Protein AF-A0A4P1RHU7-F1 (afdb_monomer)

Foldseek 3Di:
DFDKDWFWDADDDDDDDDDDDDDDDDDDDDDDDDDDDDDDDDDDDDDDDPPDPPPPPDPPPDPDPDDQFPCVPAWKFPADPVGFDKWFKADKAWQFDPPAPFTKIKTKTFQQLVAQHAFFWWKWWFFDDADPVRHGRDTDIFTWQAGCCGPVNNNGMTMGIAIWDWDQDPVRDIDGDRPRVRRNPHDGGDIIGITIRDDDRLGHGLDLQFEEEEAEEQRQCRSVSRVLCCAQVDDDPSHHRDHAYEDEYEDQAPSRPGPPVVLVVSCVRCVPRYHYHYQHQNPDADPVRHGRGSLNRVLVVLVVVVVSSPDSRYMYIYIYTPPSVVSNCVSVVVVVLLVPPPAAEDELVVVVVVQVVPAAEEEQEDPVVVQQKFADGPHYDYQHQWDQDPVGIDGDPCRLVVDVVVDPLAGAYEYFYQAQPSSSSSQSVSVVVRNDHYHYYHGGPVSCVVVVHDMDHPPPPPDD

pLDDT: mean 83.54, std 24.19, range [22.47, 98.94]

Mean predicted aligned error: 15.63 Å

Organism: Lupinus angustifolius (NCBI:txid3871)

Solvent-accessible surface area (backbone atoms only — not comparable to full-atom values): 26486 Å² total; per-residue (Å²): 132,91,52,74,42,78,50,56,54,73,85,78,80,93,73,81,86,79,82,88,77,89,80,82,89,83,86,87,86,90,89,82,92,85,87,86,82,88,83,88,88,87,85,91,81,91,83,83,91,75,84,75,83,76,80,77,77,74,82,80,84,60,90,69,81,83,68,68,38,61,59,80,89,66,54,60,56,77,21,39,91,92,56,47,45,79,26,32,30,67,45,66,43,75,57,33,44,91,86,26,100,56,53,32,27,42,34,35,28,42,42,84,49,72,63,66,48,53,40,32,22,25,37,27,40,38,42,87,67,60,43,100,83,74,41,72,43,74,64,48,79,42,49,26,28,26,26,51,36,14,91,82,66,73,35,31,36,49,27,38,46,45,55,50,44,69,48,66,48,99,86,70,48,81,44,70,37,66,55,38,42,50,61,71,67,52,48,63,73,41,76,43,38,35,22,24,28,33,77,72,67,50,35,50,64,60,58,41,6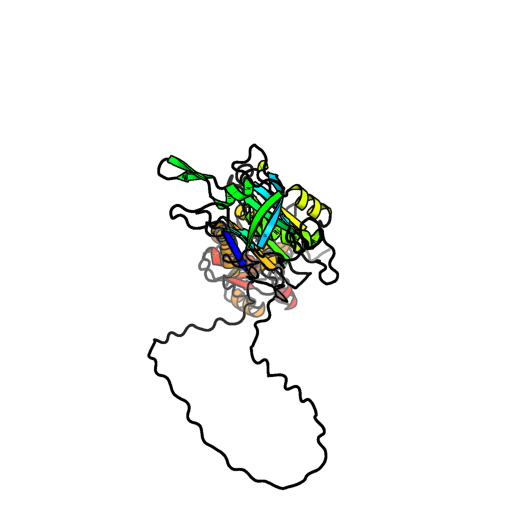2,30,34,39,40,38,44,21,31,62,60,26,40,16,31,53,44,3,45,46,37,53,55,69,76,48,87,52,96,94,53,68,65,70,26,39,40,37,41,38,43,20,30,58,42,79,41,45,49,71,63,50,70,62,53,52,51,45,31,71,76,34,62,91,36,35,46,82,44,78,12,33,35,76,82,38,58,51,98,83,68,44,56,15,36,49,39,57,51,47,58,79,42,43,68,60,55,49,61,46,64,73,37,95,53,38,41,43,38,39,25,17,55,65,67,57,65,58,49,44,48,70,57,50,49,61,56,50,52,45,72,64,44,86,66,50,67,37,50,55,67,60,46,49,56,43,36,76,71,68,26,35,38,38,35,33,37,39,70,71,58,44,55,72,35,36,77,66,53,92,42,66,45,80,57,37,47,43,41,86,49,101,92,44,79,40,71,38,91,53,40,69,59,55,50,57,73,76,47,61,54,77,49,47,35,40,23,27,16,62,60,18,66,66,10,45,55,50,38,28,56,38,45,75,74,60,33,75,40,57,28,20,27,45,40,14,51,53,47,37,53,73,70,70,50,71,61,46,58,58,93,83,74,87,81,135

Radius of gyration: 31.35 Å; Cα contacts (8 Å, |Δi|>4): 857; chains: 1; bounding box: 72×86×83 Å

InterPro domains:
  IPR001433 Oxidoreductase FAD/NAD(P)-binding [PF00175] (214-328)
  IPR001709 Flavoprotein pyridine nucleotide cytochrome reductase [PR00371] (117-127)
  IPR001709 Flavoprotein pyridine nucleotide cytochrome reductase [PR00371] (140-147)
  IPR001709 Flavoprotein pyridine nucleotide cytochrome reductase [PR00371] (177-186)
  IPR001709 Flavoprotein pyridine nucleotide cytochrome reductase [PR00371] (213-232)
  IPR001709 Flavoprotein pyridine nucleotide cytochrome reductase [PR00371] (243-252)
  IPR001709 Flavoprotein pyridine nucleotide cytochrome reductase [PR00371] (255-266)
  IPR001709 Flavoprotein pyridine nucleotide cytochrome reductase [PR00371] (291-307)
  IPR001709 Flavoprotein pyridine nucleotide cytochrome reductase [PR00371] (315-323)
  IPR001763 Rhodanese-like domain [PF00581] (352-450)
  IPR001763 Rhodanese-like domain [PS50206] (355-457)
  IPR001763 Rhodanese-like domain [SM00450] (346-454)
  IPR015701 Ferredoxin--NADP reductase [PIRSF000361] (1-344)
  IPR015701 Ferredoxin--NADP reductase [PTHR43314] (5-343)
  IPR017927 FAD-binding domain, ferredoxin reductase-type [PS51384] (82-204)
  IPR017938 Riboflavin synthase-like beta-barrel [SSF63380] (61-205)
  IPR035442 Ferredoxin--NADP reductase, plant and Cyanobacteria type [PIRSF501178] (48-342)
  IPR036873 Rhodanese-like domain superfamily [G3DSA:3.40.250.10] (344-460)
  IPR036873 Rhodanese-like domain superfamily [SSF52821] (342-451)
  IPR039261 Ferredoxin-NADP reductase (FNR), nucleotide-binding domain [G3DSA:3.40.50.80] (202-343)

Structure (mmCIF, N/CA/C/O backbone):
data_AF-A0A4P1RHU7-F1
#
_entry.id   AF-A0A4P1RHU7-F1
#
loop_
_atom_site.group_PDB
_atom_site.id
_atom_site.type_symbol
_atom_site.label_atom_id
_atom_site.label_alt_id
_atom_site.label_comp_id
_atom_site.label_asym_id
_atom_site.label_entity_id
_atom_site.label_seq_id
_atom_site.pdbx_PDB_ins_code
_atom_site.Cartn_x
_atom_site.Cartn_y
_atom_site.Cartn_z
_atom_site.occupancy
_atom_site.B_iso_or_equiv
_atom_site.auth_seq_id
_atom_site.auth_comp_id
_atom_site.auth_asym_id
_atom_site.auth_atom_id
_atom_site.pdbx_PDB_model_num
ATOM 1 N N . MET A 1 1 ? 19.659 -8.526 1.063 1.00 24.59 1 MET A N 1
ATOM 2 C CA . MET A 1 1 ? 18.454 -8.893 0.281 1.00 24.59 1 MET A CA 1
ATOM 3 C C . MET A 1 1 ? 17.283 -8.039 0.744 1.00 24.59 1 MET A C 1
ATOM 5 O O . MET A 1 1 ? 16.818 -8.246 1.856 1.00 24.59 1 MET A O 1
ATOM 9 N N . ALA A 1 2 ? 16.822 -7.078 -0.060 1.00 27.73 2 ALA A N 1
ATOM 10 C CA . ALA A 1 2 ? 15.558 -6.391 0.210 1.00 27.73 2 ALA A CA 1
ATOM 11 C C . ALA A 1 2 ? 14.421 -7.357 -0.156 1.00 27.73 2 ALA A C 1
ATOM 13 O O . ALA A 1 2 ? 14.172 -7.603 -1.332 1.00 27.73 2 ALA A O 1
ATOM 14 N N . SER A 1 3 ? 13.822 -8.000 0.847 1.00 29.95 3 SER A N 1
ATOM 15 C CA . SER A 1 3 ? 12.620 -8.814 0.640 1.00 29.95 3 SER A CA 1
ATOM 16 C C . SER A 1 3 ? 11.416 -7.882 0.713 1.00 29.95 3 SER A C 1
ATOM 18 O O . SER A 1 3 ? 11.291 -7.133 1.681 1.00 29.95 3 SER A O 1
ATOM 20 N N . VAL A 1 4 ? 10.574 -7.899 -0.316 1.00 35.88 4 VAL A N 1
ATOM 21 C CA . VAL A 1 4 ? 9.278 -7.214 -0.299 1.00 35.88 4 VAL A CA 1
ATOM 22 C C . VAL A 1 4 ? 8.293 -8.128 0.423 1.00 35.88 4 VAL A C 1
ATOM 24 O O . VAL A 1 4 ? 8.225 -9.317 0.110 1.00 35.88 4 VAL A O 1
ATOM 27 N N . VAL A 1 5 ? 7.590 -7.594 1.419 1.00 33.53 5 VAL A N 1
ATOM 28 C CA . VAL A 1 5 ? 6.504 -8.294 2.113 1.00 33.53 5 VAL A CA 1
ATOM 29 C C . VAL A 1 5 ? 5.190 -7.836 1.508 1.00 33.53 5 VAL A C 1
ATOM 31 O O . VAL A 1 5 ? 4.982 -6.648 1.258 1.00 33.53 5 VAL A O 1
ATOM 34 N N . THR A 1 6 ? 4.317 -8.803 1.261 1.00 36.12 6 THR A N 1
ATOM 35 C CA . THR A 1 6 ? 2.994 -8.593 0.696 1.00 36.12 6 THR A CA 1
ATOM 36 C C . THR A 1 6 ? 2.028 -9.456 1.493 1.00 36.12 6 THR A C 1
ATOM 38 O O . THR A 1 6 ? 2.139 -10.681 1.463 1.00 36.12 6 THR A O 1
ATOM 41 N N . VAL A 1 7 ? 1.136 -8.822 2.252 1.00 38.03 7 VAL A N 1
ATOM 42 C CA . VAL A 1 7 ? 0.162 -9.501 3.115 1.00 38.03 7 VAL A CA 1
ATOM 43 C C . VAL A 1 7 ? -1.183 -8.801 2.961 1.00 38.03 7 VAL A C 1
ATOM 45 O O . VAL A 1 7 ? -1.266 -7.578 3.066 1.00 38.03 7 VAL A O 1
ATOM 48 N N . ALA A 1 8 ? -2.237 -9.582 2.738 1.00 34.69 8 ALA A N 1
ATOM 49 C CA . ALA A 1 8 ? -3.612 -9.134 2.889 1.00 34.69 8 ALA A CA 1
ATOM 50 C C . ALA A 1 8 ? -4.207 -9.862 4.096 1.00 34.69 8 ALA A C 1
ATOM 52 O O . ALA A 1 8 ? -4.131 -11.088 4.179 1.00 34.69 8 ALA A O 1
ATOM 53 N N . VAL A 1 9 ? -4.778 -9.114 5.037 1.00 36.56 9 VAL A N 1
ATOM 54 C CA . VAL A 1 9 ? -5.417 -9.689 6.225 1.00 36.56 9 VAL A CA 1
ATOM 55 C C . VAL A 1 9 ? -6.911 -9.423 6.138 1.00 36.56 9 VAL A C 1
ATOM 57 O O . VAL A 1 9 ? -7.349 -8.284 5.992 1.00 36.56 9 VAL A O 1
ATOM 60 N N . SER A 1 10 ? -7.695 -10.494 6.221 1.00 30.36 10 SER A N 1
ATOM 61 C CA . SER A 1 10 ? -9.135 -10.443 6.462 1.00 30.36 10 SER A CA 1
ATOM 62 C C . SER A 1 10 ? -9.391 -11.110 7.809 1.00 30.36 10 SER A C 1
ATOM 64 O O . SER A 1 10 ? -9.152 -12.315 7.934 1.00 30.36 10 SER A O 1
ATOM 66 N N . PHE A 1 11 ? -9.831 -10.353 8.812 1.00 28.42 11 PHE A N 1
ATOM 67 C CA . PHE A 1 11 ? -10.174 -10.920 10.115 1.00 28.42 11 PHE A CA 1
ATOM 68 C C . PHE A 1 11 ? -11.511 -11.679 10.010 1.00 28.42 11 PHE A C 1
ATOM 70 O O . PHE A 1 11 ? -12.470 -11.140 9.457 1.00 28.42 11 PHE A O 1
ATOM 77 N N . PRO A 1 12 ? -11.595 -12.946 10.453 1.00 22.47 12 PRO A N 1
ATOM 78 C CA . PRO A 1 12 ? -12.866 -13.653 10.551 1.00 22.47 12 PRO A CA 1
ATOM 79 C C . PRO A 1 12 ? -13.658 -13.178 11.778 1.00 22.47 12 PRO A C 1
ATOM 81 O O . PRO A 1 12 ? -13.089 -12.989 12.852 1.00 22.47 12 PRO A O 1
ATOM 84 N N . SER A 1 13 ? -14.977 -13.045 11.624 1.00 25.70 13 SER A N 1
ATOM 85 C CA . SER A 1 13 ? -15.927 -12.814 12.716 1.00 25.70 13 SER A CA 1
ATOM 86 C C . SER A 1 13 ? -15.814 -13.913 13.776 1.00 25.70 13 SER A C 1
ATOM 88 O O . SER A 1 13 ? -15.768 -15.101 13.433 1.00 25.70 13 SER A O 1
ATOM 90 N N . SER A 1 14 ? -15.810 -13.539 15.058 1.00 29.95 14 SER A N 1
ATOM 91 C CA . SER A 1 14 ? -15.759 -14.493 16.164 1.00 29.95 14 SER A CA 1
ATOM 92 C C . SER A 1 14 ? -16.927 -15.479 16.092 1.00 29.95 14 SER A C 1
ATOM 94 O O . SER A 1 14 ? -18.085 -15.113 16.277 1.00 29.95 14 SER A O 1
ATOM 96 N N . SER A 1 15 ? -16.621 -16.752 15.876 1.00 27.38 15 SER A N 1
ATOM 97 C CA . SER A 1 15 ? -17.448 -17.844 16.378 1.00 27.38 15 SER A CA 1
ATOM 98 C C . SER A 1 15 ? -16.562 -19.058 16.640 1.00 27.38 15 SER A C 1
ATOM 100 O O . SER A 1 15 ? -15.909 -19.594 15.750 1.00 27.38 15 SER A O 1
ATOM 102 N N . THR A 1 16 ? -16.544 -19.455 17.914 1.00 25.81 16 THR A N 1
ATOM 103 C CA . THR A 1 16 ? -16.063 -20.732 18.461 1.00 25.81 16 THR A CA 1
ATOM 104 C C . THR A 1 16 ? -14.594 -21.101 18.213 1.00 25.81 16 THR A C 1
ATOM 106 O O . THR A 1 16 ? -14.208 -21.598 17.161 1.00 25.81 16 THR A O 1
ATOM 109 N N . VAL A 1 17 ? -13.783 -20.954 19.263 1.00 25.12 17 VAL A N 1
ATOM 110 C CA . VAL A 1 17 ? -12.493 -21.642 19.416 1.00 25.12 17 VAL A CA 1
ATOM 111 C C . VAL A 1 17 ? -12.772 -23.135 19.656 1.00 25.12 17 VAL A C 1
ATOM 113 O O . VAL A 1 17 ? -13.395 -23.452 20.670 1.00 25.12 17 VAL A O 1
ATOM 116 N N . PRO A 1 18 ? -12.316 -24.081 18.811 1.00 25.38 18 PRO A N 1
ATOM 117 C CA . PRO A 1 18 ? -12.308 -25.483 19.188 1.00 25.38 18 PRO A CA 1
ATOM 118 C C . PRO A 1 18 ? -11.092 -25.742 20.075 1.00 25.38 18 PRO A C 1
ATOM 120 O O . PRO A 1 18 ? -9.945 -25.460 19.720 1.00 25.38 18 PRO A O 1
ATOM 123 N N . THR A 1 19 ? -11.365 -26.296 21.248 1.00 24.72 19 THR A N 1
ATOM 124 C CA . THR A 1 19 ? -10.398 -26.767 22.232 1.00 24.72 19 THR A CA 1
ATOM 125 C C . THR A 1 19 ? -9.414 -27.747 21.586 1.00 24.72 19 THR A C 1
ATOM 127 O O . THR A 1 19 ? -9.794 -28.792 21.060 1.00 24.72 19 THR A O 1
ATOM 130 N N . ARG A 1 20 ? -8.123 -27.412 21.626 1.00 23.73 20 ARG A N 1
ATOM 131 C CA . ARG A 1 20 ? -7.031 -28.247 21.118 1.00 23.73 20 ARG A CA 1
ATOM 132 C C . ARG A 1 20 ? -6.826 -29.437 22.064 1.00 23.73 20 ARG A C 1
ATOM 134 O O . ARG A 1 20 ? -6.167 -29.297 23.087 1.00 23.73 20 ARG A O 1
ATOM 141 N N . THR A 1 21 ? -7.377 -30.601 21.728 1.00 23.73 21 THR A N 1
ATOM 142 C CA . THR A 1 21 ? -6.982 -31.883 22.334 1.00 23.73 21 THR A CA 1
ATOM 143 C C . THR A 1 21 ? -5.886 -32.524 21.489 1.00 23.73 21 THR A C 1
ATOM 145 O O . THR A 1 21 ? -6.006 -32.713 20.281 1.00 23.73 21 THR A O 1
ATOM 148 N N . SER A 1 22 ? -4.763 -32.796 22.138 1.00 23.84 22 SER A N 1
ATOM 149 C CA . SER A 1 22 ? -3.601 -33.496 21.607 1.00 23.84 22 S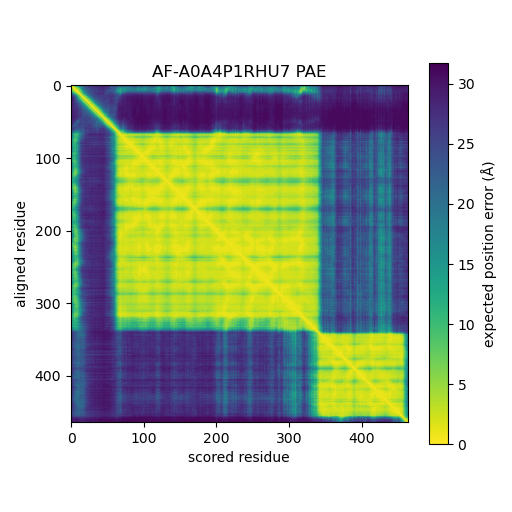ER A CA 1
ATOM 150 C C . SER A 1 22 ? -3.877 -34.993 21.477 1.00 23.84 22 SER A C 1
ATOM 152 O O . SER A 1 22 ? -4.149 -35.634 22.488 1.00 23.84 22 SER A O 1
ATOM 154 N N . PHE A 1 23 ? -3.699 -35.559 20.281 1.00 24.05 23 PHE A N 1
ATOM 155 C CA . PHE A 1 23 ? -3.449 -36.991 20.117 1.00 24.05 23 PHE A CA 1
ATOM 156 C C . PHE A 1 23 ? -2.286 -37.235 19.153 1.00 24.05 23 PHE A C 1
ATOM 158 O O . PHE A 1 23 ? -2.154 -36.611 18.101 1.00 24.05 23 PHE A O 1
ATOM 165 N N . SER A 1 24 ? -1.407 -38.109 19.621 1.00 23.28 24 SER A N 1
ATOM 166 C CA . SER A 1 24 ? -0.154 -38.580 19.052 1.00 23.28 24 SER A CA 1
ATOM 167 C C . SER A 1 24 ? -0.334 -39.410 17.779 1.00 23.28 24 SER A C 1
ATOM 169 O O . SER A 1 24 ? -1.359 -40.051 17.570 1.00 23.28 24 SER A O 1
ATOM 171 N N . ALA A 1 25 ? 0.719 -39.414 16.963 1.00 26.20 25 ALA A N 1
ATOM 172 C CA . ALA A 1 25 ? 0.871 -40.182 15.733 1.00 26.20 25 ALA A CA 1
ATOM 173 C C . ALA A 1 25 ? 0.771 -41.705 15.925 1.00 26.20 25 ALA A C 1
ATOM 175 O O . ALA A 1 25 ? 1.277 -42.215 16.922 1.00 26.20 25 ALA A O 1
ATOM 176 N N . LEU A 1 26 ? 0.245 -42.412 14.913 1.00 24.31 26 LEU A N 1
ATOM 177 C CA . LEU A 1 26 ? 0.714 -43.744 14.503 1.00 24.31 26 LEU A CA 1
ATOM 178 C C . LEU A 1 26 ? 0.184 -44.148 13.106 1.00 24.31 26 LEU A C 1
ATOM 180 O O . LEU A 1 26 ? -1.013 -44.148 12.850 1.00 24.31 26 LEU A O 1
ATOM 184 N N . ASP A 1 27 ? 1.156 -44.454 12.246 1.00 25.02 27 ASP A N 1
ATOM 185 C CA . ASP A 1 27 ? 1.254 -45.426 11.149 1.00 25.02 27 ASP A CA 1
ATOM 186 C C . ASP A 1 27 ? 0.302 -45.537 9.936 1.00 25.02 27 ASP A C 1
ATOM 188 O O . ASP A 1 27 ? -0.923 -45.506 9.978 1.00 25.02 27 ASP A O 1
ATOM 192 N N . ARG A 1 28 ? 0.999 -45.742 8.806 1.00 26.55 28 ARG A N 1
ATOM 193 C CA . ARG A 1 28 ? 0.568 -46.115 7.451 1.00 26.55 28 ARG A CA 1
ATOM 194 C C . ARG A 1 28 ? 0.053 -47.559 7.410 1.00 26.55 28 ARG A C 1
ATOM 196 O O . ARG A 1 28 ? 0.609 -48.378 8.124 1.00 26.55 28 ARG A O 1
ATOM 203 N N . VAL A 1 29 ? -0.840 -47.878 6.459 1.00 24.42 29 VAL A N 1
ATOM 204 C CA . VAL A 1 29 ? -0.754 -48.970 5.440 1.00 24.42 29 VAL A CA 1
ATOM 205 C C . VAL A 1 29 ? -2.020 -48.914 4.534 1.00 24.42 29 VAL A C 1
ATOM 207 O O . VAL A 1 29 ? -3.080 -48.533 5.027 1.00 24.42 29 VAL A O 1
ATOM 210 N N . PRO A 1 30 ? -1.945 -49.219 3.213 1.00 30.78 30 PRO A N 1
ATOM 211 C CA . PRO A 1 30 ? -3.016 -48.972 2.237 1.00 30.78 30 PRO A CA 1
ATOM 212 C C . PRO A 1 30 ? -3.865 -50.221 1.929 1.00 30.78 30 PRO A C 1
ATOM 214 O O . PRO A 1 30 ? -3.405 -51.342 2.127 1.00 30.78 30 PRO A O 1
ATOM 217 N N . PHE A 1 31 ? -5.068 -50.040 1.364 1.00 25.14 31 PHE A N 1
ATOM 218 C CA . PHE A 1 31 ? -5.886 -51.151 0.854 1.00 25.14 31 PHE A CA 1
ATOM 219 C C . PHE A 1 31 ? -6.378 -50.953 -0.585 1.00 25.14 31 PHE A C 1
ATOM 221 O O . PHE A 1 31 ? -6.698 -49.85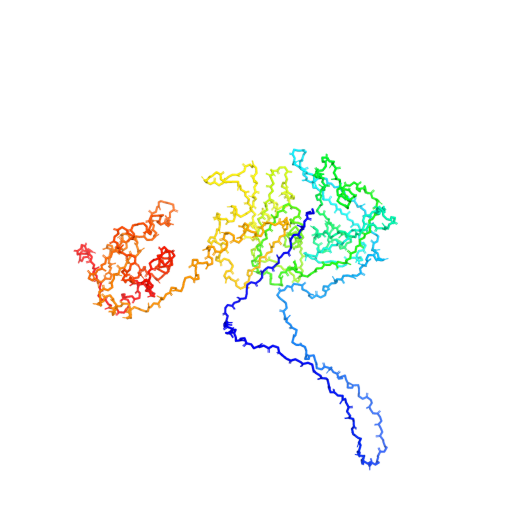5 -1.038 1.00 25.14 31 PHE A O 1
ATOM 228 N N . GLN A 1 32 ? -6.370 -52.081 -1.289 1.00 25.23 32 GLN A N 1
ATOM 229 C CA . GLN A 1 32 ? -6.407 -52.291 -2.730 1.00 25.23 32 GLN A CA 1
ATOM 230 C C . GLN A 1 32 ? -7.826 -52.682 -3.187 1.00 25.23 32 GLN A C 1
ATOM 232 O O . GLN A 1 32 ? -8.561 -53.348 -2.461 1.00 25.23 32 GLN A O 1
ATOM 237 N N . LYS A 1 33 ? -8.202 -52.264 -4.404 1.00 26.89 33 LYS A N 1
ATOM 238 C CA . LYS A 1 33 ? -9.466 -52.587 -5.096 1.00 26.89 33 LYS A CA 1
ATOM 239 C C . LYS A 1 33 ? -9.608 -54.086 -5.380 1.00 26.89 33 LYS A C 1
ATOM 241 O O . LYS A 1 33 ? -8.675 -54.679 -5.915 1.00 26.89 33 LYS A O 1
ATOM 246 N N . VAL A 1 34 ? -10.822 -54.621 -5.215 1.00 25.12 34 VAL A N 1
ATOM 247 C CA . VAL A 1 34 ? -11.303 -55.810 -5.941 1.00 25.12 34 VAL A CA 1
ATOM 248 C C . VAL A 1 34 ? -12.744 -55.582 -6.406 1.00 25.12 34 VAL A C 1
ATOM 250 O O . VAL A 1 34 ? -13.591 -55.102 -5.656 1.00 25.12 34 VAL A O 1
ATOM 253 N N . SER A 1 35 ? -12.971 -55.903 -7.675 1.00 23.33 35 SER A N 1
ATOM 254 C CA . SER A 1 35 ? -14.219 -55.804 -8.432 1.00 23.33 35 SER A CA 1
ATOM 255 C C . SER A 1 35 ? -15.005 -57.117 -8.355 1.00 23.33 35 SER A C 1
ATOM 257 O O . SER A 1 35 ? -14.388 -58.178 -8.378 1.00 23.33 35 SER A O 1
ATOM 259 N N . PHE A 1 36 ? -16.340 -57.065 -8.389 1.00 23.83 36 PHE A N 1
ATOM 260 C CA . PHE A 1 36 ? -17.184 -58.228 -8.699 1.00 23.83 36 PHE A CA 1
ATOM 261 C C . PHE A 1 36 ? -18.259 -57.881 -9.736 1.00 23.83 36 PHE A C 1
ATOM 263 O O . PHE A 1 36 ? -18.833 -56.794 -9.732 1.00 23.83 36 PHE A O 1
ATOM 270 N N . GLN A 1 37 ? -18.441 -58.820 -10.664 1.00 22.67 37 GLN A N 1
ATOM 271 C CA . GLN A 1 37 ? -19.185 -58.741 -11.918 1.00 22.67 37 GLN A CA 1
ATOM 272 C C . GLN A 1 37 ? -20.663 -59.160 -11.790 1.00 22.67 37 GLN A C 1
ATOM 274 O O . GLN A 1 37 ? -20.983 -60.105 -11.079 1.00 22.67 37 GLN A O 1
ATOM 279 N N . TYR A 1 38 ? -21.493 -58.460 -12.575 1.00 24.47 38 TYR A N 1
ATOM 280 C CA . TYR A 1 38 ? -22.632 -58.866 -13.424 1.00 24.47 38 TYR A CA 1
ATOM 281 C C . TYR A 1 38 ? -23.677 -59.915 -12.996 1.00 24.47 38 TYR A C 1
ATOM 283 O O . TYR A 1 38 ? -23.370 -61.072 -12.720 1.00 24.47 38 TYR A O 1
ATOM 291 N N . ARG A 1 39 ? -24.946 -59.560 -13.264 1.00 23.95 39 ARG A N 1
ATOM 292 C CA . ARG A 1 39 ? -25.908 -60.443 -13.948 1.00 23.95 39 ARG A CA 1
ATOM 293 C C . ARG A 1 39 ? -26.955 -59.635 -14.727 1.00 23.95 39 ARG A C 1
ATOM 295 O O . ARG A 1 39 ? -27.640 -58.796 -14.152 1.00 23.95 39 ARG A O 1
ATOM 302 N N . ASP A 1 40 ? -27.049 -59.922 -16.024 1.00 25.30 40 ASP A N 1
ATOM 303 C CA . ASP A 1 40 ? -27.993 -59.357 -16.994 1.00 25.30 40 ASP A CA 1
ATOM 304 C C . ASP A 1 40 ? -29.371 -60.038 -16.953 1.00 25.30 40 ASP A C 1
ATOM 306 O O . ASP A 1 40 ? -29.473 -61.240 -16.703 1.00 25.30 40 ASP A O 1
ATOM 310 N N . PHE A 1 41 ? -30.414 -59.291 -17.330 1.00 24.52 41 PHE A N 1
ATOM 311 C CA . PHE A 1 41 ? -31.648 -59.823 -17.914 1.00 24.52 41 PHE A CA 1
ATOM 312 C C . PHE A 1 41 ? -32.054 -58.956 -19.112 1.00 24.52 41 PHE A C 1
ATOM 314 O O . PHE A 1 41 ? -32.054 -57.729 -19.035 1.00 24.52 41 PHE A O 1
ATOM 321 N N . SER A 1 42 ? -32.386 -59.611 -20.225 1.00 25.41 42 SER A N 1
ATOM 322 C CA . SER A 1 42 ? -32.744 -59.005 -21.509 1.00 25.41 42 SER A CA 1
ATOM 323 C C . SER A 1 42 ? -34.209 -59.283 -21.847 1.00 25.41 42 SER A C 1
ATOM 325 O O . SER A 1 42 ? -34.677 -60.407 -21.683 1.00 25.41 42 SER A O 1
ATOM 327 N N . ILE A 1 43 ? -34.917 -58.269 -22.359 1.00 27.69 43 ILE A N 1
ATOM 328 C CA . ILE A 1 43 ? -36.151 -58.422 -23.143 1.00 27.69 43 ILE A CA 1
ATOM 329 C C . ILE A 1 43 ? -36.084 -57.472 -24.346 1.00 27.69 43 ILE A C 1
ATOM 331 O O . ILE A 1 43 ? -35.678 -56.316 -24.253 1.00 27.69 43 ILE A O 1
ATOM 335 N N . SER A 1 44 ? -36.446 -58.032 -25.493 1.00 27.22 44 SER A N 1
ATOM 336 C CA . SER A 1 44 ? -36.391 -57.505 -26.851 1.00 27.22 44 SER A CA 1
ATOM 337 C C . SER A 1 44 ? -37.487 -56.486 -27.184 1.00 27.22 44 SER A C 1
ATOM 339 O O . SER A 1 44 ? -38.667 -56.764 -26.986 1.00 27.22 44 SER A O 1
ATOM 341 N N . GLY A 1 45 ? -37.109 -55.392 -27.848 1.00 27.36 45 GLY A N 1
ATOM 342 C CA . GLY A 1 45 ? -38.016 -54.524 -28.605 1.00 27.36 45 GLY A CA 1
ATOM 343 C C . GLY A 1 45 ? -37.221 -53.542 -29.467 1.00 27.36 45 GLY A C 1
ATOM 344 O O . GLY A 1 45 ? -36.570 -52.646 -28.942 1.00 27.36 45 GLY A O 1
ATOM 345 N N . ARG A 1 46 ? -37.216 -53.728 -30.794 1.00 27.08 46 ARG A N 1
ATOM 346 C CA . ARG A 1 46 ? -36.624 -52.772 -31.748 1.00 27.08 46 ARG A CA 1
ATOM 347 C C . ARG A 1 46 ? -37.675 -51.739 -32.139 1.00 27.08 46 ARG A C 1
ATOM 349 O O . ARG A 1 46 ? -38.712 -52.121 -32.669 1.00 27.08 46 ARG A O 1
ATOM 356 N N . GLY A 1 47 ? -37.351 -50.455 -31.997 1.00 24.95 47 GLY A N 1
ATOM 357 C CA . GLY A 1 47 ? -38.054 -49.396 -32.717 1.00 24.95 47 GLY A CA 1
ATOM 358 C C . GLY A 1 47 ? -37.847 -47.997 -32.146 1.00 24.95 47 GLY A C 1
ATOM 359 O O . GLY A 1 47 ? -38.455 -47.659 -31.144 1.00 24.95 47 GLY A O 1
ATOM 360 N N . VAL A 1 48 ? -37.088 -47.180 -32.887 1.00 22.69 48 VAL A N 1
ATOM 361 C CA . VAL A 1 48 ? -36.908 -45.715 -32.780 1.00 22.69 48 VAL A CA 1
ATOM 362 C C . VAL A 1 48 ? -35.818 -45.229 -31.806 1.00 22.69 48 VAL A C 1
ATOM 364 O O . VAL A 1 48 ? -35.995 -45.130 -30.598 1.00 22.69 48 VAL A O 1
ATOM 367 N N . SER A 1 49 ? -34.670 -44.857 -32.384 1.00 22.89 49 SER A N 1
ATOM 368 C CA . SER A 1 49 ? -33.607 -44.092 -31.723 1.00 22.89 49 SER A CA 1
ATOM 369 C C . SER A 1 49 ? -33.992 -42.611 -31.696 1.00 22.89 49 SER A C 1
ATOM 371 O O . SER A 1 49 ? -33.848 -41.912 -32.699 1.00 22.89 49 SER A O 1
ATOM 373 N N . ILE A 1 50 ? -34.479 -42.132 -30.551 1.00 24.94 50 ILE A N 1
ATOM 374 C CA . ILE A 1 50 ? -34.475 -40.706 -30.213 1.00 24.94 50 ILE A CA 1
ATOM 375 C C . ILE A 1 50 ? -33.249 -40.496 -29.331 1.00 24.94 50 ILE A C 1
ATOM 377 O O . ILE A 1 50 ? -33.225 -40.887 -28.165 1.00 24.94 50 ILE A O 1
ATOM 381 N N . ARG A 1 51 ? -32.189 -39.924 -29.904 1.00 23.94 51 ARG A N 1
ATOM 382 C CA . ARG A 1 51 ? -30.963 -39.609 -29.169 1.00 23.94 51 ARG A CA 1
ATOM 383 C C . ARG A 1 51 ? -31.195 -38.327 -28.366 1.00 23.94 51 ARG A C 1
ATOM 385 O O . ARG A 1 51 ? -30.867 -37.238 -28.822 1.00 23.94 51 ARG A O 1
ATOM 392 N N . ALA A 1 52 ? -31.794 -38.459 -27.185 1.00 23.78 52 ALA A N 1
ATOM 393 C CA . ALA A 1 52 ? -31.777 -37.404 -26.180 1.00 23.78 52 ALA A CA 1
ATOM 394 C C . ALA A 1 52 ? -30.327 -37.221 -25.698 1.00 23.78 52 ALA A C 1
ATOM 396 O O . ALA A 1 52 ? -29.723 -38.152 -25.162 1.00 23.78 52 ALA A O 1
ATOM 397 N N . GLN A 1 53 ? -29.743 -36.042 -25.925 1.00 25.48 53 GLN A N 1
ATOM 398 C CA . GLN A 1 53 ? -28.525 -35.634 -25.228 1.00 25.48 53 GLN A CA 1
ATOM 399 C C . GLN A 1 53 ? -28.904 -35.356 -23.773 1.00 25.48 53 GLN A C 1
ATOM 401 O O . GLN A 1 53 ? -29.449 -34.306 -23.451 1.00 25.48 53 GLN A O 1
ATOM 406 N N . VAL A 1 54 ? -28.649 -36.329 -22.902 1.00 22.72 54 VAL A N 1
ATOM 407 C CA . VAL A 1 54 ? -28.630 -36.103 -21.459 1.00 22.72 54 VAL A CA 1
ATOM 408 C C . VAL A 1 54 ? -27.258 -35.528 -21.140 1.00 22.72 54 VAL A C 1
ATOM 410 O O . VAL A 1 54 ? -26.265 -36.253 -21.089 1.00 22.72 54 VAL A O 1
ATOM 413 N N . THR A 1 55 ? -27.189 -34.209 -20.990 1.00 24.83 55 THR A N 1
ATOM 414 C CA . THR A 1 55 ? -26.040 -33.540 -20.383 1.00 24.83 55 THR A CA 1
ATOM 415 C C . THR A 1 55 ? -26.065 -33.897 -18.901 1.00 24.83 55 THR A C 1
ATOM 417 O O . THR A 1 55 ? -26.845 -33.347 -18.130 1.00 24.83 55 THR A O 1
ATOM 420 N N . THR A 1 56 ? -25.273 -34.885 -18.496 1.00 25.67 56 THR A N 1
ATOM 421 C CA . THR A 1 56 ? -24.982 -35.108 -17.080 1.00 25.67 56 THR A CA 1
ATOM 422 C C . THR A 1 56 ? -24.045 -33.996 -16.624 1.00 25.67 56 THR A C 1
ATOM 424 O O . THR A 1 56 ? -22.848 -34.052 -16.903 1.00 25.67 56 THR A O 1
ATOM 427 N N . GLU A 1 57 ? -24.587 -32.972 -15.964 1.00 30.61 57 GLU A N 1
ATOM 428 C CA . GLU A 1 57 ? -23.786 -32.097 -15.109 1.00 30.61 57 GLU A CA 1
ATOM 429 C C . GLU A 1 57 ? -23.191 -32.967 -13.997 1.00 30.61 57 GLU A C 1
ATOM 431 O O . GLU A 1 57 ? -23.908 -33.551 -13.182 1.00 30.61 57 GLU A O 1
ATOM 436 N N . GLU A 1 58 ? -21.867 -33.124 -14.013 1.00 32.16 58 GLU A N 1
ATOM 437 C CA . GLU A 1 58 ? -21.154 -33.741 -12.901 1.00 32.16 58 GLU A CA 1
ATOM 438 C C . GLU A 1 58 ? -21.431 -32.929 -11.627 1.00 32.16 58 GLU A C 1
ATOM 440 O O . GLU A 1 58 ? -21.363 -31.695 -11.658 1.00 32.16 58 GLU A O 1
ATOM 445 N N . PRO A 1 59 ? -21.727 -33.576 -10.487 1.00 35.41 59 PRO A N 1
ATOM 446 C CA . PRO A 1 59 ? -21.983 -32.854 -9.257 1.00 35.41 59 PRO A CA 1
ATOM 447 C C . PRO A 1 59 ? -20.681 -32.181 -8.823 1.00 35.41 59 PRO A C 1
ATOM 449 O O . PRO A 1 59 ? -19.715 -32.841 -8.430 1.00 35.41 59 PRO A O 1
ATOM 452 N N . VAL A 1 60 ? -20.651 -30.848 -8.879 1.00 39.78 60 VAL A N 1
ATOM 453 C CA . VAL A 1 60 ? -19.565 -30.028 -8.330 1.00 39.78 60 VAL A CA 1
ATOM 454 C C . VAL A 1 60 ? -19.664 -30.052 -6.802 1.00 39.78 60 VAL A C 1
ATOM 456 O O . VAL A 1 60 ? -19.931 -29.057 -6.142 1.00 39.78 60 VAL A O 1
ATOM 459 N N . THR A 1 61 ? -19.422 -31.211 -6.196 1.00 37.59 61 THR A N 1
ATOM 460 C CA . THR A 1 61 ? -19.116 -31.335 -4.769 1.00 37.59 61 THR A CA 1
ATOM 461 C C . THR A 1 61 ? -17.620 -31.121 -4.564 1.00 37.59 61 THR A C 1
ATOM 463 O O . THR A 1 61 ? -16.871 -32.009 -4.166 1.00 37.59 61 THR A O 1
ATOM 466 N N . LYS A 1 62 ? -17.169 -29.899 -4.848 1.00 40.47 62 LYS A N 1
ATOM 467 C CA . LYS A 1 62 ? -16.041 -29.298 -4.139 1.00 40.47 62 LYS A CA 1
ATOM 468 C C . LYS A 1 62 ? -16.617 -28.091 -3.426 1.00 40.47 62 LYS A C 1
ATOM 470 O O . LYS A 1 62 ? -17.102 -27.181 -4.083 1.00 40.47 62 LYS A O 1
ATOM 475 N N . VAL A 1 63 ? -16.579 -28.093 -2.096 1.00 36.72 63 VAL A N 1
ATOM 476 C CA . VAL A 1 63 ? -16.854 -26.892 -1.300 1.00 36.72 63 VAL A CA 1
ATOM 477 C C . VAL A 1 63 ? -15.753 -25.887 -1.644 1.00 36.72 63 VAL A C 1
ATOM 479 O O . VAL A 1 63 ? -14.661 -25.916 -1.078 1.00 36.72 63 VAL A O 1
ATOM 482 N N . VAL A 1 64 ? -15.985 -25.076 -2.675 1.00 51.84 64 VAL A N 1
ATOM 483 C CA . VAL A 1 64 ? -15.090 -23.988 -3.057 1.00 51.84 64 VAL A CA 1
ATOM 484 C C . VAL A 1 64 ? -15.326 -22.890 -2.034 1.00 51.84 64 VAL A C 1
ATOM 486 O O . VAL A 1 64 ? -16.427 -22.359 -1.932 1.00 51.84 64 VAL A O 1
ATOM 489 N N . LYS A 1 65 ? -14.304 -22.585 -1.231 1.00 57.97 65 LYS A N 1
ATOM 490 C CA . LYS A 1 65 ? -14.330 -21.438 -0.323 1.00 57.97 65 LYS A CA 1
ATOM 491 C C . LYS A 1 65 ? -14.553 -20.184 -1.169 1.00 57.97 65 LYS A C 1
ATOM 493 O O . LYS A 1 65 ? -13.662 -19.800 -1.923 1.00 57.97 65 LYS A O 1
ATOM 498 N N . GLU A 1 66 ? -15.735 -19.590 -1.065 1.00 75.88 66 GLU A N 1
ATOM 499 C CA . GLU A 1 66 ? -16.080 -18.386 -1.809 1.00 75.88 66 GLU A CA 1
ATOM 500 C C . GLU A 1 66 ? -15.173 -17.234 -1.358 1.00 75.88 66 GLU A C 1
ATOM 502 O O . GLU A 1 66 ? -15.045 -16.928 -0.168 1.00 75.88 66 GLU A O 1
ATOM 507 N N . SER A 1 67 ? -14.451 -16.652 -2.310 1.00 87.25 67 SER A N 1
ATOM 508 C CA . SER A 1 67 ? -13.488 -15.592 -2.043 1.00 87.25 67 SER A CA 1
ATOM 509 C C . SER A 1 67 ? -14.184 -14.238 -2.009 1.00 87.25 67 SER A C 1
ATOM 511 O O . SER A 1 67 ? -14.921 -13.883 -2.928 1.00 87.25 67 SER A O 1
ATOM 513 N N . LYS A 1 68 ? -13.881 -13.430 -0.986 1.00 92.44 68 LYS A N 1
ATOM 514 C CA . LYS A 1 68 ? -14.300 -12.020 -0.917 1.00 92.44 68 LYS A CA 1
ATOM 515 C C . LYS A 1 68 ? -13.512 -11.111 -1.881 1.00 92.44 68 LYS A C 1
ATOM 517 O O . LYS A 1 68 ? -13.793 -9.918 -1.945 1.00 92.44 68 LYS A O 1
ATOM 522 N N . LYS A 1 69 ? -12.509 -11.640 -2.598 1.00 93.25 69 LYS A N 1
ATOM 523 C CA . LYS A 1 69 ? -11.623 -10.894 -3.511 1.00 93.25 69 LYS A CA 1
ATOM 524 C C . LYS A 1 69 ? -12.005 -11.130 -4.977 1.00 93.25 69 LYS A C 1
ATOM 526 O O . LYS A 1 69 ? -12.615 -12.142 -5.294 1.00 93.25 69 LYS A O 1
ATOM 531 N N . GLN A 1 70 ? -11.627 -10.221 -5.874 1.00 92.44 70 GLN A N 1
ATOM 532 C CA . GLN A 1 70 ? -11.891 -10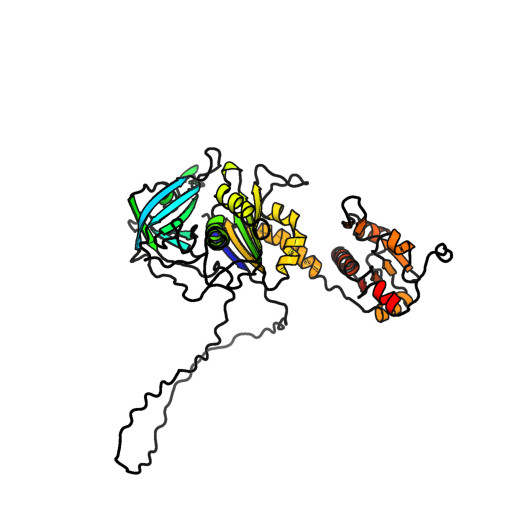.276 -7.320 1.00 92.44 70 GLN A CA 1
ATOM 533 C C . GLN A 1 70 ? -11.036 -11.349 -8.024 1.00 92.44 70 GLN A C 1
ATOM 535 O O . GLN A 1 70 ? -10.143 -11.039 -8.811 1.00 92.44 70 GLN A O 1
ATOM 540 N N . ASP A 1 71 ? -11.274 -12.623 -7.712 1.00 91.44 71 ASP A N 1
ATOM 541 C CA . ASP A 1 71 ? -10.503 -13.767 -8.208 1.00 91.44 71 ASP A CA 1
ATOM 542 C C . ASP A 1 71 ? -11.132 -14.509 -9.397 1.00 91.44 71 ASP A C 1
ATOM 544 O O . ASP A 1 71 ? -10.473 -15.349 -10.022 1.00 91.44 71 ASP A O 1
ATOM 548 N N . GLU A 1 72 ? -12.363 -14.150 -9.756 1.00 90.94 72 GLU A N 1
ATOM 549 C CA . GLU A 1 72 ? -13.042 -14.614 -10.963 1.00 90.94 72 GLU A CA 1
ATOM 550 C C . GLU A 1 72 ? -12.217 -14.270 -12.209 1.00 90.94 72 GLU A C 1
ATOM 552 O O . GLU A 1 72 ? -11.775 -13.133 -12.397 1.00 90.94 72 GLU A O 1
ATOM 557 N N . GLY A 1 73 ? -11.953 -15.287 -13.033 1.00 91.31 73 GLY A N 1
ATOM 558 C CA . GLY A 1 73 ? -11.165 -15.148 -14.260 1.00 91.31 73 GLY A CA 1
ATOM 559 C C . GLY A 1 73 ? -9.685 -14.796 -14.057 1.00 91.31 73 GLY A C 1
ATOM 560 O O . GLY A 1 73 ? -8.999 -14.531 -15.041 1.00 91.31 73 GLY A O 1
ATOM 561 N N . VAL A 1 74 ? -9.154 -14.790 -12.824 1.00 95.12 74 VAL A N 1
ATOM 562 C CA . VAL A 1 74 ? -7.757 -14.389 -12.583 1.00 95.12 74 VAL A CA 1
ATOM 563 C C . VAL A 1 74 ? -6.770 -15.379 -13.194 1.00 95.12 74 VAL A C 1
ATOM 565 O O . VAL A 1 74 ? -6.687 -16.545 -12.795 1.00 95.12 74 VAL A O 1
ATOM 568 N N . VAL A 1 75 ? -5.943 -14.863 -14.104 1.00 97.31 75 VAL A N 1
ATOM 569 C CA . VAL A 1 75 ? -4.863 -15.595 -14.764 1.00 97.31 75 VAL A CA 1
ATOM 570 C C . VAL A 1 75 ? -3.586 -15.516 -13.929 1.00 97.31 75 VAL A C 1
ATOM 572 O O . VAL A 1 75 ? -3.207 -14.463 -13.415 1.00 97.31 75 VAL A O 1
ATOM 575 N N . VAL A 1 76 ? -2.893 -16.648 -13.800 1.00 97.38 76 VAL A N 1
ATOM 576 C CA . VAL A 1 76 ? -1.555 -16.720 -13.202 1.00 97.38 76 VAL A CA 1
ATOM 577 C C . VAL A 1 76 ? -0.642 -17.608 -14.042 1.00 97.38 76 VAL A C 1
ATOM 579 O O . VAL A 1 76 ? -1.073 -18.624 -14.578 1.00 97.38 76 VAL A O 1
ATOM 582 N N . ASN A 1 77 ? 0.641 -17.256 -14.110 1.00 96.75 77 ASN A N 1
ATOM 583 C CA . ASN A 1 77 ? 1.702 -18.012 -14.775 1.00 96.75 77 ASN A CA 1
ATOM 584 C C . ASN A 1 77 ? 1.449 -18.303 -16.272 1.00 96.75 77 ASN A C 1
ATOM 586 O O . ASN A 1 77 ? 1.851 -19.371 -16.742 1.00 96.75 77 ASN A O 1
ATOM 590 N N . LYS A 1 78 ? 0.822 -17.370 -17.016 1.00 98.12 78 LYS A N 1
ATOM 591 C CA . LYS A 1 78 ? 0.673 -17.471 -18.485 1.00 98.12 78 LYS A CA 1
ATOM 592 C C . LYS A 1 78 ? 2.051 -17.569 -19.146 1.00 98.12 78 LYS A C 1
ATOM 594 O O . LYS A 1 78 ? 2.308 -18.514 -19.882 1.00 98.12 78 LYS A O 1
ATOM 599 N N . PHE A 1 79 ? 2.958 -16.657 -18.793 1.00 98.31 79 PHE A N 1
ATOM 600 C CA . PHE A 1 79 ? 4.340 -16.652 -19.274 1.00 98.31 79 PHE A CA 1
ATOM 601 C C . PHE A 1 79 ? 5.292 -17.174 -18.207 1.00 98.31 79 PHE A C 1
ATOM 603 O O . PHE A 1 79 ? 5.320 -16.684 -17.072 1.00 98.31 79 PHE A O 1
ATOM 610 N N . LYS A 1 80 ? 6.089 -18.180 -18.568 1.00 97.00 80 LYS A N 1
ATOM 611 C CA . LYS A 1 80 ? 7.037 -18.843 -17.663 1.00 97.00 80 LYS A CA 1
ATOM 612 C C . LYS A 1 80 ? 8.454 -18.345 -17.938 1.00 97.00 80 LYS A C 1
ATOM 614 O O . LYS A 1 80 ? 8.744 -17.915 -19.041 1.00 97.00 80 LYS A O 1
ATOM 619 N N . PRO A 1 81 ? 9.409 -18.499 -17.008 1.00 94.00 81 PRO A N 1
ATOM 620 C CA . PRO A 1 81 ? 10.783 -18.027 -17.230 1.00 94.00 81 PRO A CA 1
ATOM 621 C C . PRO A 1 81 ? 11.511 -18.693 -18.403 1.00 94.00 81 PRO A C 1
ATOM 623 O O . PRO A 1 81 ? 12.503 -18.160 -18.883 1.00 94.00 81 PRO A O 1
ATOM 626 N N . LYS A 1 82 ? 11.047 -19.876 -18.827 1.00 93.50 82 LYS A N 1
ATOM 627 C CA . LYS A 1 82 ? 11.569 -20.585 -20.003 1.00 93.50 82 LYS A CA 1
ATOM 628 C C . LYS A 1 82 ? 11.061 -20.005 -21.325 1.00 93.50 82 LYS A C 1
ATOM 630 O O . LYS A 1 82 ? 11.718 -20.208 -22.333 1.00 93.50 82 LYS A O 1
ATOM 635 N N . ASP A 1 83 ? 9.908 -19.347 -21.291 1.00 96.38 83 ASP A N 1
ATOM 636 C CA . ASP A 1 83 ? 9.222 -18.770 -22.445 1.00 96.38 83 ASP A CA 1
ATOM 637 C C . ASP A 1 83 ? 8.523 -17.470 -21.996 1.00 96.38 83 ASP A C 1
ATOM 639 O O . ASP A 1 83 ? 7.321 -17.464 -21.692 1.00 96.38 83 ASP A O 1
ATOM 643 N N . PRO A 1 84 ? 9.315 -16.408 -21.739 1.00 97.88 84 PRO A N 1
ATOM 644 C CA . PRO A 1 84 ? 8.793 -15.129 -21.285 1.00 97.88 84 PRO A CA 1
ATOM 645 C C . PRO A 1 84 ? 8.149 -14.365 -22.447 1.00 97.88 84 PRO A C 1
ATOM 647 O O . PRO A 1 84 ? 8.576 -14.478 -23.592 1.00 97.88 84 PRO A O 1
ATOM 650 N N . TYR A 1 85 ? 7.180 -13.510 -22.135 1.00 98.56 85 TYR A N 1
ATOM 651 C CA . TYR A 1 85 ? 6.694 -12.510 -23.077 1.00 98.56 85 TYR A CA 1
ATOM 652 C C . TYR A 1 85 ? 7.768 -11.437 -23.306 1.00 98.56 85 TYR A C 1
ATOM 654 O O . TYR A 1 85 ? 8.360 -10.944 -22.343 1.00 98.56 85 TYR A O 1
ATOM 662 N N . THR A 1 86 ? 7.999 -11.047 -24.557 1.00 98.50 86 THR A N 1
ATOM 663 C CA . THR A 1 86 ? 8.925 -9.958 -24.900 1.00 98.50 86 THR A CA 1
ATOM 664 C C . THR A 1 86 ? 8.144 -8.663 -25.091 1.00 98.50 86 THR A C 1
ATOM 666 O O . THR A 1 86 ? 7.537 -8.447 -26.137 1.00 98.50 86 THR A O 1
ATOM 669 N N . GLY A 1 87 ? 8.162 -7.798 -24.077 1.00 97.88 87 GLY A N 1
ATOM 670 C CA . GLY A 1 87 ? 7.592 -6.451 -24.158 1.00 97.88 87 GLY A CA 1
ATOM 671 C C . GLY A 1 87 ? 8.617 -5.414 -24.612 1.00 97.88 87 GLY A C 1
ATOM 672 O O . GLY A 1 87 ? 9.811 -5.709 -24.696 1.00 97.88 87 GLY A O 1
ATOM 673 N N . ARG A 1 88 ? 8.171 -4.178 -24.860 1.00 98.56 88 ARG A N 1
ATOM 674 C CA . ARG A 1 88 ? 9.059 -3.034 -25.136 1.00 98.56 88 ARG A CA 1
ATOM 675 C C . ARG A 1 88 ? 8.856 -1.916 -24.126 1.00 98.56 88 ARG A C 1
ATOM 677 O O . ARG A 1 88 ? 7.723 -1.592 -23.792 1.00 98.56 88 ARG A O 1
ATOM 684 N N . CYS A 1 89 ? 9.943 -1.306 -23.663 1.00 98.69 89 CYS A N 1
ATOM 685 C CA . CYS A 1 89 ? 9.889 -0.092 -22.851 1.00 98.69 89 CYS A CA 1
ATOM 686 C C . CYS A 1 89 ? 9.322 1.061 -23.683 1.00 98.69 89 CYS A C 1
ATOM 688 O O . CYS A 1 89 ? 9.850 1.375 -24.747 1.00 98.69 89 CYS A O 1
ATOM 690 N N . LEU A 1 90 ? 8.244 1.674 -23.204 1.00 98.56 90 LEU A N 1
ATOM 691 C CA . LEU A 1 90 ? 7.617 2.840 -23.828 1.00 98.56 90 LEU A CA 1
ATOM 692 C C . LEU A 1 90 ? 8.086 4.129 -23.154 1.00 98.56 90 LEU A C 1
ATOM 694 O O . LEU A 1 90 ? 8.431 5.093 -23.830 1.00 98.56 90 LEU A O 1
ATOM 698 N N . LEU A 1 91 ? 8.148 4.123 -21.821 1.00 97.69 91 LEU A N 1
ATOM 699 C CA . LEU A 1 91 ? 8.659 5.228 -21.016 1.00 97.69 91 LEU A CA 1
ATOM 700 C C . LEU A 1 91 ? 9.394 4.705 -19.781 1.00 97.69 91 LEU A C 1
ATOM 702 O O . LEU A 1 91 ? 9.086 3.621 -19.278 1.00 97.69 91 LEU A O 1
ATOM 706 N N . ASN A 1 92 ? 10.348 5.495 -19.294 1.00 98.50 92 ASN A N 1
ATOM 707 C CA . ASN A 1 92 ? 11.087 5.235 -18.064 1.00 98.50 92 ASN A CA 1
ATOM 708 C C . ASN A 1 92 ? 11.509 6.569 -17.437 1.00 98.50 92 ASN A C 1
ATOM 710 O O . ASN A 1 92 ? 12.382 7.258 -17.964 1.00 98.50 92 ASN A O 1
ATOM 714 N N . THR A 1 93 ? 10.869 6.942 -16.333 1.00 98.62 93 THR A N 1
ATOM 715 C CA . THR A 1 93 ? 10.986 8.272 -15.728 1.00 98.62 93 THR A CA 1
ATOM 716 C C . THR A 1 93 ? 11.311 8.145 -14.248 1.00 98.62 93 THR A C 1
ATOM 718 O O . THR A 1 93 ? 10.635 7.427 -13.510 1.00 98.62 93 THR A O 1
ATOM 721 N N . LYS A 1 94 ? 12.331 8.869 -13.783 1.00 98.56 94 LYS A N 1
ATOM 722 C CA . LYS A 1 94 ? 12.625 8.984 -12.353 1.00 98.56 94 LYS A CA 1
ATOM 723 C C . LYS A 1 94 ? 11.526 9.813 -11.683 1.00 98.56 94 LYS A C 1
ATOM 725 O O . LYS A 1 94 ? 11.259 10.927 -12.115 1.00 98.56 94 LYS A O 1
ATOM 730 N N . ILE A 1 95 ? 10.911 9.269 -10.635 1.00 98.50 95 ILE A N 1
ATOM 731 C CA . ILE A 1 95 ? 9.792 9.900 -9.907 1.00 98.50 95 ILE A CA 1
ATOM 732 C C . ILE A 1 95 ? 10.183 10.400 -8.511 1.00 98.50 95 ILE A C 1
ATOM 734 O O . ILE A 1 95 ? 9.352 10.928 -7.784 1.00 98.50 95 ILE A O 1
ATOM 738 N N . THR A 1 96 ? 11.441 10.218 -8.117 1.00 98.31 96 THR A N 1
ATOM 739 C CA . THR A 1 96 ? 12.018 10.812 -6.903 1.00 98.31 96 THR A CA 1
ATOM 740 C C . THR A 1 96 ? 12.824 12.057 -7.250 1.00 98.31 96 THR A C 1
ATOM 742 O O . THR A 1 96 ? 13.498 12.075 -8.284 1.00 98.31 96 THR A O 1
ATOM 745 N N . GLY A 1 97 ? 12.821 13.047 -6.355 1.00 96.75 97 GLY A N 1
ATOM 746 C CA . GLY A 1 97 ? 13.678 14.231 -6.452 1.00 96.75 97 GLY A CA 1
ATOM 747 C C . GLY A 1 97 ? 15.172 13.895 -6.388 1.00 96.75 97 GLY A C 1
ATOM 748 O O . GLY A 1 97 ? 15.563 12.801 -5.973 1.00 96.75 97 GLY A O 1
ATOM 749 N N . ASP A 1 98 ? 16.015 14.835 -6.814 1.00 95.81 98 ASP A N 1
ATOM 750 C CA . ASP A 1 98 ? 17.477 14.665 -6.846 1.00 95.81 98 ASP A CA 1
ATOM 751 C C . ASP A 1 98 ? 18.104 14.547 -5.447 1.00 95.81 98 ASP A C 1
ATOM 753 O O . ASP A 1 98 ? 19.152 13.928 -5.284 1.00 95.81 98 ASP A O 1
ATOM 757 N N . ASP A 1 99 ? 17.442 15.099 -4.432 1.00 94.94 99 ASP A N 1
ATOM 758 C CA . ASP A 1 99 ? 17.828 15.079 -3.020 1.00 94.94 99 ASP A CA 1
ATOM 759 C C . ASP A 1 99 ? 17.349 13.818 -2.268 1.00 94.94 99 ASP A C 1
ATOM 761 O O . ASP A 1 99 ? 17.668 13.625 -1.091 1.00 94.94 99 ASP A O 1
ATOM 765 N N . ALA A 1 100 ? 16.591 12.933 -2.927 1.00 96.81 100 ALA A N 1
ATOM 766 C CA . ALA A 1 100 ? 16.138 11.688 -2.321 1.00 96.81 100 ALA A CA 1
ATOM 767 C C . ALA A 1 100 ? 17.329 10.745 -2.030 1.00 96.81 100 ALA A C 1
ATOM 769 O O . ALA A 1 100 ? 18.250 10.626 -2.837 1.00 96.81 100 ALA A O 1
ATOM 770 N N . PRO A 1 101 ? 17.306 9.963 -0.930 1.00 94.69 101 PRO A N 1
ATOM 771 C CA . PRO A 1 101 ? 18.401 9.053 -0.567 1.00 94.69 101 PRO A CA 1
ATOM 772 C C . PRO A 1 101 ? 18.604 7.877 -1.540 1.00 94.69 101 PRO A C 1
ATOM 774 O O . PRO A 1 101 ? 19.488 7.047 -1.338 1.00 94.69 101 PRO A O 1
ATOM 777 N N . GLY A 1 102 ? 17.750 7.738 -2.549 1.00 95.00 102 GLY A N 1
ATOM 778 C CA . GLY A 1 102 ? 17.886 6.764 -3.616 1.00 95.00 102 GLY A CA 1
ATOM 779 C C . GLY A 1 102 ? 16.827 6.991 -4.683 1.00 95.00 102 GLY A C 1
ATOM 780 O O . GLY A 1 102 ? 15.818 7.648 -4.444 1.00 95.00 102 GLY A O 1
ATOM 781 N N . GLU A 1 103 ? 17.046 6.405 -5.851 1.00 98.12 103 GLU A N 1
ATOM 782 C CA . GLU A 1 103 ? 16.189 6.637 -7.007 1.00 98.12 103 GLU A CA 1
ATOM 783 C C . GLU A 1 103 ? 15.040 5.637 -7.071 1.00 98.12 103 GLU A C 1
ATOM 785 O O . GLU A 1 103 ? 15.247 4.426 -6.924 1.00 98.12 103 GLU A O 1
ATOM 790 N N . THR A 1 104 ? 13.840 6.130 -7.362 1.00 98.69 104 THR A N 1
ATOM 791 C CA . THR A 1 104 ? 12.714 5.290 -7.781 1.00 98.69 104 THR A CA 1
ATOM 792 C C . THR A 1 104 ? 12.208 5.753 -9.136 1.00 98.69 104 THR A C 1
ATOM 794 O O . THR A 1 104 ? 12.090 6.950 -9.393 1.00 98.69 104 THR A O 1
ATOM 797 N N . TRP A 1 105 ? 11.937 4.788 -10.004 1.00 98.81 105 TRP A N 1
ATOM 798 C CA . TRP A 1 105 ? 11.578 4.987 -11.398 1.00 98.81 105 TRP A CA 1
ATOM 799 C C . TRP A 1 105 ? 10.199 4.395 -11.670 1.00 98.81 105 TRP A C 1
ATOM 801 O O . TRP A 1 105 ? 9.878 3.302 -11.194 1.00 98.81 105 TRP A O 1
ATOM 811 N N . HIS A 1 106 ? 9.403 5.121 -12.442 1.00 98.88 106 HIS A N 1
ATOM 812 C CA . HIS A 1 106 ? 8.170 4.642 -13.038 1.00 98.88 106 HIS A CA 1
ATOM 813 C C . HIS A 1 106 ? 8.435 4.303 -14.504 1.00 98.88 106 HIS A C 1
ATOM 815 O O . HIS A 1 106 ? 9.034 5.092 -15.234 1.00 98.88 106 HIS A O 1
ATOM 821 N N . MET A 1 107 ? 8.007 3.123 -14.932 1.00 98.69 107 MET A N 1
ATOM 822 C CA . MET A 1 107 ? 8.264 2.623 -16.281 1.00 98.69 107 MET A CA 1
ATOM 823 C C . MET A 1 107 ? 7.056 1.882 -16.817 1.00 98.69 107 MET A C 1
ATOM 825 O O . MET A 1 107 ? 6.377 1.197 -16.052 1.00 98.69 107 MET A O 1
ATOM 829 N N . VAL A 1 108 ? 6.838 1.989 -18.127 1.00 98.88 108 VAL A N 1
ATOM 830 C CA . VAL A 1 108 ? 5.711 1.365 -18.827 1.00 98.88 108 VAL A CA 1
ATOM 831 C C . VAL A 1 108 ? 6.226 0.485 -19.952 1.00 98.88 108 VAL A C 1
ATOM 833 O O . VAL A 1 108 ? 7.097 0.893 -20.727 1.00 98.88 108 VAL A O 1
ATOM 836 N N . PHE A 1 109 ? 5.669 -0.719 -20.050 1.00 98.81 109 PHE A N 1
ATOM 837 C CA . PHE A 1 109 ? 5.989 -1.697 -21.081 1.00 98.81 109 PHE A CA 1
ATOM 838 C C . PHE A 1 109 ? 4.768 -2.016 -21.933 1.00 98.81 109 PHE A C 1
ATOM 840 O O . PHE A 1 109 ? 3.670 -2.163 -21.395 1.00 98.81 109 PHE A O 1
ATOM 847 N N . SER A 1 110 ? 4.962 -2.182 -23.241 1.00 98.75 110 SER A N 1
ATOM 848 C CA . SER A 1 110 ? 3.922 -2.722 -24.114 1.00 98.75 110 SER A CA 1
ATOM 849 C C . SER A 1 110 ? 3.707 -4.212 -23.853 1.00 98.75 110 SER A C 1
ATOM 851 O O . SER A 1 110 ? 4.656 -4.980 -23.670 1.00 98.75 110 SER A O 1
ATOM 853 N N . THR A 1 111 ? 2.442 -4.620 -23.843 1.00 98.44 111 THR A N 1
ATOM 854 C CA . THR A 1 111 ? 1.987 -6.004 -23.673 1.00 98.44 111 THR A CA 1
ATOM 855 C C . THR A 1 111 ? 1.112 -6.478 -24.823 1.00 98.44 111 THR A C 1
ATOM 857 O O . THR A 1 111 ? 0.818 -7.664 -24.876 1.00 98.44 111 THR A O 1
ATOM 860 N N . GLU A 1 112 ? 0.661 -5.581 -25.708 1.00 97.44 112 GLU A N 1
ATOM 861 C CA . GLU A 1 112 ? -0.265 -5.886 -26.811 1.00 97.44 112 GLU A CA 1
ATOM 862 C C . GLU A 1 112 ? -1.558 -6.604 -26.364 1.00 97.44 112 GLU A C 1
ATOM 864 O O . GLU A 1 112 ? -2.234 -7.245 -27.163 1.00 97.44 112 GLU A O 1
ATOM 869 N N . GLY A 1 113 ? -1.918 -6.509 -25.077 1.00 96.94 113 GLY A N 1
ATOM 870 C CA . GLY A 1 113 ? -3.046 -7.235 -24.479 1.00 96.94 113 GLY A CA 1
ATOM 871 C C . GLY A 1 113 ? -2.736 -8.689 -24.107 1.00 96.94 113 GLY A C 1
ATOM 872 O O . GLY A 1 113 ? -3.595 -9.402 -23.591 1.00 96.94 113 GLY A O 1
ATOM 873 N N . GLU A 1 114 ? -1.501 -9.149 -24.310 1.00 98.44 114 GLU A N 1
ATOM 874 C CA . GLU A 1 114 ? -1.115 -10.542 -24.100 1.00 98.44 114 GLU A CA 1
ATOM 875 C C . GLU A 1 114 ? -0.867 -10.901 -22.637 1.00 98.44 114 GLU A C 1
ATOM 877 O O . GLU A 1 114 ? -0.869 -12.083 -22.292 1.00 98.44 114 GLU A O 1
ATOM 882 N N . VAL A 1 115 ? -0.673 -9.923 -21.755 1.00 98.38 115 VAL A N 1
ATOM 883 C CA . VAL A 1 115 ? -0.436 -10.143 -20.321 1.00 98.38 115 VAL A CA 1
ATOM 884 C C . VAL A 1 115 ? -1.711 -9.773 -19.547 1.00 98.38 115 VAL A C 1
ATOM 886 O O . VAL A 1 115 ? -1.837 -8.624 -19.136 1.00 98.38 115 VAL A O 1
ATOM 889 N N . PRO A 1 116 ? -2.665 -10.706 -19.332 1.00 98.00 116 PRO A N 1
ATOM 890 C CA . PRO A 1 116 ? -3.963 -10.409 -18.718 1.00 98.00 116 PRO A CA 1
ATOM 891 C C . PRO A 1 116 ? -3.849 -10.338 -17.188 1.00 98.00 116 PRO A C 1
ATOM 893 O O . PRO A 1 116 ? -4.251 -11.263 -16.478 1.00 98.00 116 PRO A O 1
ATOM 896 N N . TYR A 1 117 ? -3.224 -9.278 -16.676 1.00 98.50 117 TYR A N 1
ATOM 897 C CA . TYR A 1 117 ? -3.110 -9.045 -15.236 1.00 98.50 117 TYR A CA 1
ATOM 898 C C . TYR A 1 117 ? -4.324 -8.296 -14.680 1.00 98.50 117 TYR A C 1
ATOM 900 O O . TYR A 1 117 ? -5.082 -7.663 -15.410 1.00 98.50 117 TYR A O 1
ATOM 908 N N . ARG A 1 118 ? -4.487 -8.354 -13.357 1.00 97.94 118 ARG A N 1
ATOM 909 C CA . ARG A 1 118 ? -5.435 -7.532 -12.594 1.00 97.94 118 ARG A CA 1
ATOM 910 C C . ARG A 1 118 ? -4.746 -6.819 -11.437 1.00 97.94 118 ARG A C 1
ATOM 912 O O . ARG A 1 118 ? -3.583 -7.095 -11.119 1.00 97.94 118 ARG A O 1
ATOM 919 N N . GLU A 1 119 ? -5.484 -5.917 -10.799 1.00 98.62 119 GLU A N 1
ATOM 920 C CA . GLU A 1 119 ? -4.999 -5.121 -9.678 1.00 98.62 119 GLU A CA 1
ATOM 921 C C . GLU A 1 119 ? -4.422 -5.996 -8.556 1.00 98.62 119 GLU A C 1
ATOM 923 O O . GLU A 1 119 ? -5.012 -6.996 -8.143 1.00 98.62 119 GLU A O 1
ATOM 928 N N . GLY A 1 120 ? -3.242 -5.611 -8.062 1.00 96.50 120 GLY A N 1
ATOM 929 C CA . GLY A 1 120 ? -2.543 -6.309 -6.981 1.00 96.50 120 GLY A CA 1
ATOM 930 C C . GLY A 1 120 ? -1.707 -7.521 -7.402 1.00 96.50 120 GLY A C 1
ATOM 931 O O . GLY A 1 120 ? -1.001 -8.101 -6.574 1.00 96.50 120 GLY A O 1
ATOM 932 N N . GLN A 1 121 ? -1.723 -7.906 -8.678 1.00 98.62 121 GLN A N 1
ATOM 933 C CA . GLN A 1 121 ? -0.798 -8.919 -9.182 1.00 98.62 121 GLN A CA 1
ATOM 934 C C . GLN A 1 121 ? 0.626 -8.367 -9.362 1.00 98.62 121 GLN A C 1
ATOM 936 O O . GLN A 1 121 ? 0.907 -7.172 -9.258 1.00 98.62 121 GLN A O 1
ATOM 941 N N . SER A 1 122 ? 1.562 -9.277 -9.610 1.00 98.75 122 SER A N 1
ATOM 942 C CA . SER A 1 122 ? 2.952 -8.968 -9.951 1.00 98.75 122 SER A CA 1
ATOM 943 C C . SER A 1 122 ? 3.316 -9.549 -11.314 1.00 98.75 122 SER A C 1
ATOM 945 O O . SER A 1 122 ? 2.718 -10.529 -11.763 1.00 98.75 122 SER A O 1
ATOM 947 N N . ILE A 1 123 ? 4.359 -9.004 -11.931 1.00 98.75 123 ILE A N 1
ATOM 948 C CA . ILE A 1 123 ? 5.070 -9.646 -13.041 1.00 98.75 123 ILE A CA 1
ATOM 949 C C . ILE A 1 123 ? 6.506 -9.957 -12.627 1.00 98.75 123 ILE A C 1
ATOM 951 O O . ILE A 1 123 ? 7.089 -9.292 -11.770 1.00 98.75 123 ILE A O 1
ATOM 955 N N . GLY A 1 124 ? 7.087 -10.994 -13.221 1.00 98.50 124 GLY A N 1
ATOM 956 C CA . GLY A 1 124 ? 8.507 -11.282 -13.063 1.00 98.50 124 GLY A CA 1
ATOM 957 C C . GLY A 1 124 ? 9.306 -10.754 -14.241 1.00 98.50 124 GLY A C 1
ATOM 958 O O . GLY A 1 124 ? 8.946 -11.028 -15.379 1.00 98.50 124 GLY A O 1
ATOM 959 N N . VAL A 1 125 ? 10.413 -10.069 -13.977 1.00 98.62 125 VAL A N 1
ATOM 960 C CA . VAL A 1 125 ? 11.343 -9.590 -15.006 1.00 98.62 125 VAL A CA 1
ATOM 961 C C . VAL A 1 125 ? 12.602 -10.443 -14.996 1.00 98.62 125 VAL A C 1
ATOM 963 O O . VAL A 1 125 ? 13.226 -10.617 -13.944 1.00 98.62 125 VAL A O 1
ATOM 966 N N . VAL A 1 126 ? 12.982 -10.953 -16.167 1.00 98.06 126 VAL A N 1
ATOM 967 C CA . VAL A 1 126 ? 14.275 -11.605 -16.402 1.00 98.06 126 VAL A CA 1
ATOM 968 C C . VAL A 1 126 ? 15.218 -10.561 -17.007 1.00 98.06 126 VAL A C 1
ATOM 970 O O . VAL A 1 126 ? 15.028 -10.205 -18.168 1.00 98.06 126 VAL A O 1
ATOM 973 N N . PRO A 1 127 ? 16.199 -10.035 -16.248 1.00 97.62 127 PRO A N 1
ATOM 974 C CA . PRO A 1 127 ? 17.104 -9.027 -16.783 1.00 97.62 127 PRO A CA 1
ATOM 975 C C . PRO A 1 127 ? 18.053 -9.651 -17.804 1.00 97.62 127 PRO A C 1
ATOM 977 O O . PRO A 1 127 ? 18.402 -10.833 -17.696 1.00 97.62 127 PRO A O 1
ATOM 980 N N . ASP A 1 128 ? 18.487 -8.845 -18.767 1.00 96.06 128 ASP A N 1
ATOM 981 C CA . ASP A 1 128 ? 19.469 -9.277 -19.755 1.00 96.06 128 ASP A CA 1
ATOM 982 C C . ASP A 1 128 ? 20.834 -9.572 -19.130 1.00 96.06 128 ASP A C 1
ATOM 984 O O . ASP A 1 128 ? 21.164 -9.115 -18.034 1.00 96.06 128 ASP A O 1
ATOM 988 N N . GLY A 1 129 ? 21.632 -10.357 -19.853 1.00 94.75 129 GLY A N 1
ATOM 989 C CA . GLY A 1 129 ? 22.944 -10.812 -19.413 1.00 94.75 129 GLY A CA 1
ATOM 990 C C . GLY A 1 129 ? 22.938 -12.207 -18.787 1.00 94.75 129 GLY A C 1
ATOM 991 O O . GLY A 1 129 ? 21.969 -12.970 -18.866 1.00 94.75 129 GLY A O 1
ATOM 992 N N . ILE A 1 130 ? 24.082 -12.554 -18.204 1.00 95.31 130 ILE A N 1
ATOM 993 C CA . ILE A 1 130 ? 24.380 -13.873 -17.646 1.00 95.31 130 ILE A CA 1
ATOM 994 C C . ILE A 1 130 ? 24.937 -13.738 -16.231 1.00 95.31 130 ILE A C 1
ATOM 996 O O . ILE A 1 130 ? 25.601 -12.764 -15.884 1.00 95.31 130 ILE A O 1
ATOM 1000 N N . ASP A 1 131 ? 24.659 -14.730 -15.392 1.00 93.69 131 ASP A N 1
ATOM 1001 C CA . ASP A 1 131 ? 25.252 -14.842 -14.069 1.00 93.69 131 ASP A CA 1
ATOM 1002 C C . ASP A 1 131 ? 26.715 -15.312 -14.132 1.00 93.69 131 ASP A C 1
ATOM 1004 O O . ASP A 1 131 ? 27.252 -15.655 -15.186 1.00 93.69 131 ASP A O 1
ATOM 1008 N N . LYS A 1 132 ? 27.358 -15.376 -12.963 1.00 93.88 132 LYS A N 1
ATOM 1009 C CA . LYS A 1 132 ? 28.748 -15.835 -12.810 1.00 93.88 132 LYS A CA 1
ATOM 1010 C C . LYS A 1 132 ? 29.025 -17.255 -13.332 1.00 93.88 132 LYS A C 1
ATOM 1012 O O . LYS A 1 132 ? 30.183 -17.624 -13.458 1.00 93.88 132 LYS A O 1
ATOM 1017 N N . ASN A 1 133 ? 27.989 -18.052 -13.598 1.00 95.19 133 ASN A N 1
ATOM 1018 C CA . ASN A 1 133 ? 28.092 -19.412 -14.127 1.00 95.19 133 ASN A CA 1
ATOM 1019 C C . ASN A 1 133 ? 27.705 -19.486 -15.616 1.00 95.19 133 ASN A C 1
ATOM 1021 O O . ASN A 1 133 ? 27.460 -20.580 -16.124 1.00 95.19 133 ASN A O 1
ATOM 1025 N N . GLY A 1 134 ? 27.563 -18.344 -16.298 1.00 94.75 134 GLY A N 1
ATOM 1026 C CA . GLY A 1 134 ? 27.157 -18.275 -17.701 1.00 94.75 134 GLY A CA 1
ATOM 1027 C C . GLY A 1 134 ? 25.680 -18.589 -17.955 1.00 94.75 134 GLY A C 1
ATOM 1028 O O . GLY A 1 134 ? 25.305 -18.856 -19.094 1.00 94.75 134 GLY A O 1
ATOM 1029 N N . LYS A 1 135 ? 24.824 -18.587 -16.923 1.00 95.25 135 LYS A N 1
ATOM 1030 C CA . LYS A 1 135 ? 23.388 -18.881 -17.065 1.00 95.25 135 LYS A CA 1
ATOM 1031 C C . LYS A 1 135 ? 22.566 -17.592 -17.116 1.00 95.25 135 LYS A C 1
ATOM 1033 O O . LYS A 1 135 ? 22.930 -16.631 -16.441 1.00 95.25 135 LYS A O 1
ATOM 1038 N N . PRO A 1 136 ? 21.422 -17.563 -17.827 1.00 94.44 136 PRO A N 1
ATOM 1039 C CA . PRO A 1 136 ? 20.503 -16.431 -17.768 1.00 94.44 136 PRO A CA 1
ATOM 1040 C C . PRO A 1 136 ? 20.125 -16.083 -16.328 1.00 94.44 136 PRO A C 1
ATOM 1042 O O . PRO A 1 136 ? 19.925 -16.969 -15.486 1.00 94.44 136 PRO A O 1
ATOM 1045 N N . HIS A 1 137 ? 20.004 -14.790 -16.041 1.00 96.44 137 HIS A N 1
ATOM 1046 C CA . HIS A 1 137 ? 19.625 -14.340 -14.712 1.00 96.44 137 HIS A CA 1
ATOM 1047 C C . HIS A 1 137 ? 18.258 -14.889 -14.284 1.00 96.44 137 HIS A C 1
ATOM 1049 O O . HIS A 1 137 ? 17.328 -15.056 -15.070 1.00 96.44 137 HIS A O 1
ATOM 1055 N N . LYS A 1 138 ? 18.111 -15.153 -12.984 1.00 96.56 138 LYS A N 1
ATOM 1056 C CA . LYS A 1 138 ? 16.806 -15.493 -12.402 1.00 96.56 138 LYS A CA 1
ATOM 1057 C C . LYS A 1 138 ? 15.872 -14.282 -12.432 1.00 96.56 138 LYS A C 1
ATOM 1059 O O . LYS A 1 138 ? 16.321 -13.156 -12.202 1.00 96.56 138 LYS A O 1
ATOM 1064 N N . LEU A 1 139 ? 14.578 -14.533 -12.619 1.00 97.00 139 LEU A N 1
ATOM 1065 C CA . LEU A 1 139 ? 13.559 -13.487 -12.560 1.00 97.00 139 LEU A CA 1
ATOM 1066 C C . LEU A 1 139 ? 13.522 -12.800 -11.189 1.00 97.00 139 LEU A C 1
ATOM 1068 O O . LEU A 1 139 ? 13.789 -13.441 -10.168 1.00 97.00 139 LEU A O 1
ATOM 1072 N N . ARG A 1 140 ? 13.146 -11.520 -11.163 1.00 98.38 140 ARG A N 1
ATOM 1073 C CA . ARG A 1 140 ? 12.733 -10.790 -9.951 1.00 98.38 140 ARG A CA 1
ATOM 1074 C C . ARG A 1 140 ? 11.279 -10.360 -10.106 1.00 98.38 140 ARG A C 1
ATOM 1076 O O . ARG A 1 140 ? 10.898 -9.914 -11.182 1.00 98.38 140 ARG A O 1
ATOM 1083 N N . LEU A 1 141 ? 10.486 -10.527 -9.051 1.00 98.19 141 LEU A N 1
ATOM 1084 C CA . LEU A 1 141 ? 9.088 -10.103 -9.034 1.00 98.19 141 LEU A CA 1
ATOM 1085 C C . LEU A 1 141 ? 8.983 -8.616 -8.711 1.00 98.19 141 LEU A C 1
ATOM 1087 O O . LEU A 1 141 ? 9.679 -8.124 -7.823 1.00 98.19 141 LEU A O 1
ATOM 1091 N N . TYR A 1 142 ? 8.076 -7.946 -9.411 1.00 98.69 142 TYR A N 1
ATOM 1092 C CA . TYR A 1 142 ? 7.702 -6.560 -9.186 1.00 98.69 142 TYR A CA 1
ATOM 1093 C C . TYR A 1 142 ? 6.180 -6.465 -9.175 1.00 98.69 142 TYR A C 1
ATOM 1095 O O . TYR A 1 142 ? 5.518 -6.952 -10.097 1.00 98.69 142 TYR A O 1
ATOM 1103 N N . SER A 1 143 ? 5.632 -5.853 -8.128 1.00 98.75 143 SER A N 1
ATOM 1104 C CA . SER A 1 143 ? 4.209 -5.535 -8.068 1.00 98.75 143 SER A CA 1
ATOM 1105 C C . SER A 1 143 ? 3.855 -4.570 -9.193 1.00 98.75 143 SER A C 1
ATOM 1107 O O . SER A 1 143 ? 4.591 -3.613 -9.450 1.00 98.75 143 SER A O 1
ATOM 1109 N N . ILE A 1 144 ? 2.735 -4.832 -9.857 1.00 98.88 144 ILE A N 1
ATOM 1110 C CA . ILE A 1 144 ? 2.264 -4.002 -10.960 1.00 98.88 144 ILE A CA 1
ATOM 1111 C C . ILE A 1 144 ? 1.729 -2.683 -10.389 1.00 98.88 144 ILE A C 1
ATOM 1113 O O . ILE A 1 144 ? 1.016 -2.681 -9.386 1.00 98.88 144 ILE A O 1
ATOM 1117 N N . ALA A 1 145 ? 2.128 -1.568 -11.001 1.00 98.88 145 ALA A N 1
ATOM 1118 C CA . ALA A 1 145 ? 1.799 -0.210 -10.572 1.00 98.88 145 ALA A CA 1
ATOM 1119 C C . ALA A 1 145 ? 0.635 0.424 -11.354 1.00 98.88 145 ALA A C 1
ATOM 1121 O O . ALA A 1 145 ? 0.147 1.480 -10.956 1.00 98.88 145 ALA A O 1
ATOM 1122 N N . SER A 1 146 ? 0.204 -0.196 -12.451 1.00 98.81 146 SER A N 1
ATOM 1123 C CA . SER A 1 146 ? -0.951 0.206 -13.259 1.00 98.81 146 SER A CA 1
ATOM 1124 C C . SER A 1 146 ? -2.193 -0.617 -12.914 1.00 98.81 146 SER A C 1
ATOM 1126 O O . SER A 1 146 ? -2.087 -1.748 -12.432 1.00 98.81 146 SER A O 1
ATOM 1128 N N . SER A 1 147 ? -3.379 -0.067 -13.157 1.00 98.75 147 SER A N 1
ATOM 1129 C CA . SER A 1 147 ? -4.631 -0.838 -13.220 1.00 98.75 147 SER A CA 1
ATOM 1130 C C . SER A 1 147 ? -4.596 -1.849 -14.374 1.00 98.75 147 SER A C 1
ATOM 1132 O O . SER A 1 147 ? -3.701 -1.799 -15.216 1.00 98.75 147 SER A O 1
ATOM 1134 N N . ALA A 1 148 ? -5.574 -2.752 -14.453 1.00 98.50 148 ALA A N 1
ATOM 1135 C CA . ALA A 1 148 ? -5.684 -3.753 -15.515 1.00 98.50 148 ALA A CA 1
ATOM 1136 C C . ALA A 1 148 ? -5.744 -3.144 -16.929 1.00 98.50 148 ALA A C 1
ATOM 1138 O O . ALA A 1 148 ? -5.279 -3.767 -17.882 1.00 98.50 148 ALA A O 1
ATOM 1139 N N . LEU A 1 149 ? -6.273 -1.921 -17.066 1.00 98.44 149 LEU A N 1
ATOM 1140 C CA . LEU A 1 149 ? -6.319 -1.205 -18.343 1.00 98.44 149 LEU A CA 1
ATOM 1141 C C . LEU A 1 149 ? -4.968 -0.573 -18.729 1.00 98.44 149 LEU A C 1
ATOM 1143 O O . LEU A 1 149 ? -4.813 -0.104 -19.856 1.00 98.44 149 LEU A O 1
ATOM 1147 N N . GLY A 1 150 ? -3.978 -0.573 -17.834 1.00 98.44 150 GLY A N 1
ATOM 1148 C CA . GLY A 1 150 ? -2.712 0.121 -18.042 1.00 98.44 150 GLY A CA 1
ATOM 1149 C C . GLY A 1 150 ? -2.850 1.643 -17.943 1.00 98.44 150 GLY A C 1
ATOM 1150 O O . GLY A 1 150 ? -3.949 2.196 -17.951 1.00 98.44 150 GLY A O 1
ATOM 1151 N N . ASP A 1 151 ? -1.720 2.350 -17.905 1.00 98.44 151 ASP A N 1
ATOM 1152 C CA . ASP A 1 151 ? -1.719 3.817 -17.760 1.00 98.44 151 ASP A CA 1
ATOM 1153 C C . ASP A 1 151 ? -2.330 4.549 -18.974 1.00 98.44 151 ASP A C 1
ATOM 1155 O O . ASP A 1 151 ? -2.701 5.718 -18.872 1.00 98.44 151 ASP A O 1
ATOM 1159 N N . PHE A 1 152 ? -2.454 3.865 -20.117 1.00 98.12 152 PHE A N 1
ATOM 1160 C CA . PHE A 1 152 ? -3.079 4.389 -21.338 1.00 98.12 152 PHE A CA 1
ATOM 1161 C C . PHE A 1 152 ? -4.550 3.980 -21.512 1.00 98.12 152 PHE A C 1
ATOM 1163 O O . PHE A 1 152 ? -5.188 4.417 -22.468 1.00 98.12 152 PHE A O 1
ATOM 1170 N N . GLY A 1 153 ? -5.106 3.162 -20.610 1.00 97.94 153 GLY A N 1
ATOM 1171 C CA . GLY A 1 153 ? -6.520 2.780 -20.636 1.00 97.94 153 GLY A CA 1
ATOM 1172 C C . GLY A 1 153 ? -6.924 1.801 -21.749 1.00 97.94 153 GLY A C 1
ATOM 1173 O O . GLY A 1 153 ? -8.114 1.611 -21.984 1.00 97.94 153 GLY A O 1
ATOM 1174 N N . ASP A 1 154 ? -5.967 1.187 -22.448 1.00 98.06 154 ASP A N 1
ATOM 1175 C CA . ASP A 1 154 ? -6.195 0.330 -23.620 1.00 98.06 154 ASP A CA 1
ATOM 1176 C C . ASP A 1 154 ? -5.951 -1.169 -23.364 1.00 98.06 154 ASP A C 1
ATOM 1178 O O . ASP A 1 154 ? -6.098 -1.988 -24.270 1.00 98.06 154 ASP A O 1
ATOM 1182 N N . SER A 1 155 ? -5.603 -1.540 -22.128 1.00 98.38 155 SER A N 1
ATOM 1183 C CA . SER A 1 155 ? -5.208 -2.893 -21.696 1.00 98.38 155 SER A CA 1
ATOM 1184 C C . SER A 1 155 ? -3.971 -3.455 -22.405 1.00 98.38 155 SER A C 1
ATOM 1186 O O . SER A 1 155 ? -3.719 -4.659 -22.349 1.00 98.38 155 SER A O 1
ATOM 1188 N N . LYS A 1 156 ? -3.174 -2.610 -23.070 1.00 98.62 156 LYS A N 1
ATOM 1189 C CA . LYS A 1 156 ? -1.986 -3.029 -23.834 1.00 98.62 156 LYS A CA 1
ATOM 1190 C C . LYS A 1 156 ? -0.676 -2.630 -23.187 1.00 98.62 156 LYS A C 1
ATOM 1192 O O . LYS A 1 156 ? 0.378 -2.776 -23.809 1.00 98.62 156 LYS A O 1
ATOM 1197 N N . THR A 1 157 ? -0.711 -2.147 -21.949 1.00 98.81 157 THR A N 1
ATOM 1198 C CA . THR A 1 157 ? 0.498 -1.782 -21.216 1.00 98.81 157 THR A CA 1
ATOM 1199 C C . THR A 1 157 ? 0.490 -2.260 -19.771 1.00 98.81 157 THR A C 1
ATOM 1201 O O . THR A 1 157 ? -0.553 -2.554 -19.183 1.00 98.81 157 THR A O 1
ATOM 1204 N N . VAL A 1 158 ? 1.687 -2.378 -19.200 1.00 98.88 158 VAL A N 1
ATOM 1205 C CA . VAL A 1 158 ? 1.912 -2.695 -17.788 1.00 98.88 158 VAL A CA 1
ATOM 1206 C C . VAL A 1 158 ? 2.989 -1.785 -17.224 1.00 98.88 158 VAL A C 1
ATOM 1208 O O . VAL A 1 158 ? 4.025 -1.582 -17.862 1.00 98.88 158 VAL A O 1
ATOM 1211 N N . SER A 1 159 ? 2.763 -1.275 -16.017 1.00 98.94 159 SER A N 1
ATOM 1212 C CA . SER A 1 159 ? 3.661 -0.310 -15.387 1.00 98.94 159 SER A CA 1
ATOM 1213 C C . SER A 1 159 ? 4.291 -0.862 -14.118 1.00 98.94 159 SER A C 1
ATOM 1215 O O . SER A 1 159 ? 3.652 -1.596 -13.362 1.00 98.94 159 SER A O 1
ATOM 1217 N N . LEU A 1 160 ? 5.544 -0.493 -13.853 1.00 98.88 160 LEU A N 1
ATOM 1218 C CA . LEU A 1 160 ? 6.275 -0.861 -12.639 1.00 98.88 160 LEU A CA 1
ATOM 1219 C C . LEU A 1 160 ? 6.764 0.375 -11.880 1.00 98.88 160 LEU A C 1
ATOM 1221 O O . LEU A 1 160 ? 7.086 1.404 -12.468 1.00 98.88 160 LEU A O 1
ATOM 1225 N N . CYS A 1 161 ? 6.884 0.225 -10.559 1.00 98.75 161 CYS A N 1
ATOM 1226 C CA . CYS A 1 161 ? 7.529 1.181 -9.660 1.00 98.75 161 CYS A CA 1
ATOM 1227 C C . CYS A 1 161 ? 8.803 0.544 -9.090 1.00 98.75 161 CYS A C 1
ATOM 1229 O O . CYS A 1 161 ? 8.733 -0.351 -8.242 1.00 98.75 161 CYS A O 1
ATOM 1231 N N . VAL A 1 162 ? 9.973 0.960 -9.575 1.00 98.75 162 VAL A N 1
ATOM 1232 C CA . VAL A 1 162 ? 11.242 0.267 -9.319 1.00 98.75 162 VAL A CA 1
ATOM 1233 C C . VAL A 1 162 ? 12.223 1.179 -8.604 1.00 98.75 162 VAL A C 1
ATOM 1235 O O . VAL A 1 162 ? 12.654 2.196 -9.139 1.00 98.75 162 VAL A O 1
ATOM 1238 N N . LYS A 1 163 ? 12.631 0.782 -7.397 1.00 98.44 163 LYS A N 1
ATOM 1239 C CA . LYS A 1 163 ? 13.736 1.419 -6.678 1.00 98.44 163 LYS A CA 1
ATOM 1240 C C . LYS A 1 163 ? 15.065 0.837 -7.143 1.00 98.44 163 LYS A C 1
ATOM 1242 O O . LYS A 1 163 ? 15.257 -0.383 -7.096 1.00 98.44 163 LYS A O 1
ATOM 1247 N N . ARG A 1 164 ? 16.011 1.701 -7.514 1.00 98.31 164 ARG A N 1
ATOM 1248 C CA . ARG A 1 164 ? 17.379 1.293 -7.842 1.00 98.31 164 ARG A CA 1
ATOM 1249 C C . ARG A 1 164 ? 18.073 0.790 -6.575 1.00 98.31 164 ARG A C 1
ATOM 1251 O O . ARG A 1 164 ? 18.302 1.548 -5.634 1.00 98.31 164 ARG A O 1
ATOM 1258 N N . LEU A 1 165 ? 18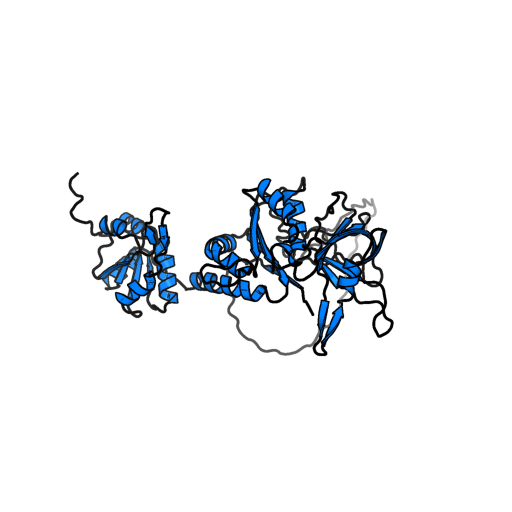.407 -0.501 -6.532 1.00 97.12 165 LEU A N 1
ATOM 1259 C CA . LEU A 1 165 ? 19.145 -1.082 -5.412 1.00 97.12 165 LEU A CA 1
ATOM 1260 C C . LEU A 1 165 ? 20.651 -0.871 -5.600 1.00 97.12 165 LEU A C 1
ATOM 1262 O O . LEU A 1 165 ? 21.258 -1.449 -6.507 1.00 97.12 165 LEU A O 1
ATOM 1266 N N . VAL A 1 166 ? 21.241 -0.097 -4.696 1.00 96.25 166 VAL A N 1
ATOM 1267 C CA . VAL A 1 166 ? 22.688 0.061 -4.521 1.00 96.25 166 VAL A CA 1
ATOM 1268 C C . VAL A 1 166 ? 22.975 -0.053 -3.028 1.00 96.25 166 VAL A C 1
ATOM 1270 O O . VAL A 1 166 ? 22.270 0.552 -2.222 1.00 96.25 166 VAL A O 1
ATOM 1273 N N . TYR A 1 167 ? 23.955 -0.868 -2.652 1.00 93.75 167 TYR A N 1
ATOM 1274 C CA . TYR A 1 167 ? 24.381 -1.018 -1.261 1.00 93.75 167 TYR A CA 1
ATOM 1275 C C . TYR A 1 167 ? 25.876 -1.321 -1.194 1.00 93.75 167 TYR A C 1
ATOM 1277 O O . TYR A 1 167 ? 26.443 -1.843 -2.150 1.00 93.75 167 TYR A O 1
ATOM 1285 N N . THR A 1 168 ? 26.499 -1.019 -0.061 1.00 95.44 168 THR A N 1
ATOM 1286 C CA . THR A 1 168 ? 27.887 -1.400 0.216 1.00 95.44 168 THR A CA 1
ATOM 1287 C C . THR A 1 168 ? 27.890 -2.747 0.932 1.00 95.44 168 THR A C 1
ATOM 1289 O O . THR A 1 168 ? 27.133 -2.926 1.887 1.00 95.44 168 THR A O 1
ATOM 1292 N N . ASN A 1 169 ? 28.663 -3.718 0.441 1.00 94.19 169 ASN A N 1
ATOM 1293 C CA . ASN A 1 169 ? 28.815 -5.010 1.113 1.00 94.19 169 ASN A CA 1
ATOM 1294 C C . ASN A 1 169 ? 29.771 -4.907 2.317 1.00 94.19 169 ASN A C 1
ATOM 1296 O O . ASN A 1 169 ? 30.404 -3.875 2.533 1.00 94.19 169 ASN A O 1
ATOM 1300 N N . ASP A 1 170 ? 29.903 -5.992 3.078 1.00 95.06 170 ASP A N 1
ATOM 1301 C CA . ASP A 1 170 ? 30.761 -6.030 4.273 1.00 95.06 170 ASP A CA 1
ATOM 1302 C C . ASP A 1 170 ? 32.255 -5.810 3.952 1.00 95.06 170 ASP A C 1
ATOM 1304 O O . ASP A 1 170 ? 33.025 -5.426 4.827 1.00 95.06 170 ASP A O 1
ATOM 1308 N N . ASN A 1 171 ? 32.657 -5.983 2.686 1.00 94.44 171 ASN A N 1
ATOM 1309 C CA . ASN A 1 171 ? 34.014 -5.725 2.197 1.00 94.44 171 ASN A CA 1
ATOM 1310 C C . ASN A 1 171 ? 34.233 -4.262 1.759 1.00 94.44 171 ASN A C 1
ATOM 1312 O O . ASN A 1 171 ? 35.313 -3.926 1.278 1.00 94.44 171 ASN A O 1
ATOM 1316 N N . GLY A 1 172 ? 33.226 -3.389 1.877 1.00 94.19 172 GLY A N 1
ATOM 1317 C CA . GLY A 1 172 ? 33.309 -1.989 1.449 1.00 94.19 172 GLY A CA 1
ATOM 1318 C C . GLY A 1 172 ? 33.057 -1.756 -0.047 1.00 94.19 172 GLY A C 1
ATOM 1319 O O . GLY A 1 172 ? 33.172 -0.625 -0.517 1.00 94.19 172 GLY A O 1
ATOM 1320 N N . GLU A 1 173 ? 32.683 -2.783 -0.811 1.00 95.50 173 GLU A N 1
ATOM 1321 C CA . GLU A 1 173 ? 32.440 -2.671 -2.250 1.00 95.50 173 GLU A CA 1
ATOM 1322 C C . GLU A 1 173 ? 31.003 -2.226 -2.534 1.00 95.50 173 GLU A C 1
ATOM 1324 O O . GLU A 1 173 ? 30.038 -2.742 -1.959 1.00 95.50 173 GLU A O 1
ATOM 1329 N N . VAL A 1 174 ? 30.845 -1.302 -3.482 1.00 96.12 174 VAL A N 1
ATOM 1330 C CA . VAL A 1 174 ? 29.527 -0.857 -3.944 1.00 96.12 174 VAL A CA 1
ATOM 1331 C C . VAL A 1 174 ? 28.928 -1.909 -4.876 1.00 96.12 174 VAL A C 1
ATOM 1333 O O . VAL A 1 174 ? 29.374 -2.099 -6.007 1.00 96.12 174 VAL A O 1
ATOM 1336 N N . VAL A 1 175 ? 27.866 -2.568 -4.419 1.00 96.31 175 VAL A N 1
ATOM 1337 C CA . VAL A 1 175 ? 27.136 -3.593 -5.163 1.00 96.31 175 VAL A CA 1
ATOM 1338 C C . VAL A 1 175 ? 25.854 -3.012 -5.751 1.00 96.31 175 VAL A C 1
ATOM 1340 O O . VAL A 1 175 ? 25.011 -2.441 -5.054 1.00 96.31 175 VAL A O 1
ATOM 1343 N N . LYS A 1 176 ? 25.672 -3.220 -7.057 1.00 97.38 176 LYS A N 1
ATOM 1344 C CA . LYS A 1 176 ? 24.455 -2.861 -7.791 1.00 97.38 176 LYS A CA 1
ATOM 1345 C C . LYS A 1 176 ? 23.541 -4.075 -7.926 1.00 97.38 176 LYS A C 1
ATOM 1347 O O . LYS A 1 176 ? 23.945 -5.128 -8.415 1.00 97.38 176 LYS A O 1
ATOM 1352 N N . GLY A 1 177 ? 22.280 -3.937 -7.521 1.00 97.19 177 GLY A N 1
ATOM 1353 C CA . GLY A 1 177 ? 21.271 -4.970 -7.746 1.00 97.19 177 GLY A CA 1
ATOM 1354 C C . GLY A 1 177 ? 21.006 -5.158 -9.241 1.00 97.19 177 GLY A C 1
ATOM 1355 O O . GLY A 1 177 ? 20.572 -4.216 -9.898 1.00 97.19 177 GLY A O 1
ATOM 1356 N N . VAL A 1 178 ? 21.232 -6.369 -9.760 1.00 97.88 178 VAL A N 1
ATOM 1357 C CA . VAL A 1 178 ? 21.188 -6.674 -11.205 1.00 97.88 178 VAL A CA 1
ATOM 1358 C C . VAL A 1 178 ? 19.885 -6.209 -11.868 1.00 97.88 178 VAL A C 1
ATOM 1360 O O . VAL A 1 178 ? 19.909 -5.329 -12.719 1.00 97.88 178 VAL A O 1
ATOM 1363 N N . CYS A 1 179 ? 18.735 -6.751 -11.447 1.00 98.31 179 CYS A N 1
ATOM 1364 C CA . CYS A 1 179 ? 17.463 -6.500 -12.136 1.00 98.31 179 CYS A CA 1
ATOM 1365 C C . CYS A 1 179 ? 16.944 -5.065 -11.945 1.00 98.31 179 CYS A C 1
ATOM 1367 O O . CYS A 1 179 ? 16.451 -4.460 -12.889 1.00 98.31 179 CYS A O 1
ATOM 1369 N N . SER A 1 180 ? 17.104 -4.483 -10.750 1.00 98.25 180 SER A N 1
ATOM 1370 C CA . SER A 1 180 ? 16.667 -3.103 -10.505 1.00 98.25 180 SER A CA 1
ATOM 1371 C C . SER A 1 180 ? 17.476 -2.086 -11.306 1.00 98.25 180 SER A C 1
ATOM 1373 O O . SER A 1 180 ? 16.897 -1.133 -11.797 1.00 98.25 180 SER A O 1
ATOM 1375 N N . ASN A 1 181 ? 18.797 -2.273 -11.438 1.00 98.56 181 ASN A N 1
ATOM 1376 C CA . ASN A 1 181 ? 19.612 -1.359 -12.242 1.00 98.56 181 ASN A CA 1
ATOM 1377 C C . ASN A 1 181 ? 19.317 -1.542 -13.730 1.00 98.56 181 ASN A C 1
ATOM 1379 O O . ASN A 1 181 ? 19.078 -0.547 -14.395 1.00 98.56 181 ASN A O 1
ATOM 1383 N N . PHE A 1 182 ? 19.211 -2.791 -14.208 1.00 98.62 182 PHE A N 1
ATOM 1384 C CA . PHE A 1 182 ? 18.762 -3.087 -15.572 1.00 98.62 182 PHE A CA 1
ATOM 1385 C C . PHE A 1 182 ? 17.469 -2.335 -15.919 1.00 98.62 182 PHE A C 1
ATOM 1387 O O . PHE A 1 182 ? 17.446 -1.591 -16.889 1.00 98.62 182 PHE A O 1
ATOM 1394 N N . LEU A 1 183 ? 16.429 -2.461 -15.088 1.00 98.69 183 LEU A N 1
ATOM 1395 C CA . LEU A 1 183 ? 15.143 -1.795 -15.303 1.00 98.69 183 LEU A CA 1
ATOM 1396 C C . LEU A 1 183 ? 15.245 -0.264 -15.268 1.00 98.69 183 LEU A C 1
ATOM 1398 O O . LEU A 1 183 ? 14.701 0.404 -16.142 1.00 98.69 183 LEU A O 1
ATOM 1402 N N . CYS A 1 184 ? 15.948 0.306 -14.287 1.00 98.50 184 CYS A N 1
ATOM 1403 C CA . CYS A 1 184 ? 16.117 1.758 -14.189 1.00 98.50 184 CYS A CA 1
ATOM 1404 C C . CYS A 1 184 ? 16.999 2.345 -15.310 1.00 98.50 184 CYS A C 1
ATOM 1406 O O . CYS A 1 184 ? 16.941 3.547 -15.538 1.00 98.50 184 CYS A O 1
ATOM 1408 N N . ASP A 1 185 ? 17.791 1.525 -16.008 1.00 98.44 185 ASP A N 1
ATOM 1409 C CA . ASP A 1 185 ? 18.650 1.945 -17.126 1.00 98.44 185 ASP A CA 1
ATOM 1410 C C . ASP A 1 185 ? 18.005 1.702 -18.508 1.00 98.44 185 ASP A C 1
ATOM 1412 O O . ASP A 1 185 ? 18.574 2.103 -19.529 1.00 98.44 185 ASP A O 1
ATOM 1416 N N . LEU A 1 186 ? 16.826 1.063 -18.567 1.00 98.00 186 LEU A N 1
ATOM 1417 C CA . LEU A 1 186 ? 16.116 0.804 -19.823 1.00 98.00 186 LEU A CA 1
ATOM 1418 C C . LEU A 1 186 ? 15.750 2.104 -20.539 1.00 98.00 186 LEU A C 1
ATOM 1420 O O . LEU A 1 186 ? 15.218 3.040 -19.937 1.00 98.00 186 LEU A O 1
ATOM 1424 N N . LYS A 1 187 ? 15.964 2.123 -21.854 1.00 98.19 187 LYS A N 1
ATOM 1425 C CA . LYS A 1 187 ? 15.548 3.219 -22.730 1.00 98.19 187 LYS A CA 1
ATOM 1426 C C . LYS A 1 187 ? 14.279 2.842 -23.498 1.00 98.19 187 LYS A C 1
ATOM 1428 O O . LYS A 1 187 ? 14.098 1.661 -23.815 1.00 98.19 187 LYS A O 1
ATOM 1433 N N . PRO A 1 188 ? 13.438 3.824 -23.871 1.00 98.44 188 PRO A N 1
ATOM 1434 C CA . PRO A 1 188 ? 12.335 3.586 -24.794 1.00 98.44 188 PRO A CA 1
ATOM 1435 C C . PRO A 1 188 ? 12.791 2.823 -26.049 1.00 98.44 188 PRO A C 1
ATOM 1437 O O . PRO A 1 188 ? 13.844 3.109 -26.619 1.00 98.44 188 PRO A O 1
ATOM 1440 N N . GLY A 1 189 ? 12.013 1.818 -26.448 1.00 97.81 189 GLY A N 1
ATOM 1441 C CA . GLY A 1 189 ? 12.298 0.897 -27.551 1.00 97.81 189 GLY A CA 1
ATOM 1442 C C . GLY A 1 189 ? 13.054 -0.380 -27.160 1.00 97.81 189 GLY A C 1
ATOM 1443 O O . GLY A 1 189 ? 12.980 -1.364 -27.900 1.00 97.81 189 GLY A O 1
ATOM 1444 N N . ASN A 1 190 ? 13.742 -0.409 -26.010 1.00 98.25 190 ASN A N 1
ATOM 1445 C CA . ASN A 1 190 ? 14.424 -1.617 -25.531 1.00 98.25 190 ASN A CA 1
ATOM 1446 C C . ASN A 1 190 ? 13.430 -2.728 -25.181 1.00 98.25 190 ASN A C 1
ATOM 1448 O O . ASN A 1 190 ? 12.323 -2.466 -24.709 1.00 98.25 190 ASN A O 1
ATOM 1452 N N . GLU A 1 191 ? 13.846 -3.971 -25.405 1.00 98.38 191 GLU A N 1
ATOM 1453 C CA . GLU A 1 191 ? 13.051 -5.154 -25.084 1.00 98.38 191 GLU A CA 1
ATOM 1454 C C . GLU A 1 191 ? 13.191 -5.543 -23.610 1.00 98.38 191 GLU A C 1
ATOM 1456 O O . GLU A 1 191 ? 14.220 -5.310 -22.977 1.00 98.38 191 GLU A O 1
ATOM 1461 N N . VAL A 1 192 ? 12.142 -6.150 -23.059 1.00 98.25 192 VAL A N 1
ATOM 1462 C CA . VAL A 1 192 ? 12.124 -6.671 -21.691 1.00 98.25 192 VAL A CA 1
ATOM 1463 C C . VAL A 1 192 ? 11.422 -8.025 -21.646 1.00 98.25 192 VAL A C 1
ATOM 1465 O O . VAL A 1 192 ? 10.349 -8.212 -22.218 1.00 98.25 192 VAL A O 1
ATOM 1468 N N . LYS A 1 193 ? 12.021 -8.985 -20.936 1.00 98.62 193 LYS A N 1
ATOM 1469 C CA . LYS A 1 193 ? 11.465 -10.333 -20.756 1.00 98.62 193 LYS A CA 1
ATOM 1470 C C . LYS A 1 193 ? 10.573 -10.376 -19.520 1.00 98.62 193 LYS A C 1
ATOM 1472 O O . LYS A 1 193 ? 11.059 -10.282 -18.389 1.00 98.62 193 LYS A O 1
ATOM 1477 N N . ILE A 1 194 ? 9.278 -10.557 -19.746 1.00 98.69 194 ILE A N 1
ATOM 1478 C CA . ILE A 1 194 ? 8.207 -10.525 -18.751 1.00 98.69 194 ILE A CA 1
ATOM 1479 C C . ILE A 1 194 ? 7.651 -11.937 -18.524 1.00 98.69 194 ILE A C 1
ATOM 1481 O O . ILE A 1 194 ? 7.425 -12.716 -19.444 1.00 98.69 194 ILE A O 1
ATOM 1485 N N . THR A 1 195 ? 7.404 -12.276 -17.265 1.00 98.69 195 THR A N 1
ATOM 1486 C CA . THR A 1 195 ? 6.777 -13.526 -16.817 1.00 98.69 195 THR A CA 1
ATOM 1487 C C . THR A 1 195 ? 5.571 -13.213 -15.935 1.00 98.69 195 THR A C 1
ATOM 1489 O O . THR A 1 195 ? 5.473 -12.118 -15.378 1.00 98.69 195 THR A O 1
ATOM 1492 N N . GLY A 1 196 ? 4.674 -14.181 -15.758 1.00 97.25 196 GLY A N 1
ATOM 1493 C CA . GLY A 1 196 ? 3.448 -14.015 -14.980 1.00 97.25 196 GLY A CA 1
ATOM 1494 C C . GLY A 1 196 ? 2.199 -13.885 -15.863 1.00 97.25 196 GLY A C 1
ATOM 1495 O O . GLY A 1 196 ? 2.165 -14.502 -16.932 1.00 97.25 196 GLY A O 1
ATOM 1496 N N . PRO A 1 197 ? 1.155 -13.158 -15.418 1.00 98.25 197 PRO A N 1
ATOM 1497 C CA . PRO A 1 197 ? 1.016 -12.508 -14.102 1.00 98.25 197 PRO A CA 1
ATOM 1498 C C . PRO A 1 197 ? 1.150 -13.499 -12.936 1.00 98.25 197 PRO A C 1
ATOM 1500 O O . PRO A 1 197 ? 1.009 -14.705 -13.134 1.00 98.25 197 PRO A O 1
ATOM 1503 N N . VAL A 1 198 ? 1.441 -13.042 -11.720 1.00 97.12 198 VAL A N 1
ATOM 1504 C CA . VAL A 1 198 ? 1.513 -13.901 -10.524 1.00 97.12 198 VAL A CA 1
ATOM 1505 C C . VAL A 1 198 ? 0.831 -13.258 -9.320 1.00 97.12 198 VAL A C 1
ATOM 1507 O O . VAL A 1 198 ? 0.753 -12.038 -9.209 1.00 97.12 198 VAL A O 1
ATOM 1510 N N . GLY A 1 199 ? 0.398 -14.101 -8.382 1.00 93.50 199 GLY A N 1
ATOM 1511 C CA . GLY A 1 199 ? -0.194 -13.674 -7.116 1.00 93.50 199 GLY A CA 1
ATOM 1512 C C . GLY A 1 199 ? -1.718 -13.570 -7.160 1.00 93.50 199 GLY A C 1
ATOM 1513 O O . GLY A 1 199 ? -2.312 -13.246 -8.188 1.00 93.50 199 GLY A O 1
ATOM 1514 N N . LYS A 1 200 ? -2.336 -13.890 -6.019 1.00 93.81 200 LYS A N 1
ATOM 1515 C CA . LYS A 1 200 ? -3.770 -13.704 -5.735 1.00 93.81 200 LYS A CA 1
ATOM 1516 C C . LYS A 1 200 ? -4.025 -13.031 -4.378 1.00 93.81 200 LYS A C 1
ATOM 1518 O O . LYS A 1 200 ? -5.159 -12.705 -4.051 1.00 93.81 200 LYS A O 1
ATOM 1523 N N . GLU A 1 201 ? -2.973 -12.825 -3.582 1.00 90.88 201 GLU A N 1
ATOM 1524 C CA . GLU A 1 201 ? -3.107 -12.363 -2.199 1.00 90.88 201 GLU A CA 1
ATOM 1525 C C . GLU A 1 201 ? -3.571 -10.907 -2.124 1.00 90.88 201 GLU A C 1
ATOM 1527 O O . GLU A 1 201 ? -4.442 -10.574 -1.331 1.00 90.88 201 GLU A O 1
ATOM 1532 N N . MET A 1 202 ? -3.066 -10.051 -3.008 1.00 94.56 202 MET A N 1
ATOM 1533 C CA . MET A 1 202 ? -3.403 -8.625 -3.033 1.00 94.56 202 MET A CA 1
ATOM 1534 C C . MET A 1 202 ? -4.524 -8.296 -4.012 1.00 94.56 202 MET A C 1
ATOM 1536 O O . MET A 1 202 ? -4.599 -7.167 -4.466 1.00 94.56 202 MET A O 1
ATOM 1540 N N . LEU A 1 203 ? -5.377 -9.248 -4.390 1.00 97.06 203 LEU A N 1
ATOM 1541 C CA . LEU A 1 203 ? -6.536 -8.913 -5.220 1.00 97.06 203 LEU A CA 1
ATOM 1542 C C . LEU A 1 203 ? -7.501 -8.016 -4.434 1.00 97.06 203 LEU A C 1
ATOM 1544 O O . LEU A 1 203 ? -7.692 -8.216 -3.229 1.00 97.06 203 LEU A O 1
ATOM 1548 N N . MET A 1 204 ? -8.115 -7.054 -5.123 1.00 97.62 204 MET A N 1
ATOM 1549 C CA . MET A 1 204 ? -9.116 -6.147 -4.551 1.00 97.62 204 MET A CA 1
ATOM 1550 C C . MET A 1 204 ? -10.336 -6.908 -4.009 1.00 97.62 204 MET A C 1
ATOM 1552 O O . MET A 1 204 ? -10.641 -7.992 -4.516 1.00 97.62 204 MET A O 1
ATOM 1556 N N . PRO A 1 205 ? -11.076 -6.360 -3.030 1.00 97.06 205 PRO A N 1
ATOM 1557 C CA . PRO A 1 205 ? -12.365 -6.908 -2.617 1.00 97.06 205 PRO A CA 1
ATOM 1558 C C . PRO A 1 205 ? -13.396 -6.855 -3.753 1.00 97.06 205 PRO A C 1
ATOM 1560 O O . PRO A 1 205 ? -13.345 -5.975 -4.614 1.00 97.06 205 PRO A O 1
ATOM 1563 N N . LYS A 1 206 ? -14.350 -7.793 -3.760 1.00 95.94 206 LYS A N 1
ATOM 1564 C CA . LYS A 1 206 ? -15.502 -7.745 -4.677 1.00 95.94 206 LYS A CA 1
ATOM 1565 C C . LYS A 1 206 ? -16.478 -6.631 -4.300 1.00 95.94 206 LYS A C 1
ATOM 1567 O O . LYS A 1 206 ? -17.034 -6.002 -5.189 1.00 95.94 206 LYS A O 1
ATOM 1572 N N . ASP A 1 207 ? -16.671 -6.406 -2.999 1.00 96.75 207 ASP A N 1
ATOM 1573 C CA . ASP A 1 207 ? -17.617 -5.420 -2.475 1.00 96.75 207 ASP A CA 1
ATOM 1574 C C . ASP A 1 207 ? -17.194 -3.986 -2.859 1.00 96.75 207 ASP A C 1
ATOM 1576 O O . ASP A 1 207 ? -16.163 -3.508 -2.375 1.00 96.75 207 ASP A O 1
ATOM 1580 N N . PRO A 1 208 ? -17.975 -3.277 -3.697 1.00 96.81 208 PRO A N 1
ATOM 1581 C CA . PRO A 1 208 ? -17.664 -1.905 -4.088 1.00 96.81 208 PRO A CA 1
ATOM 1582 C C . PRO A 1 208 ? -17.858 -0.888 -2.950 1.00 96.81 208 PRO A C 1
ATOM 1584 O O . PRO A 1 208 ? -17.400 0.246 -3.072 1.00 96.81 208 PRO A O 1
ATOM 1587 N N . ASN A 1 209 ? -18.513 -1.267 -1.849 1.00 97.56 209 ASN A N 1
ATOM 1588 C CA . ASN A 1 209 ? -18.705 -0.436 -0.656 1.00 97.56 209 ASN A CA 1
ATOM 1589 C C . ASN A 1 209 ? -17.709 -0.777 0.466 1.00 97.56 209 ASN A C 1
ATOM 1591 O O . ASN A 1 209 ? -17.840 -0.279 1.588 1.00 97.56 209 ASN A O 1
ATOM 1595 N N . ALA A 1 210 ? -16.719 -1.630 0.187 1.00 97.56 210 ALA A N 1
ATOM 1596 C CA . ALA A 1 210 ? -15.719 -2.035 1.161 1.00 97.56 210 ALA A CA 1
ATOM 1597 C C . ALA A 1 210 ? -14.887 -0.847 1.667 1.00 97.56 210 ALA A C 1
ATOM 1599 O O . ALA A 1 210 ? -14.548 0.074 0.921 1.00 97.56 210 ALA A O 1
ATOM 1600 N N . THR A 1 211 ? -14.478 -0.913 2.932 1.00 98.50 211 THR A N 1
ATOM 1601 C CA . THR A 1 211 ? -13.392 -0.071 3.439 1.00 98.50 211 THR A CA 1
ATOM 1602 C C . THR A 1 211 ? -12.062 -0.736 3.094 1.00 98.50 211 THR A C 1
ATOM 1604 O O . THR A 1 211 ? -11.804 -1.864 3.504 1.00 98.50 211 THR A O 1
ATOM 1607 N N . ILE A 1 212 ? -11.206 -0.056 2.338 1.00 98.56 212 ILE A N 1
ATOM 1608 C CA . ILE A 1 212 ? -9.911 -0.558 1.877 1.00 98.56 212 ILE A CA 1
ATOM 1609 C C . ILE A 1 212 ? -8.808 0.286 2.518 1.00 98.56 212 ILE A C 1
ATOM 1611 O O . ILE A 1 212 ? -8.545 1.412 2.094 1.00 98.56 212 ILE A O 1
ATOM 1615 N N . ILE A 1 213 ? -8.145 -0.271 3.531 1.00 98.38 213 ILE A N 1
ATOM 1616 C CA . ILE A 1 213 ? -7.003 0.353 4.208 1.00 98.38 213 ILE A CA 1
ATOM 1617 C C . ILE A 1 213 ? -5.716 -0.168 3.563 1.00 98.38 213 ILE A C 1
ATOM 1619 O O . ILE A 1 213 ? -5.460 -1.372 3.531 1.00 98.38 213 ILE A O 1
ATOM 1623 N N . MET A 1 214 ? -4.900 0.744 3.043 1.00 98.56 214 MET A N 1
ATOM 1624 C CA . MET A 1 214 ? -3.689 0.455 2.278 1.00 98.56 214 MET A CA 1
ATOM 1625 C C . MET A 1 214 ? -2.466 1.001 3.008 1.00 98.56 214 MET A C 1
ATOM 1627 O O . MET A 1 214 ? -2.324 2.209 3.182 1.00 98.56 214 MET A O 1
ATOM 1631 N N . LEU A 1 215 ? -1.572 0.106 3.421 1.00 97.75 215 LEU A N 1
ATOM 1632 C CA . LEU A 1 215 ? -0.379 0.422 4.201 1.00 97.75 215 LEU A CA 1
ATOM 1633 C C . LEU A 1 215 ? 0.872 0.193 3.344 1.00 97.75 215 LEU A C 1
ATOM 1635 O O . LEU A 1 215 ? 1.262 -0.951 3.093 1.00 97.75 215 LEU A O 1
ATOM 1639 N N . ALA A 1 216 ? 1.504 1.274 2.880 1.00 97.81 216 ALA A N 1
ATOM 1640 C CA . ALA A 1 216 ? 2.648 1.228 1.971 1.00 97.81 216 ALA A CA 1
ATOM 1641 C C . ALA A 1 216 ? 3.935 1.806 2.559 1.00 97.81 216 ALA A C 1
ATOM 1643 O O . ALA A 1 216 ? 3.945 2.871 3.172 1.00 97.81 216 ALA A O 1
ATOM 1644 N N . THR A 1 217 ? 5.064 1.163 2.251 1.00 96.62 217 THR A N 1
ATOM 1645 C CA . THR A 1 217 ? 6.397 1.771 2.398 1.00 96.62 217 THR A CA 1
ATOM 1646 C C . THR A 1 217 ? 7.181 1.715 1.088 1.00 96.62 217 THR A C 1
ATOM 1648 O O . THR A 1 217 ? 7.334 0.652 0.478 1.00 96.62 217 THR A O 1
ATOM 1651 N N . GLY A 1 218 ? 7.696 2.866 0.640 1.00 96.56 218 GLY A N 1
ATOM 1652 C CA . GLY A 1 218 ? 8.457 2.981 -0.612 1.00 96.56 218 GLY A CA 1
ATOM 1653 C C . GLY A 1 218 ? 7.726 2.377 -1.821 1.00 96.56 218 GLY A C 1
ATOM 1654 O O . GLY A 1 218 ? 6.556 2.665 -2.057 1.00 96.56 218 GLY A O 1
ATOM 1655 N N . THR A 1 219 ? 8.390 1.490 -2.574 1.00 97.75 219 THR A N 1
ATOM 1656 C CA . THR A 1 219 ? 7.816 0.825 -3.767 1.00 97.75 219 THR A CA 1
ATOM 1657 C C . THR A 1 219 ? 6.630 -0.092 -3.464 1.00 97.75 219 THR A C 1
ATOM 1659 O O . THR A 1 219 ? 5.951 -0.532 -4.389 1.00 97.75 219 THR A O 1
ATOM 1662 N N . GLY A 1 220 ? 6.333 -0.351 -2.186 1.00 97.75 220 GLY A N 1
ATOM 1663 C CA . GLY A 1 220 ? 5.096 -1.000 -1.763 1.00 97.75 220 GLY A CA 1
ATOM 1664 C C . GLY A 1 220 ? 3.822 -0.245 -2.153 1.00 97.75 220 GLY A C 1
ATOM 1665 O O . GLY A 1 220 ? 2.743 -0.819 -2.099 1.00 97.75 220 GLY A O 1
ATOM 1666 N N . ILE A 1 221 ? 3.942 1.004 -2.610 1.00 98.62 221 ILE A N 1
ATOM 1667 C CA . ILE A 1 221 ? 2.835 1.786 -3.165 1.00 98.62 221 ILE A CA 1
ATOM 1668 C C . ILE A 1 221 ? 2.272 1.227 -4.483 1.00 98.62 221 ILE A C 1
ATOM 1670 O O . ILE A 1 221 ? 1.128 1.511 -4.821 1.00 98.62 221 ILE A O 1
ATOM 1674 N N . ALA A 1 222 ? 3.046 0.431 -5.232 1.00 98.75 222 ALA A N 1
ATOM 1675 C CA . ALA A 1 222 ? 2.682 -0.045 -6.571 1.00 98.75 222 ALA A CA 1
ATOM 1676 C C . ALA A 1 222 ? 1.279 -0.690 -6.668 1.00 98.75 222 ALA A C 1
ATOM 1678 O O . ALA A 1 222 ? 0.455 -0.170 -7.423 1.00 98.75 222 ALA A O 1
ATOM 1679 N N . PRO A 1 223 ? 0.938 -1.742 -5.893 1.00 98.69 223 PRO A N 1
ATOM 1680 C CA . PRO A 1 223 ? -0.395 -2.339 -5.971 1.00 98.69 223 PRO A CA 1
ATOM 1681 C C . PRO A 1 223 ? -1.507 -1.365 -5.557 1.00 98.69 223 PRO A C 1
ATOM 1683 O O . PRO A 1 223 ? -2.630 -1.494 -6.026 1.00 98.69 223 PRO A O 1
ATOM 1686 N N . PHE A 1 224 ? -1.220 -0.369 -4.717 1.00 98.81 224 PHE A N 1
ATOM 1687 C CA . PHE A 1 224 ? -2.224 0.610 -4.297 1.00 98.81 224 PHE A CA 1
ATOM 1688 C C . PHE A 1 224 ? -2.444 1.698 -5.334 1.00 98.81 224 PHE A C 1
ATOM 1690 O O . PHE A 1 224 ? -3.581 2.106 -5.529 1.00 98.81 224 PHE A O 1
ATOM 1697 N N . ARG A 1 225 ? -1.406 2.101 -6.077 1.00 98.88 225 ARG A N 1
ATOM 1698 C CA . ARG A 1 225 ? -1.594 2.911 -7.285 1.00 98.88 225 ARG A CA 1
ATOM 1699 C C . ARG A 1 225 ? -2.513 2.187 -8.272 1.00 98.88 225 ARG A C 1
ATOM 1701 O O . ARG A 1 225 ? -3.469 2.785 -8.747 1.00 98.88 225 ARG A O 1
ATOM 1708 N N . SER A 1 226 ? -2.277 0.891 -8.491 1.00 98.88 226 SER A N 1
ATOM 1709 C CA . SER A 1 226 ? -3.120 0.027 -9.330 1.00 98.88 226 SER A CA 1
ATOM 1710 C C . SER A 1 226 ? -4.588 0.009 -8.865 1.00 98.88 226 SER A C 1
ATOM 1712 O O . SER A 1 226 ? -5.487 0.271 -9.662 1.00 98.88 226 SER A O 1
ATOM 1714 N N . PHE A 1 227 ? -4.834 -0.195 -7.564 1.00 98.75 227 PHE A N 1
ATOM 1715 C CA . PHE A 1 227 ? -6.182 -0.137 -6.975 1.00 98.75 227 PHE A CA 1
ATOM 1716 C C . PHE A 1 227 ? -6.839 1.227 -7.195 1.00 98.75 227 PHE A C 1
ATOM 1718 O O . PHE A 1 227 ? -7.976 1.319 -7.649 1.00 98.75 227 PHE A O 1
ATOM 1725 N N . LEU A 1 228 ? -6.122 2.292 -6.843 1.00 98.81 228 LEU A N 1
ATOM 1726 C CA . LEU A 1 228 ? -6.644 3.650 -6.812 1.00 98.81 228 LEU A CA 1
ATOM 1727 C C . LEU A 1 228 ? -6.948 4.198 -8.209 1.00 98.81 228 LEU A C 1
ATOM 1729 O O . LEU A 1 228 ? -7.920 4.932 -8.368 1.00 98.81 228 LEU A O 1
ATOM 1733 N N . TRP A 1 229 ? -6.186 3.794 -9.227 1.00 98.75 229 TRP A N 1
ATOM 1734 C CA . TRP A 1 229 ? -6.508 4.089 -10.624 1.00 98.75 229 TRP A CA 1
ATOM 1735 C C . TRP A 1 229 ? -7.863 3.505 -11.025 1.00 98.75 229 TRP A C 1
ATOM 1737 O O . TRP A 1 229 ? -8.737 4.246 -11.480 1.00 98.75 229 TRP A O 1
ATOM 1747 N N . LYS A 1 230 ? -8.083 2.214 -10.750 1.00 98.44 230 LYS A N 1
ATOM 1748 C CA . LYS A 1 230 ? -9.370 1.556 -11.004 1.00 98.44 230 LYS A CA 1
ATOM 1749 C C . LYS A 1 230 ? -10.525 2.185 -10.227 1.00 98.44 230 LYS A C 1
ATOM 1751 O O . LYS A 1 230 ? -11.628 2.296 -10.751 1.00 98.44 230 LYS A O 1
ATOM 1756 N N . ILE A 1 231 ? -10.277 2.587 -8.981 1.00 98.00 231 ILE A N 1
ATOM 1757 C CA . ILE A 1 231 ? -11.292 3.182 -8.106 1.00 98.00 231 ILE A CA 1
ATOM 1758 C C . ILE A 1 231 ? -11.668 4.606 -8.551 1.00 98.00 231 ILE A C 1
ATOM 1760 O O . ILE A 1 231 ? -12.854 4.924 -8.611 1.00 98.00 231 ILE A O 1
ATOM 1764 N N . PHE A 1 232 ? -10.687 5.473 -8.829 1.00 97.94 232 PH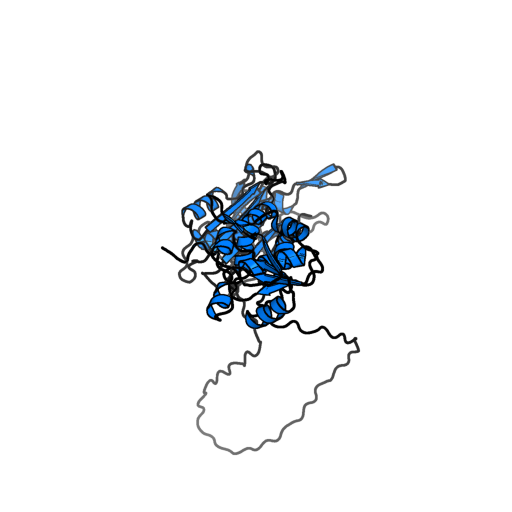E A N 1
ATOM 1765 C CA . PHE A 1 232 ? -10.916 6.922 -8.931 1.00 97.94 232 PHE A CA 1
ATOM 1766 C C . PHE A 1 232 ? -10.674 7.523 -10.318 1.00 97.94 232 PHE A C 1
ATOM 1768 O O . PHE A 1 232 ? -11.237 8.581 -10.627 1.00 97.94 232 PHE A O 1
ATOM 1775 N N . PHE A 1 233 ? -9.849 6.908 -11.164 1.00 97.38 233 PHE A N 1
ATOM 1776 C CA . PHE A 1 233 ? -9.524 7.436 -12.497 1.00 97.38 233 PHE A CA 1
ATOM 1777 C C . PHE A 1 233 ? -10.237 6.716 -13.635 1.00 97.38 233 PHE A C 1
ATOM 1779 O O . PHE A 1 233 ? -10.387 7.298 -14.709 1.00 97.38 233 PHE A O 1
ATOM 1786 N N . GLU A 1 234 ? -10.776 5.531 -13.380 1.00 97.38 234 GLU A N 1
ATOM 1787 C CA . GLU A 1 234 ? -11.492 4.741 -14.373 1.00 97.38 234 GLU A CA 1
ATOM 1788 C C . GLU A 1 234 ? -12.999 4.723 -14.128 1.00 97.38 234 GLU A C 1
ATOM 1790 O O . GLU A 1 234 ? -13.498 5.050 -13.051 1.00 97.38 234 GLU A O 1
ATOM 1795 N N . LYS A 1 235 ? -13.743 4.355 -15.171 1.00 95.06 235 LYS A N 1
ATOM 1796 C CA . LYS A 1 235 ? -15.177 4.089 -15.098 1.00 95.06 235 LYS A CA 1
ATOM 1797 C C . LYS A 1 235 ? -15.405 2.665 -15.571 1.00 95.06 235 LYS A C 1
ATOM 1799 O O . LYS A 1 235 ? -15.112 2.358 -16.721 1.00 95.06 235 LYS A O 1
ATOM 1804 N N . HIS A 1 236 ? -15.962 1.842 -14.694 1.00 94.81 236 HIS A N 1
ATOM 1805 C CA . HIS A 1 236 ? -16.322 0.458 -14.982 1.00 94.81 236 HIS A CA 1
ATOM 1806 C C . HIS A 1 236 ? -17.836 0.295 -14.816 1.00 94.81 236 HIS A C 1
ATOM 1808 O O . HIS A 1 236 ? -18.435 0.870 -13.902 1.00 94.81 236 HIS A O 1
ATOM 1814 N N . GLU A 1 237 ? -18.481 -0.438 -15.723 1.00 93.00 237 GLU A N 1
ATOM 1815 C CA . GLU A 1 237 ? -19.931 -0.676 -15.650 1.00 93.00 237 GLU A CA 1
ATOM 1816 C C . GLU A 1 237 ? -20.285 -1.628 -14.502 1.00 93.00 237 GLU A C 1
ATOM 1818 O O . GLU A 1 237 ? -21.286 -1.425 -13.813 1.00 93.00 237 GLU A O 1
ATOM 1823 N N . ASP A 1 238 ? -19.421 -2.614 -14.270 1.00 91.69 238 ASP A N 1
ATOM 1824 C CA . ASP A 1 238 ? -19.537 -3.693 -13.291 1.00 91.69 238 ASP A CA 1
ATOM 1825 C C . ASP A 1 238 ? -18.931 -3.353 -11.917 1.00 91.69 238 ASP A C 1
ATOM 1827 O O . ASP A 1 238 ? -19.174 -4.068 -10.944 1.00 91.69 238 ASP A O 1
ATOM 1831 N N . TYR A 1 239 ? -18.173 -2.256 -11.801 1.00 94.81 239 TYR A N 1
ATOM 1832 C CA . TYR A 1 239 ? -17.525 -1.859 -10.551 1.00 94.81 239 TYR A CA 1
ATOM 1833 C C . TYR A 1 239 ? -17.554 -0.341 -10.332 1.00 94.81 239 TYR A C 1
ATOM 1835 O O . TYR A 1 239 ? -16.837 0.423 -10.976 1.00 94.81 239 TYR A O 1
ATOM 1843 N N . LYS A 1 240 ? -18.365 0.105 -9.367 1.00 96.06 240 LYS A N 1
ATOM 1844 C CA . LYS A 1 240 ? -18.481 1.516 -8.967 1.00 96.06 240 LYS A CA 1
ATOM 1845 C C . LYS A 1 240 ? -18.190 1.644 -7.485 1.00 96.06 240 LYS A C 1
ATOM 1847 O O . LYS A 1 240 ? -19.067 1.395 -6.665 1.00 96.06 240 LYS A O 1
ATOM 1852 N N . PHE A 1 241 ? -16.953 1.990 -7.154 1.00 97.50 241 PHE A N 1
ATOM 1853 C CA . PHE A 1 241 ? -16.543 2.106 -5.764 1.00 97.50 241 PHE A CA 1
ATOM 1854 C C . PHE A 1 241 ? -17.285 3.245 -5.058 1.00 97.50 241 PHE A C 1
ATOM 1856 O O . PHE A 1 241 ? -17.322 4.370 -5.552 1.00 97.50 241 PHE A O 1
ATOM 1863 N N . ASN A 1 242 ? -17.846 2.938 -3.895 1.00 96.19 242 ASN A N 1
ATOM 1864 C CA . ASN A 1 242 ? -18.564 3.876 -3.036 1.00 96.19 242 ASN A CA 1
ATOM 1865 C C . ASN A 1 242 ? -18.224 3.660 -1.546 1.00 96.19 242 ASN A C 1
ATOM 1867 O O . ASN A 1 242 ? -18.898 4.171 -0.655 1.00 96.19 242 ASN A O 1
ATOM 1871 N N . GLY A 1 243 ? -17.185 2.868 -1.269 1.00 97.44 243 GLY A N 1
ATOM 1872 C CA . GLY A 1 243 ? -16.654 2.660 0.072 1.00 97.44 243 GLY A CA 1
ATOM 1873 C C . GLY A 1 243 ? -15.659 3.743 0.488 1.00 97.44 243 GLY A C 1
ATOM 1874 O O . GLY A 1 243 ? -15.645 4.852 -0.048 1.00 97.44 243 GLY A O 1
ATOM 1875 N N . LEU A 1 244 ? -14.788 3.396 1.434 1.00 98.50 244 LEU A N 1
ATOM 1876 C CA . LEU A 1 244 ? -13.693 4.250 1.899 1.00 98.50 244 LEU A CA 1
ATOM 1877 C C . LEU A 1 244 ? -12.355 3.633 1.493 1.00 98.50 244 LEU A C 1
ATOM 1879 O O . LEU A 1 244 ? -12.023 2.540 1.937 1.00 98.50 244 LEU A O 1
ATOM 1883 N N . ALA A 1 245 ? -11.562 4.334 0.693 1.00 98.69 245 ALA A N 1
ATOM 1884 C CA . ALA A 1 245 ? -10.171 3.996 0.435 1.00 98.69 245 ALA A CA 1
ATOM 1885 C C . ALA A 1 245 ? -9.275 4.881 1.308 1.00 98.69 245 ALA A C 1
ATOM 1887 O O . ALA A 1 245 ? -9.355 6.106 1.247 1.00 98.69 245 ALA A O 1
ATOM 1888 N N . TRP A 1 246 ? -8.408 4.278 2.117 1.00 98.75 246 TRP A N 1
ATOM 1889 C CA . TRP A 1 246 ? -7.503 5.018 2.994 1.00 98.75 246 TRP A CA 1
ATOM 1890 C C . TRP A 1 246 ? -6.065 4.559 2.792 1.00 98.75 246 TRP A C 1
ATOM 1892 O O . TRP A 1 246 ? -5.709 3.429 3.120 1.00 98.75 246 TRP A O 1
ATOM 1902 N N . LEU A 1 247 ? -5.241 5.439 2.226 1.00 98.81 247 LEU A N 1
ATOM 1903 C CA . LEU A 1 247 ? -3.832 5.187 1.958 1.00 98.81 247 LEU A CA 1
ATOM 1904 C C . LEU A 1 247 ? -2.935 5.829 3.019 1.00 98.81 247 LEU A C 1
ATOM 1906 O O . LEU A 1 247 ? -2.952 7.045 3.204 1.00 98.81 247 LEU A O 1
ATOM 1910 N N . PHE A 1 248 ? -2.074 5.010 3.618 1.00 98.50 248 PHE A N 1
ATOM 1911 C CA . PHE A 1 248 ? -0.919 5.441 4.396 1.00 98.50 248 PHE A CA 1
ATOM 1912 C C . PHE A 1 248 ? 0.365 5.130 3.623 1.00 98.50 248 PHE A C 1
ATOM 1914 O O . PHE A 1 248 ? 0.630 3.970 3.295 1.00 98.50 248 PHE A O 1
ATOM 1921 N N . LEU A 1 249 ? 1.188 6.146 3.354 1.00 98.56 249 LEU A N 1
ATOM 1922 C CA . LEU A 1 249 ? 2.461 5.986 2.644 1.00 98.56 249 LEU A CA 1
ATOM 1923 C C . LEU A 1 249 ? 3.641 6.497 3.480 1.00 98.56 249 LEU A C 1
ATOM 1925 O O . LEU A 1 249 ? 3.784 7.694 3.728 1.00 98.56 249 LEU A O 1
ATOM 1929 N N . GLY A 1 250 ? 4.519 5.571 3.871 1.00 97.75 250 GLY A N 1
ATOM 1930 C CA . GLY A 1 250 ? 5.767 5.847 4.578 1.00 97.75 250 GLY A CA 1
ATOM 1931 C C . GLY A 1 250 ? 6.971 5.995 3.646 1.00 97.75 250 GLY A C 1
ATOM 1932 O O . GLY A 1 250 ? 7.304 5.074 2.888 1.00 97.75 250 GLY A O 1
ATOM 1933 N N . VAL A 1 251 ? 7.670 7.128 3.745 1.00 97.88 251 VAL A N 1
ATOM 1934 C CA . VAL A 1 251 ? 8.879 7.453 2.966 1.00 97.88 251 VAL A CA 1
ATOM 1935 C C . VAL A 1 251 ? 9.931 8.167 3.833 1.00 97.88 251 VAL A C 1
ATOM 1937 O O . VAL A 1 251 ? 9.615 8.670 4.914 1.00 97.88 251 VAL A O 1
ATOM 1940 N N . PRO A 1 252 ? 11.218 8.187 3.434 1.00 96.62 252 PRO A N 1
ATOM 1941 C CA . PRO A 1 252 ? 12.241 8.881 4.211 1.00 96.62 252 PRO A CA 1
ATOM 1942 C C . PRO A 1 252 ? 12.145 10.407 4.115 1.00 96.62 252 PRO A C 1
ATOM 1944 O O . PRO A 1 252 ? 12.252 11.058 5.147 1.00 96.62 252 PRO A O 1
ATOM 1947 N N . THR A 1 253 ? 11.954 10.955 2.914 1.00 98.25 253 THR A N 1
ATOM 1948 C CA . THR A 1 253 ? 11.959 12.400 2.624 1.00 98.25 253 THR A CA 1
ATOM 1949 C C . THR A 1 253 ? 10.766 12.787 1.754 1.00 98.25 253 THR A C 1
ATOM 1951 O O . THR A 1 253 ? 10.196 11.922 1.083 1.00 98.25 253 THR A O 1
ATOM 1954 N N . SER A 1 254 ? 10.411 14.070 1.707 1.00 97.88 254 SER A N 1
ATOM 1955 C CA . SER A 1 254 ? 9.369 14.597 0.817 1.00 97.88 254 SER A CA 1
ATOM 1956 C C . SER A 1 254 ? 9.708 14.366 -0.658 1.00 97.88 254 SER A C 1
ATOM 1958 O O . SER A 1 254 ? 8.839 13.995 -1.440 1.00 97.88 254 SER A O 1
ATOM 1960 N N . SER A 1 255 ? 10.989 14.451 -1.026 1.00 97.50 255 SER A N 1
ATOM 1961 C CA . SER A 1 255 ? 11.503 14.095 -2.358 1.00 97.50 255 SER A CA 1
ATOM 1962 C C . SER A 1 255 ? 11.377 12.612 -2.716 1.00 97.50 255 SER A C 1
ATOM 1964 O O . SER A 1 255 ? 11.589 12.222 -3.865 1.00 97.50 255 SER A O 1
ATOM 1966 N N . SER A 1 256 ? 11.012 11.772 -1.745 1.00 98.00 256 SER A N 1
ATOM 1967 C CA . SER A 1 256 ? 10.725 10.352 -1.941 1.00 98.00 256 SER A CA 1
ATOM 1968 C C . SER A 1 256 ? 9.224 10.038 -2.011 1.00 98.00 256 SER A C 1
ATOM 1970 O O . SER A 1 256 ? 8.877 8.857 -2.063 1.00 98.00 256 SER A O 1
ATOM 1972 N N . LEU A 1 257 ? 8.332 11.040 -1.975 1.00 98.44 257 LEU A N 1
ATOM 1973 C CA . LEU A 1 257 ? 6.880 10.847 -2.076 1.00 98.44 257 LEU A CA 1
ATOM 1974 C C . LEU A 1 257 ? 6.487 10.425 -3.497 1.00 98.44 257 LEU A C 1
ATOM 1976 O O . LEU A 1 257 ? 6.366 11.240 -4.405 1.00 98.44 257 LEU A O 1
ATOM 1980 N N . LEU A 1 258 ? 6.290 9.122 -3.679 1.00 98.56 258 LEU A N 1
ATOM 1981 C CA . LEU A 1 258 ? 5.973 8.526 -4.973 1.00 98.56 258 LEU A CA 1
ATOM 1982 C C . LEU A 1 258 ? 4.515 8.814 -5.362 1.00 98.56 258 LEU A C 1
ATOM 1984 O O . LEU A 1 258 ? 3.616 8.535 -4.571 1.00 98.56 258 LEU A O 1
ATOM 1988 N N . TYR A 1 259 ? 4.294 9.291 -6.593 1.00 98.69 259 TYR A N 1
ATOM 1989 C CA . TYR A 1 259 ? 2.966 9.570 -7.174 1.00 98.69 259 TYR A CA 1
ATOM 1990 C C . TYR A 1 259 ? 2.115 10.564 -6.370 1.00 98.69 259 TYR A C 1
ATOM 1992 O O . TYR A 1 259 ? 0.885 10.488 -6.378 1.00 98.69 259 TYR A O 1
ATOM 2000 N N . LYS A 1 260 ? 2.765 11.492 -5.660 1.00 98.31 260 LYS A N 1
ATOM 2001 C CA . LYS A 1 260 ? 2.106 12.462 -4.782 1.00 98.31 260 LYS A CA 1
ATOM 2002 C C . LYS A 1 260 ? 0.973 13.203 -5.499 1.00 98.31 260 LYS A C 1
ATOM 2004 O O . LYS A 1 260 ? -0.141 13.250 -4.988 1.00 98.31 260 LYS A O 1
ATOM 2009 N N . GLU A 1 261 ? 1.246 13.706 -6.697 1.00 98.25 261 GLU A N 1
ATOM 2010 C CA . GLU A 1 261 ? 0.320 14.510 -7.494 1.00 98.25 261 GLU A CA 1
ATOM 2011 C C . GLU A 1 261 ? -0.909 13.702 -7.934 1.00 98.25 261 GLU A C 1
ATOM 2013 O O . GLU A 1 261 ? -2.026 14.220 -7.941 1.00 98.25 261 GLU A O 1
ATOM 2018 N N . GLU A 1 262 ? -0.731 12.417 -8.270 1.00 98.56 262 GLU A N 1
ATOM 2019 C CA . GLU A 1 262 ? -1.849 11.534 -8.624 1.00 98.56 262 GLU A CA 1
ATOM 2020 C C . GLU A 1 262 ? -2.792 11.353 -7.430 1.00 98.56 262 GLU A C 1
ATOM 2022 O O . GLU A 1 262 ? -4.005 11.512 -7.571 1.00 98.56 262 GLU A O 1
ATOM 2027 N N . PHE A 1 263 ? -2.246 11.067 -6.244 1.00 98.56 263 PHE A N 1
ATOM 2028 C CA . PHE A 1 263 ? -3.051 10.839 -5.044 1.00 98.56 263 PHE A CA 1
ATOM 2029 C C . PHE A 1 263 ? -3.713 12.118 -4.528 1.00 98.56 263 PHE A C 1
ATOM 2031 O O . PHE A 1 263 ? -4.874 12.084 -4.125 1.00 98.56 263 PHE A O 1
ATOM 2038 N N . GLU A 1 264 ? -3.026 13.258 -4.574 1.00 98.06 264 GLU A N 1
ATOM 2039 C CA . GLU A 1 264 ? -3.626 14.550 -4.220 1.00 98.06 264 GLU A CA 1
ATOM 2040 C C . GLU A 1 264 ? -4.806 14.880 -5.144 1.00 98.06 264 GLU A C 1
ATOM 2042 O O . GLU A 1 264 ? -5.871 15.262 -4.660 1.00 98.06 264 GLU A O 1
ATOM 2047 N N . LYS A 1 265 ? -4.684 14.604 -6.449 1.00 98.38 265 LYS A N 1
ATOM 2048 C CA . LYS A 1 265 ? -5.782 14.764 -7.411 1.00 98.38 265 LYS A CA 1
ATOM 2049 C C . LYS A 1 265 ? -6.951 13.807 -7.152 1.00 98.38 265 LYS A C 1
ATOM 2051 O O . LYS A 1 265 ? -8.108 14.190 -7.312 1.00 98.38 265 LYS A O 1
ATOM 2056 N N . MET A 1 266 ? -6.683 12.563 -6.748 1.00 98.19 266 MET A N 1
ATOM 2057 C CA . MET A 1 266 ? -7.742 11.628 -6.336 1.00 98.19 266 MET A CA 1
ATOM 2058 C C . MET A 1 266 ? -8.473 12.132 -5.088 1.00 98.19 266 MET A C 1
ATOM 2060 O O . MET A 1 266 ? -9.697 12.048 -5.023 1.00 98.19 266 MET A O 1
ATOM 2064 N N . LYS A 1 267 ? -7.737 12.705 -4.128 1.00 97.56 267 LYS A N 1
ATOM 2065 C CA . LYS A 1 267 ? -8.301 13.269 -2.894 1.00 97.56 267 LYS A CA 1
ATOM 2066 C C . LYS A 1 267 ? -9.170 14.485 -3.183 1.00 97.56 267 LYS A C 1
ATOM 2068 O O . LYS A 1 267 ? -10.238 14.611 -2.601 1.00 97.56 267 LYS A O 1
ATOM 2073 N N . GLU A 1 268 ? -8.746 15.340 -4.107 1.00 97.25 268 GLU A N 1
ATOM 2074 C CA . GLU A 1 268 ? -9.541 16.476 -4.578 1.00 97.25 268 GLU A CA 1
ATOM 2075 C C . GLU A 1 268 ? -10.829 16.023 -5.284 1.00 97.25 268 GLU A C 1
ATOM 2077 O O . GLU A 1 268 ? -11.898 16.578 -5.045 1.00 97.25 268 GLU A O 1
ATOM 2082 N N . LYS A 1 269 ? -10.749 14.985 -6.127 1.00 95.69 269 LYS A N 1
ATOM 2083 C CA . LYS A 1 269 ? -11.897 14.464 -6.885 1.00 95.69 269 LYS A CA 1
ATOM 2084 C C . LYS A 1 269 ? -12.903 13.698 -6.019 1.00 95.69 269 LYS A C 1
ATOM 2086 O O . LYS A 1 269 ? -14.089 13.667 -6.344 1.00 95.69 269 LYS A O 1
ATOM 2091 N N . SER A 1 270 ? -12.442 13.031 -4.964 1.00 95.81 270 SER A N 1
ATOM 2092 C CA . SER A 1 270 ? -13.265 12.140 -4.137 1.00 95.81 270 SER A CA 1
ATOM 2093 C C . SER A 1 270 ? -12.952 12.296 -2.642 1.00 95.81 270 SER A C 1
ATOM 2095 O O . SER A 1 270 ? -12.546 11.327 -1.999 1.00 95.81 270 SER A O 1
ATOM 2097 N N . PRO A 1 271 ? -13.149 13.498 -2.064 1.00 95.19 271 PRO A N 1
ATOM 2098 C CA . PRO A 1 271 ? -12.721 13.813 -0.697 1.00 95.19 271 PRO A CA 1
ATOM 2099 C C . PRO A 1 271 ? -13.463 13.018 0.386 1.00 95.19 271 PRO A C 1
ATOM 2101 O O . PRO A 1 271 ? -12.926 12.829 1.473 1.00 95.19 271 PRO A O 1
ATOM 2104 N N . GLU A 1 272 ? -14.675 12.536 0.100 1.00 95.75 272 GLU A N 1
ATOM 2105 C CA . GLU A 1 272 ? -15.472 11.729 1.036 1.00 95.75 272 GLU A CA 1
ATOM 2106 C C . GLU A 1 272 ? -15.063 10.247 1.039 1.00 95.75 272 GLU A C 1
ATOM 2108 O O . GLU A 1 272 ? -15.149 9.577 2.067 1.00 95.75 272 GLU A O 1
ATOM 2113 N N . ASN A 1 273 ? -14.583 9.735 -0.100 1.00 96.88 273 ASN A N 1
ATOM 2114 C CA . ASN A 1 273 ? -14.264 8.318 -0.292 1.00 96.88 273 ASN A CA 1
ATOM 2115 C C . ASN A 1 273 ? -12.758 8.026 -0.282 1.00 96.88 273 ASN A C 1
ATOM 2117 O O . ASN A 1 273 ? -12.384 6.855 -0.215 1.00 96.88 273 ASN A O 1
ATOM 2121 N N . PHE A 1 274 ? -11.889 9.043 -0.359 1.00 98.56 274 PHE A N 1
ATOM 2122 C CA . PHE A 1 274 ? -10.437 8.868 -0.345 1.00 98.56 274 PHE A CA 1
ATOM 2123 C C . PHE A 1 274 ? -9.746 9.668 0.757 1.00 98.56 274 PHE A C 1
ATOM 2125 O O . PHE A 1 274 ? -9.762 10.900 0.782 1.00 98.56 274 PHE A O 1
ATOM 2132 N N . ARG A 1 275 ? -9.043 8.947 1.632 1.00 98.56 275 ARG A N 1
ATOM 2133 C CA . ARG A 1 275 ? -8.146 9.513 2.639 1.00 98.56 275 ARG A CA 1
ATOM 2134 C C . ARG A 1 275 ? -6.700 9.166 2.332 1.00 98.56 275 ARG A C 1
ATOM 2136 O O . ARG A 1 275 ? -6.382 8.060 1.897 1.00 98.56 275 ARG A O 1
ATOM 2143 N N . LEU A 1 276 ? -5.825 10.128 2.595 1.00 98.56 276 LEU A N 1
ATOM 2144 C CA . LEU A 1 276 ? -4.409 10.061 2.268 1.00 98.56 276 LEU A CA 1
ATOM 2145 C C . LEU A 1 276 ? -3.594 10.652 3.408 1.00 98.56 276 LEU A C 1
ATOM 2147 O O . LEU A 1 276 ? -3.752 11.837 3.721 1.00 98.56 276 LEU A O 1
ATOM 2151 N N . ASP A 1 277 ? -2.691 9.837 3.940 1.00 98.56 277 ASP A N 1
ATOM 2152 C CA . ASP A 1 277 ? -1.779 10.193 5.014 1.00 98.56 277 ASP A CA 1
ATOM 2153 C C . ASP A 1 277 ? -0.341 9.819 4.638 1.00 98.56 277 ASP A C 1
ATOM 2155 O O . ASP A 1 277 ? 0.001 8.659 4.388 1.00 98.56 277 ASP A O 1
ATOM 2159 N N . PHE A 1 278 ? 0.532 10.825 4.623 1.00 98.44 278 PHE A N 1
ATOM 2160 C CA . PHE A 1 278 ? 1.964 10.636 4.422 1.00 98.44 278 PHE A CA 1
ATOM 2161 C C . PHE A 1 278 ? 2.694 10.554 5.766 1.00 98.44 278 PHE A C 1
ATOM 2163 O O . PHE A 1 278 ? 2.407 11.300 6.707 1.00 98.44 278 PHE A O 1
ATOM 2170 N N . ALA A 1 279 ? 3.680 9.662 5.839 1.00 97.69 279 ALA A N 1
ATOM 2171 C CA . ALA A 1 279 ? 4.572 9.515 6.980 1.00 97.69 279 ALA A CA 1
ATOM 2172 C C . ALA A 1 279 ? 6.027 9.715 6.525 1.00 97.69 279 ALA A C 1
ATOM 2174 O O . ALA A 1 279 ? 6.647 8.808 5.961 1.00 97.69 279 ALA A O 1
ATOM 2175 N N . VAL A 1 280 ? 6.553 10.931 6.721 1.00 98.19 280 VAL A N 1
ATOM 2176 C CA . VAL A 1 280 ? 7.883 11.333 6.232 1.00 98.19 280 VAL A CA 1
ATOM 2177 C C . VAL A 1 280 ? 8.914 11.263 7.359 1.00 98.19 280 VAL A C 1
ATOM 2179 O O . VAL A 1 280 ? 9.158 12.226 8.084 1.00 98.19 280 VAL A O 1
ATOM 2182 N N . SER A 1 281 ? 9.539 10.098 7.511 1.00 96.25 281 SER A N 1
ATOM 2183 C CA . SER A 1 281 ? 10.293 9.731 8.724 1.00 96.25 281 SER A CA 1
ATOM 2184 C C . SER A 1 281 ? 11.526 10.583 9.062 1.00 96.25 281 SER A C 1
ATOM 2186 O O . SER A 1 281 ? 11.978 10.540 10.206 1.00 96.25 281 SER A O 1
ATOM 2188 N N . ARG A 1 282 ? 12.111 11.327 8.110 1.00 96.38 282 ARG A N 1
ATOM 2189 C CA . ARG A 1 282 ? 13.256 12.227 8.374 1.00 96.38 282 ARG A CA 1
ATOM 2190 C C . ARG A 1 282 ? 12.865 13.694 8.555 1.00 96.38 282 ARG A C 1
ATOM 2192 O O . ARG A 1 282 ? 13.731 14.483 8.910 1.00 96.38 282 ARG A O 1
ATOM 2199 N N . GLU A 1 283 ? 11.606 14.047 8.314 1.00 97.62 283 GLU A N 1
ATOM 2200 C CA . GLU A 1 283 ? 11.140 15.444 8.273 1.00 97.62 283 GLU A CA 1
ATOM 2201 C C . GLU A 1 283 ? 9.988 15.714 9.244 1.00 97.62 283 GLU A C 1
ATOM 2203 O O . GLU A 1 283 ? 9.759 16.853 9.633 1.00 97.62 283 GLU A O 1
ATOM 2208 N N . GLN A 1 284 ? 9.266 14.671 9.649 1.00 97.50 284 GLN A N 1
ATOM 2209 C CA . GLN A 1 284 ? 8.127 14.761 10.551 1.00 97.50 284 GLN A CA 1
ATOM 2210 C C . GLN A 1 284 ? 8.406 13.977 11.833 1.00 97.50 284 GLN A C 1
ATOM 2212 O O . GLN A 1 284 ? 9.001 12.892 11.809 1.00 97.50 284 GLN A O 1
ATOM 2217 N N . THR A 1 285 ? 7.906 14.502 12.947 1.00 96.69 285 THR A N 1
ATOM 2218 C CA . THR A 1 285 ? 7.924 13.842 14.254 1.00 96.69 285 THR A CA 1
ATOM 2219 C C . THR A 1 285 ? 6.556 13.925 14.913 1.00 96.69 285 THR A C 1
ATOM 2221 O O . THR A 1 285 ? 5.795 14.850 14.634 1.00 96.69 285 THR A O 1
ATOM 2224 N N . ASN A 1 286 ? 6.238 12.971 15.786 1.00 92.44 286 ASN A N 1
ATOM 2225 C CA . ASN A 1 286 ? 5.061 13.080 16.650 1.00 92.44 286 ASN A CA 1
ATOM 2226 C C . ASN A 1 286 ? 5.328 14.022 17.842 1.00 92.44 286 ASN A C 1
ATOM 2228 O O . ASN A 1 286 ? 6.422 14.572 17.989 1.00 92.44 286 ASN A O 1
ATOM 2232 N N . GLU A 1 287 ? 4.342 14.168 18.731 1.00 91.06 287 GLU A N 1
ATOM 2233 C CA . GLU A 1 287 ? 4.438 15.000 19.943 1.00 91.06 287 GLU A CA 1
ATOM 2234 C C . GLU A 1 287 ? 5.581 14.591 20.890 1.00 91.06 287 GLU A C 1
ATOM 2236 O O . GLU A 1 287 ? 6.075 15.414 21.657 1.00 91.06 287 GLU A O 1
ATOM 2241 N N . LYS A 1 288 ? 6.039 13.334 20.824 1.00 90.12 288 LYS A N 1
ATOM 2242 C CA . LYS A 1 288 ? 7.150 12.802 21.629 1.00 90.12 288 LYS A CA 1
ATOM 2243 C C . LYS A 1 288 ? 8.521 12.994 20.968 1.00 90.12 288 LYS A C 1
ATOM 2245 O O . LYS A 1 288 ? 9.526 12.559 21.523 1.00 90.12 288 LYS A O 1
ATOM 2250 N N . GLY A 1 289 ? 8.578 13.610 19.785 1.00 92.94 289 GLY A N 1
ATOM 2251 C CA . GLY A 1 289 ? 9.808 13.757 19.004 1.00 92.94 289 GLY A CA 1
ATOM 2252 C C . GLY A 1 289 ? 10.252 12.474 18.287 1.00 92.94 289 GLY A C 1
ATOM 2253 O O . GLY A 1 289 ? 11.365 12.411 17.767 1.00 92.94 289 GLY A O 1
ATOM 2254 N N . GLU A 1 290 ? 9.406 11.442 18.238 1.00 92.31 290 GLU A N 1
ATOM 2255 C CA . GLU A 1 290 ? 9.700 10.197 17.529 1.00 92.31 290 GLU A CA 1
ATOM 2256 C C . GLU A 1 290 ? 9.494 10.387 16.025 1.00 92.31 290 GLU A C 1
ATOM 2258 O O . GLU A 1 290 ? 8.580 11.090 15.589 1.00 92.31 290 GLU A O 1
ATOM 2263 N N . LYS A 1 291 ? 10.328 9.729 15.214 1.00 95.31 291 LYS A N 1
ATOM 2264 C CA . LYS A 1 291 ? 10.246 9.798 13.749 1.00 95.31 291 LYS A CA 1
ATOM 2265 C C . LYS A 1 291 ? 8.880 9.335 13.244 1.00 95.31 291 LYS A C 1
ATOM 2267 O O . LYS A 1 291 ? 8.367 8.299 13.674 1.00 95.31 291 LYS A O 1
ATOM 2272 N N . MET A 1 292 ? 8.337 10.055 12.264 1.00 96.38 292 MET A N 1
ATOM 2273 C CA . MET A 1 292 ? 7.051 9.734 11.649 1.00 96.38 292 MET A CA 1
ATOM 2274 C C . MET A 1 292 ? 7.168 8.576 10.647 1.00 96.38 292 MET A C 1
ATOM 2276 O O . MET A 1 292 ? 7.232 8.774 9.433 1.00 96.38 292 MET A O 1
ATOM 2280 N N . TYR A 1 293 ? 7.231 7.348 11.155 1.00 94.88 293 TYR A N 1
ATOM 2281 C CA . TYR A 1 293 ? 7.018 6.147 10.351 1.00 94.88 293 TYR A CA 1
ATOM 2282 C C . TYR A 1 293 ? 5.520 5.887 10.143 1.00 94.88 293 TYR A C 1
ATOM 2284 O O . TYR A 1 293 ? 4.676 6.549 10.746 1.00 94.88 293 TYR A O 1
ATOM 2292 N N . ILE A 1 294 ? 5.180 4.921 9.280 1.00 94.50 294 ILE A N 1
ATOM 2293 C CA . ILE A 1 294 ? 3.779 4.613 8.957 1.00 94.50 294 ILE A CA 1
ATOM 2294 C C . ILE A 1 294 ? 2.974 4.273 10.212 1.00 94.50 294 ILE A C 1
ATOM 2296 O O . ILE A 1 294 ? 1.879 4.793 10.391 1.00 94.50 294 ILE A O 1
ATOM 2300 N N . GLN A 1 295 ? 3.558 3.488 11.118 1.00 90.00 295 GLN A N 1
ATOM 2301 C CA . GLN A 1 295 ? 2.941 3.157 12.388 1.00 90.00 295 GLN A CA 1
ATOM 2302 C C . GLN A 1 295 ? 2.737 4.424 13.233 1.00 90.00 295 GLN A C 1
ATOM 2304 O O . GLN A 1 295 ? 1.631 4.690 13.685 1.00 90.00 295 GLN A O 1
ATOM 2309 N N . THR A 1 296 ? 3.741 5.296 13.345 1.00 93.06 296 THR A N 1
ATOM 2310 C CA . THR A 1 296 ? 3.621 6.551 14.099 1.00 93.06 296 THR A CA 1
ATOM 2311 C C . THR A 1 296 ? 2.441 7.401 13.615 1.00 93.06 296 THR A C 1
ATOM 2313 O O . THR A 1 296 ? 1.691 7.916 14.436 1.00 93.06 296 THR A O 1
ATOM 2316 N N . ARG A 1 297 ? 2.224 7.476 12.293 1.00 95.12 297 ARG A N 1
ATOM 2317 C CA . ARG A 1 297 ? 1.070 8.164 11.693 1.00 95.12 297 ARG A CA 1
ATOM 2318 C C . ARG A 1 297 ? -0.246 7.437 11.976 1.00 95.12 297 ARG A C 1
ATOM 2320 O O . ARG A 1 297 ? -1.233 8.074 12.313 1.00 95.12 297 ARG A O 1
ATOM 2327 N N . MET A 1 298 ? -0.275 6.108 11.869 1.00 92.88 298 MET A N 1
ATOM 2328 C CA . MET A 1 298 ? -1.463 5.309 12.201 1.00 92.88 298 MET A CA 1
ATOM 2329 C C . MET A 1 298 ? -1.881 5.469 13.668 1.00 92.88 298 MET A C 1
ATOM 2331 O O . MET A 1 298 ? -3.073 5.446 13.959 1.00 92.88 298 MET A O 1
ATOM 2335 N N . ALA A 1 299 ? -0.930 5.667 14.587 1.00 90.31 299 ALA A N 1
ATOM 2336 C CA . ALA A 1 299 ? -1.217 5.863 16.007 1.00 90.31 299 ALA A CA 1
ATOM 2337 C C . ALA A 1 299 ? -2.094 7.100 16.271 1.00 90.31 299 ALA A C 1
ATOM 2339 O O . ALA A 1 299 ? -2.902 7.086 17.198 1.00 90.31 299 ALA A O 1
ATOM 2340 N N . GLU A 1 300 ? -1.987 8.139 15.437 1.00 91.38 300 GLU A N 1
ATOM 2341 C CA . GLU A 1 300 ? -2.827 9.343 15.516 1.00 91.38 300 GLU A CA 1
ATOM 2342 C C . GLU A 1 300 ? -4.307 9.033 15.232 1.00 91.38 300 GLU A C 1
ATOM 2344 O O . GLU A 1 300 ? -5.198 9.712 15.738 1.00 91.38 300 GLU A O 1
ATOM 2349 N N . TYR A 1 301 ? -4.568 7.958 14.485 1.00 92.50 301 TYR A N 1
ATOM 2350 C CA . TYR A 1 301 ? -5.901 7.486 14.112 1.00 92.50 301 TYR A CA 1
ATOM 2351 C C . TYR A 1 301 ? -6.245 6.127 14.731 1.00 92.50 301 TYR A C 1
ATOM 2353 O O . TYR A 1 301 ? -7.156 5.447 14.263 1.00 92.50 301 TYR A O 1
ATOM 2361 N N . ALA A 1 302 ? -5.523 5.711 15.774 1.00 86.06 302 ALA A N 1
ATOM 2362 C CA . ALA A 1 302 ? -5.589 4.360 16.328 1.00 86.06 302 ALA A CA 1
ATOM 2363 C C . ALA A 1 302 ? -7.025 3.896 16.632 1.00 86.06 302 ALA A C 1
ATOM 2365 O O . ALA A 1 302 ? -7.415 2.800 16.233 1.00 86.06 302 ALA A O 1
ATOM 2366 N N . GLN A 1 303 ? -7.827 4.745 17.284 1.00 83.00 303 GLN A N 1
ATOM 2367 C CA . GLN A 1 303 ? -9.215 4.413 17.614 1.00 83.00 303 GLN A CA 1
ATOM 2368 C C . GLN A 1 303 ? -10.081 4.265 16.360 1.00 83.00 303 GLN A C 1
ATOM 2370 O O . GLN A 1 303 ? -10.862 3.328 16.257 1.00 83.00 303 GLN A O 1
ATOM 2375 N N . GLU A 1 304 ? -9.948 5.180 15.402 1.00 91.00 304 GLU A N 1
ATOM 2376 C CA . GLU A 1 304 ? -10.739 5.145 14.174 1.00 91.00 304 GLU A CA 1
ATOM 2377 C C . GLU A 1 304 ? -10.403 3.909 13.334 1.00 91.00 304 GLU A C 1
ATOM 2379 O O . GLU A 1 304 ? -11.302 3.197 12.890 1.00 91.00 304 GLU A O 1
ATOM 2384 N N . LEU A 1 305 ? -9.110 3.616 13.165 1.00 89.75 305 LEU A N 1
ATOM 2385 C CA . LEU A 1 305 ? -8.647 2.409 12.485 1.00 89.75 305 LEU A CA 1
ATOM 2386 C C . LEU A 1 305 ? -9.196 1.158 13.168 1.00 89.75 305 LEU A C 1
ATOM 2388 O O . LEU A 1 305 ? -9.674 0.255 12.488 1.00 89.75 305 LEU A O 1
ATOM 2392 N N . TRP A 1 306 ? -9.188 1.121 14.499 1.00 86.25 306 TRP A N 1
ATOM 2393 C CA . TRP A 1 306 ? -9.750 0.013 15.258 1.00 86.25 306 TRP A CA 1
ATOM 2394 C C . TRP A 1 306 ? -11.259 -0.172 15.022 1.00 86.25 306 TRP A C 1
ATOM 2396 O O . TRP A 1 306 ? -11.702 -1.280 14.724 1.00 86.25 306 TRP A O 1
ATOM 2406 N N . GLU A 1 307 ? -12.049 0.906 15.057 1.00 87.06 307 GLU A N 1
ATOM 2407 C CA . GLU A 1 307 ? -13.483 0.845 14.737 1.00 87.06 307 GLU A CA 1
ATOM 2408 C C . GLU A 1 307 ? -13.748 0.375 13.304 1.00 87.06 307 GLU A C 1
ATOM 2410 O O . GLU A 1 307 ? -14.696 -0.372 13.060 1.00 87.06 307 GLU A O 1
ATOM 2415 N N . LEU A 1 308 ? -12.915 0.782 12.341 1.00 91.44 308 LEU A N 1
ATOM 2416 C CA . LEU A 1 308 ? -13.018 0.287 10.971 1.00 91.44 308 LEU A CA 1
ATOM 2417 C C . LEU A 1 308 ? -12.723 -1.212 10.906 1.00 91.44 308 LEU A C 1
ATOM 2419 O O . LEU A 1 308 ? -13.471 -1.939 10.261 1.00 91.44 308 LEU A O 1
ATOM 2423 N N . LEU A 1 309 ? -11.687 -1.694 11.589 1.00 87.62 309 LEU A N 1
ATOM 2424 C CA . LEU A 1 309 ? -11.284 -3.105 11.559 1.00 87.62 309 LEU A CA 1
ATOM 2425 C C . LEU A 1 309 ? -12.317 -4.064 12.146 1.00 87.62 309 LEU A C 1
ATOM 2427 O O . LEU A 1 309 ? -12.340 -5.229 11.755 1.00 87.62 309 LEU A O 1
ATOM 2431 N N . LYS A 1 310 ? -13.185 -3.582 13.039 1.00 83.75 310 LYS A N 1
ATOM 2432 C CA . LYS A 1 310 ? -14.315 -4.356 13.570 1.00 83.75 310 LYS A CA 1
ATOM 2433 C C . LYS A 1 310 ? -15.428 -4.591 12.544 1.00 83.75 310 LYS A C 1
ATOM 2435 O O . LYS A 1 310 ? -16.271 -5.456 12.759 1.00 83.75 310 LYS A O 1
ATOM 2440 N N . LYS A 1 311 ? -15.465 -3.834 11.442 1.00 87.81 311 LYS A N 1
ATOM 2441 C CA . LYS A 1 311 ? -16.490 -3.980 10.399 1.00 87.81 311 LYS A CA 1
ATOM 2442 C C . LYS A 1 311 ? -16.140 -5.123 9.446 1.00 87.81 311 LYS A C 1
ATOM 2444 O O . LYS A 1 311 ? -15.030 -5.193 8.923 1.00 87.81 311 LYS A O 1
ATOM 2449 N N . ASP A 1 312 ? -17.130 -5.951 9.118 1.00 87.25 312 ASP A N 1
ATOM 2450 C CA . ASP A 1 312 ? -16.972 -7.117 8.231 1.00 87.25 312 ASP A CA 1
ATOM 2451 C C . ASP A 1 312 ? -16.603 -6.777 6.775 1.00 87.25 312 ASP A C 1
ATOM 2453 O O . ASP A 1 312 ? -16.184 -7.660 6.012 1.00 87.25 312 ASP A O 1
ATOM 2457 N N . ASN A 1 313 ? -16.778 -5.510 6.381 1.00 94.56 313 ASN A N 1
ATOM 2458 C CA . ASN A 1 313 ? -16.455 -4.981 5.058 1.00 94.56 313 ASN A CA 1
ATOM 2459 C C . ASN A 1 313 ? -15.120 -4.215 5.015 1.00 94.56 313 ASN A C 1
ATOM 2461 O O . ASN A 1 313 ? -14.846 -3.536 4.024 1.00 94.56 313 ASN A O 1
ATOM 2465 N N . THR A 1 314 ? -14.290 -4.309 6.058 1.00 95.00 314 THR A N 1
ATOM 2466 C CA . THR A 1 314 ? -12.957 -3.696 6.082 1.00 95.00 314 THR A CA 1
ATOM 2467 C C . THR A 1 314 ? -11.879 -4.686 5.661 1.00 95.00 314 THR A C 1
ATOM 2469 O O . THR A 1 314 ? -11.763 -5.790 6.191 1.00 95.00 314 THR A O 1
ATOM 2472 N N . PHE A 1 315 ? -11.045 -4.266 4.715 1.00 95.69 315 PHE A N 1
ATOM 2473 C CA . PHE A 1 315 ? -9.931 -5.034 4.181 1.00 95.69 315 PHE A CA 1
ATOM 2474 C C . PHE A 1 315 ? -8.638 -4.248 4.357 1.00 95.69 315 PHE A C 1
ATOM 2476 O O . PHE A 1 315 ? -8.538 -3.098 3.924 1.00 95.69 315 PHE A O 1
ATOM 2483 N N . VAL A 1 316 ? -7.635 -4.885 4.962 1.00 94.88 316 VAL A N 1
ATOM 2484 C CA . VAL A 1 316 ? -6.308 -4.293 5.145 1.00 94.88 316 VAL A CA 1
ATOM 2485 C C . VAL A 1 316 ? -5.321 -4.951 4.206 1.00 94.88 316 VAL A C 1
ATOM 2487 O O . VAL A 1 316 ? -5.159 -6.176 4.189 1.00 94.88 316 VAL A O 1
ATOM 2490 N N . TYR A 1 317 ? -4.613 -4.112 3.469 1.00 95.25 317 TYR A N 1
ATOM 2491 C CA . TYR A 1 317 ? -3.542 -4.518 2.586 1.00 95.25 317 TYR A CA 1
ATOM 2492 C C . TYR A 1 317 ? -2.244 -3.853 3.013 1.00 95.25 317 TYR A C 1
ATOM 2494 O O . TYR A 1 317 ? -2.191 -2.644 3.229 1.00 95.25 317 TYR A O 1
ATOM 2502 N N . MET A 1 318 ? -1.176 -4.641 3.082 1.00 94.00 318 MET A N 1
ATOM 2503 C CA . MET A 1 318 ? 0.153 -4.164 3.434 1.00 94.00 318 MET A CA 1
ATOM 2504 C C . MET A 1 318 ? 1.161 -4.584 2.371 1.00 94.00 318 MET A C 1
ATOM 2506 O O . MET A 1 318 ? 1.240 -5.756 1.991 1.00 94.00 318 MET A O 1
ATOM 2510 N N . CYS A 1 319 ? 1.953 -3.625 1.895 1.00 93.00 319 CYS A N 1
ATOM 2511 C CA . CYS A 1 319 ? 2.998 -3.891 0.918 1.00 93.00 319 CYS A CA 1
ATOM 2512 C C . CYS A 1 319 ? 4.203 -2.972 1.127 1.00 93.00 319 CYS A C 1
ATOM 2514 O O . CYS A 1 319 ? 4.061 -1.762 1.303 1.00 93.00 319 CYS A O 1
ATOM 2516 N N . GLY A 1 320 ? 5.412 -3.527 1.050 1.00 91.56 320 GLY A N 1
ATOM 2517 C CA . GLY A 1 320 ? 6.636 -2.733 1.141 1.00 91.56 320 GLY A CA 1
ATOM 2518 C C . GLY A 1 320 ? 7.822 -3.492 1.714 1.00 91.56 320 GLY A C 1
ATOM 2519 O O . GLY A 1 320 ? 7.992 -4.689 1.476 1.00 91.56 320 GLY A O 1
ATOM 2520 N N . LEU A 1 321 ? 8.688 -2.771 2.424 1.00 84.31 321 LEU A N 1
ATOM 2521 C CA . LEU A 1 321 ? 9.908 -3.331 2.998 1.00 84.31 321 LEU A CA 1
ATOM 2522 C C . LEU A 1 321 ? 9.590 -4.305 4.136 1.00 84.31 321 LEU A C 1
ATOM 2524 O O . LEU A 1 321 ? 8.822 -3.984 5.041 1.00 84.31 321 LEU A O 1
ATOM 2528 N N . LYS A 1 322 ? 10.258 -5.465 4.133 1.00 78.12 322 LYS A N 1
ATOM 2529 C CA . LYS A 1 322 ? 10.258 -6.382 5.278 1.00 78.12 322 LYS A CA 1
ATOM 2530 C C . LYS A 1 322 ? 10.690 -5.655 6.554 1.00 78.12 322 LYS A C 1
ATOM 2532 O O . LYS A 1 322 ? 11.730 -4.997 6.563 1.00 78.12 322 LYS A O 1
ATOM 2537 N N . GLY A 1 323 ? 9.915 -5.817 7.618 1.00 74.44 323 GLY A N 1
ATOM 2538 C CA . GLY A 1 323 ? 10.083 -5.155 8.907 1.00 74.44 323 GLY A CA 1
ATOM 2539 C C . GLY A 1 323 ? 8.998 -4.121 9.212 1.00 74.44 323 GLY A C 1
ATOM 2540 O O . GLY A 1 323 ? 8.834 -3.786 10.383 1.00 74.44 323 GLY A O 1
ATOM 2541 N N . MET A 1 324 ? 8.235 -3.651 8.215 1.00 81.81 324 MET A N 1
ATOM 2542 C CA . MET A 1 324 ? 7.123 -2.723 8.465 1.00 81.81 324 MET A CA 1
ATOM 2543 C C . MET A 1 324 ? 5.977 -3.372 9.254 1.00 81.81 324 MET A C 1
ATOM 2545 O O . MET A 1 324 ? 5.278 -2.680 9.986 1.00 81.81 324 MET A O 1
ATOM 2549 N N . GLU A 1 325 ? 5.832 -4.696 9.157 1.00 78.38 325 GLU A N 1
ATOM 2550 C CA . GLU A 1 325 ? 4.828 -5.478 9.879 1.00 78.38 325 GLU A CA 1
ATOM 2551 C C . GLU A 1 325 ? 4.941 -5.323 11.402 1.00 78.38 325 GLU A C 1
ATOM 2553 O O . GLU A 1 325 ? 3.932 -5.164 12.081 1.00 78.38 325 GLU A O 1
ATOM 2558 N N . LYS A 1 326 ? 6.171 -5.258 11.931 1.00 74.88 326 LYS A N 1
ATOM 2559 C CA . LYS A 1 326 ? 6.415 -5.165 13.377 1.00 74.88 326 LYS A CA 1
ATOM 2560 C C . LYS A 1 326 ? 5.868 -3.872 13.972 1.00 74.88 326 LYS A C 1
ATOM 2562 O O . LYS A 1 326 ? 5.243 -3.902 15.022 1.00 74.88 326 LYS A O 1
ATOM 2567 N N . GLY A 1 327 ? 6.081 -2.752 13.280 1.00 73.25 327 GLY A N 1
ATOM 2568 C CA . GLY A 1 327 ? 5.594 -1.456 13.747 1.00 73.25 327 GLY A CA 1
ATOM 2569 C C . GLY A 1 327 ? 4.067 -1.380 13.762 1.00 73.25 327 GLY A C 1
ATOM 2570 O O . GLY A 1 327 ? 3.496 -0.710 14.612 1.00 73.25 327 GLY A O 1
ATOM 2571 N N . ILE A 1 328 ? 3.394 -2.082 12.847 1.00 74.31 328 ILE A N 1
ATOM 2572 C CA . ILE A 1 328 ? 1.929 -2.139 12.825 1.00 74.31 328 ILE A CA 1
ATOM 2573 C C . ILE A 1 328 ? 1.418 -3.007 13.980 1.00 74.31 328 ILE A C 1
ATOM 2575 O O . ILE A 1 328 ? 0.524 -2.568 14.702 1.00 74.31 328 ILE A O 1
ATOM 2579 N N . ASP A 1 329 ? 2.018 -4.177 14.223 1.00 73.12 329 ASP A N 1
ATOM 2580 C CA . ASP A 1 329 ? 1.659 -5.035 15.362 1.00 73.12 329 ASP A CA 1
ATOM 2581 C C . ASP A 1 329 ? 1.795 -4.295 16.705 1.00 73.12 329 ASP A C 1
ATOM 2583 O O . ASP A 1 329 ? 0.926 -4.416 17.567 1.00 73.12 329 ASP A O 1
ATOM 2587 N N . GLU A 1 330 ? 2.829 -3.463 16.866 1.00 73.00 330 GLU A N 1
ATOM 2588 C CA . GLU A 1 330 ? 3.044 -2.633 18.063 1.00 73.00 330 GLU A CA 1
ATOM 2589 C C . GLU A 1 330 ? 1.888 -1.662 18.356 1.00 73.00 330 GLU A C 1
ATOM 2591 O O . GLU A 1 330 ? 1.677 -1.293 19.510 1.00 73.00 330 GLU A O 1
ATOM 2596 N N . ILE A 1 331 ? 1.113 -1.270 17.342 1.00 78.06 331 ILE A N 1
ATOM 2597 C CA . ILE A 1 331 ? -0.055 -0.391 17.499 1.00 78.06 331 ILE A CA 1
ATOM 2598 C C . ILE A 1 331 ? -1.333 -1.198 17.639 1.00 78.06 331 ILE A C 1
ATOM 2600 O O . ILE A 1 331 ? -2.192 -0.868 18.456 1.00 78.06 331 ILE A O 1
ATOM 2604 N N . MET A 1 332 ? -1.461 -2.263 16.853 1.00 74.56 332 MET A N 1
ATOM 2605 C CA . MET A 1 332 ? -2.685 -3.049 16.794 1.00 74.56 332 MET A CA 1
ATOM 2606 C C . MET A 1 332 ? -2.863 -3.946 18.020 1.00 74.56 332 MET A C 1
ATOM 2608 O O . MET A 1 332 ? -3.980 -4.078 18.516 1.00 74.56 332 MET A O 1
ATOM 2612 N N . VAL A 1 333 ? -1.782 -4.531 18.546 1.00 72.69 333 VAL A N 1
ATOM 2613 C CA . VAL A 1 333 ? -1.845 -5.444 19.698 1.00 72.69 333 VAL A CA 1
ATOM 2614 C C . VAL A 1 333 ? -2.354 -4.743 20.960 1.00 72.69 333 VAL A C 1
ATOM 2616 O O . VAL A 1 333 ? -3.260 -5.290 21.581 1.00 72.69 333 VAL A O 1
ATOM 2619 N N . PRO A 1 334 ? -1.877 -3.545 21.354 1.00 70.81 334 PRO A N 1
ATOM 2620 C CA . PRO A 1 334 ? -2.436 -2.847 22.511 1.00 70.81 334 PRO A CA 1
ATOM 2621 C C . PRO A 1 334 ? -3.909 -2.458 22.348 1.00 70.81 334 PRO A C 1
ATOM 2623 O O . PRO A 1 334 ? -4.633 -2.430 23.339 1.00 70.81 334 PRO A O 1
ATOM 2626 N N . LEU A 1 335 ? -4.363 -2.153 21.126 1.00 69.81 335 LEU A N 1
ATOM 2627 C CA . LEU A 1 335 ? -5.776 -1.856 20.852 1.00 69.81 335 LEU A CA 1
ATOM 2628 C C . LEU A 1 335 ? -6.637 -3.110 21.022 1.00 69.81 335 LEU A C 1
ATOM 2630 O O . LEU A 1 335 ? -7.632 -3.076 21.742 1.00 69.81 335 LEU A O 1
ATOM 2634 N N . ALA A 1 336 ? -6.186 -4.233 20.460 1.00 67.25 336 ALA A N 1
ATOM 2635 C CA . ALA A 1 336 ? -6.842 -5.524 20.619 1.00 67.25 336 ALA A CA 1
ATOM 2636 C C . ALA A 1 336 ? -6.814 -6.028 22.069 1.00 67.25 336 ALA A C 1
ATOM 2638 O O . ALA A 1 336 ? -7.797 -6.580 22.542 1.00 67.25 336 ALA A O 1
ATOM 2639 N N . ALA A 1 337 ? -5.708 -5.831 22.792 1.00 60.88 337 ALA A N 1
ATOM 2640 C CA . ALA A 1 337 ? -5.556 -6.262 24.180 1.00 60.88 337 ALA A CA 1
ATOM 2641 C C . ALA A 1 337 ? -6.428 -5.455 25.147 1.00 60.88 337 ALA A C 1
ATOM 2643 O O . ALA A 1 337 ? -6.893 -6.011 26.137 1.00 60.88 337 ALA A O 1
ATOM 2644 N N . LYS A 1 338 ? -6.671 -4.169 24.857 1.00 59.44 338 LYS A N 1
ATOM 2645 C CA . LYS A 1 338 ? -7.662 -3.378 25.592 1.00 59.44 338 LYS A CA 1
ATOM 2646 C C . LYS A 1 338 ? -9.042 -4.017 25.441 1.00 59.44 338 LYS A C 1
ATOM 2648 O O . LYS A 1 338 ? -9.639 -4.390 26.435 1.00 59.44 338 LYS A O 1
ATOM 2653 N N . GLU A 1 339 ? -9.521 -4.254 24.226 1.00 56.06 339 GLU A N 1
ATOM 2654 C CA . GLU A 1 339 ? -10.852 -4.865 24.060 1.00 56.06 339 GLU A CA 1
ATOM 2655 C C . GLU A 1 339 ? -10.925 -6.360 24.418 1.00 56.06 339 GLU A C 1
ATOM 2657 O O . GLU A 1 339 ? -12.003 -6.861 24.716 1.00 56.06 339 GLU A O 1
ATOM 2662 N N . GLY A 1 340 ? -9.797 -7.075 24.416 1.00 49.00 340 GLY A N 1
ATOM 2663 C CA . GLY A 1 340 ? -9.696 -8.484 24.806 1.00 49.00 340 GLY A CA 1
ATOM 2664 C C . GLY A 1 340 ? -9.594 -8.728 26.315 1.00 49.00 340 GLY A C 1
ATOM 2665 O O . GLY A 1 340 ? -9.481 -9.882 26.730 1.00 49.00 340 GLY A O 1
ATOM 2666 N N . ALA A 1 341 ? -9.608 -7.681 27.145 1.00 55.09 341 ALA A N 1
ATOM 2667 C CA . ALA A 1 341 ? -9.896 -7.852 28.561 1.00 55.09 341 ALA A CA 1
ATOM 2668 C C . ALA A 1 341 ? -11.358 -8.310 28.676 1.00 55.09 341 ALA A C 1
ATOM 2670 O O . ALA A 1 341 ? -12.246 -7.574 28.257 1.00 55.09 341 ALA A O 1
ATOM 2671 N N . ASP A 1 342 ? -11.607 -9.514 29.207 1.00 61.59 342 ASP A N 1
ATOM 2672 C CA . ASP A 1 342 ? -12.959 -10.032 29.468 1.00 61.59 342 ASP A CA 1
ATOM 2673 C C . ASP A 1 342 ? -13.659 -9.117 30.486 1.00 61.59 342 ASP A C 1
ATOM 2675 O O . ASP A 1 342 ? -13.640 -9.338 31.702 1.00 61.59 342 ASP A O 1
ATOM 2679 N N . VAL A 1 343 ? -14.240 -8.026 29.990 1.00 76.50 343 VAL A N 1
ATOM 2680 C CA . VAL A 1 343 ? -15.076 -7.139 30.780 1.00 76.50 343 VAL A CA 1
ATOM 2681 C C . VAL A 1 343 ? -16.333 -7.923 31.102 1.00 76.50 343 VAL A C 1
ATOM 2683 O O . VAL A 1 343 ? -17.187 -8.162 30.250 1.00 76.50 343 VAL A O 1
ATOM 2686 N N . VAL A 1 344 ? -16.447 -8.336 32.360 1.00 87.31 344 VAL A N 1
ATOM 2687 C CA . VAL A 1 344 ? -17.675 -8.937 32.863 1.00 87.31 344 VAL A CA 1
ATOM 2688 C C . VAL A 1 344 ? -18.715 -7.826 32.983 1.00 87.31 344 VAL A C 1
ATOM 2690 O O . VAL A 1 344 ? -18.729 -7.077 33.964 1.00 87.31 344 VAL A O 1
ATOM 2693 N N . THR A 1 345 ? -19.568 -7.714 31.969 1.00 89.56 345 THR A N 1
ATOM 2694 C CA . THR A 1 345 ? -20.736 -6.831 31.975 1.00 89.56 345 THR A CA 1
ATOM 2695 C C . THR A 1 345 ? -21.901 -7.522 32.682 1.00 89.56 345 THR A C 1
ATOM 2697 O O . THR A 1 345 ? -22.182 -8.699 32.447 1.00 89.56 345 THR A O 1
ATOM 2700 N N . ILE A 1 346 ? -22.563 -6.799 33.582 1.00 92.50 346 ILE A N 1
ATOM 2701 C CA . ILE A 1 346 ? -23.714 -7.275 34.353 1.00 92.50 346 ILE A CA 1
ATOM 2702 C C . ILE A 1 346 ? -24.901 -6.328 34.183 1.00 92.50 346 ILE A C 1
ATOM 2704 O O . ILE A 1 346 ? -24.722 -5.117 34.049 1.00 92.50 346 ILE A O 1
ATOM 2708 N N . ASP A 1 347 ? -26.116 -6.866 34.250 1.00 94.62 347 ASP A N 1
ATOM 2709 C CA . ASP A 1 347 ? -27.328 -6.052 34.216 1.00 94.62 347 ASP A CA 1
ATOM 2710 C C . ASP A 1 347 ? -27.513 -5.217 35.502 1.00 94.62 347 ASP A C 1
ATOM 2712 O O . ASP A 1 347 ? -26.885 -5.447 36.544 1.00 94.62 347 ASP A O 1
ATOM 2716 N N . VAL A 1 348 ? -28.4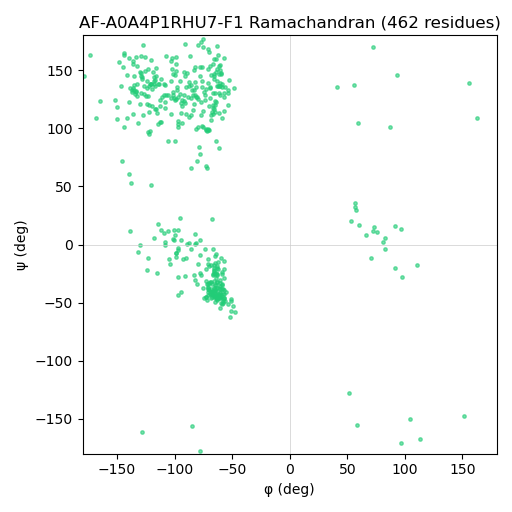21 -4.238 35.444 1.00 94.38 348 VAL A N 1
ATOM 2717 C CA . VAL A 1 348 ? -28.691 -3.310 36.555 1.00 94.38 348 VAL A CA 1
ATOM 2718 C C . VAL A 1 348 ? -29.244 -3.983 37.822 1.00 94.38 348 VAL A C 1
ATOM 2720 O O . VAL A 1 348 ? -29.048 -3.454 38.917 1.00 94.38 348 VAL A O 1
ATOM 2723 N N . HIS A 1 349 ? -29.905 -5.141 37.726 1.00 94.31 349 HIS A N 1
ATOM 2724 C CA . HIS A 1 349 ? -30.408 -5.878 38.892 1.00 94.31 349 HIS A CA 1
ATOM 2725 C C . HIS A 1 349 ? -29.256 -6.569 39.623 1.00 94.31 349 HIS A C 1
ATOM 2727 O O . HIS A 1 349 ? -29.133 -6.451 40.846 1.00 94.31 349 HIS A O 1
ATOM 2733 N N . ALA A 1 350 ? -28.380 -7.240 38.874 1.00 93.62 350 ALA A N 1
ATOM 2734 C CA . ALA A 1 350 ? -27.161 -7.832 39.411 1.00 93.62 350 ALA A CA 1
ATOM 2735 C C . ALA A 1 350 ? -26.241 -6.756 40.013 1.00 93.62 350 ALA A C 1
ATOM 2737 O O . ALA A 1 350 ? -25.749 -6.917 41.133 1.00 93.62 350 ALA A O 1
ATOM 2738 N N . ALA A 1 351 ? -26.073 -5.625 39.319 1.00 93.44 351 ALA A N 1
ATOM 2739 C CA . ALA A 1 351 ? -25.318 -4.480 39.819 1.00 93.44 351 ALA A CA 1
ATOM 2740 C C . ALA A 1 351 ? -25.882 -3.966 41.149 1.00 93.44 351 ALA A C 1
ATOM 2742 O O . ALA A 1 351 ? -25.128 -3.784 42.104 1.00 93.44 351 ALA A O 1
ATOM 2743 N N . LYS A 1 352 ? -27.209 -3.817 41.258 1.00 94.06 352 LYS A N 1
ATOM 2744 C CA . LYS A 1 352 ? -27.873 -3.398 42.498 1.00 94.06 352 LYS A CA 1
ATOM 2745 C C . LYS A 1 352 ? -27.583 -4.333 43.667 1.00 94.06 352 LYS A C 1
ATOM 2747 O O . LYS A 1 352 ? -27.221 -3.851 44.739 1.00 94.06 352 LYS A O 1
ATOM 2752 N N . GLY A 1 353 ? -27.689 -5.647 43.465 1.00 92.50 353 GLY A N 1
ATOM 2753 C CA . GLY A 1 353 ? -27.379 -6.630 44.507 1.00 92.50 353 GLY A CA 1
ATOM 2754 C C . GLY A 1 353 ? -25.927 -6.542 44.992 1.00 92.50 353 GLY A C 1
ATOM 2755 O O . GLY A 1 353 ? -25.665 -6.582 46.195 1.00 92.50 353 GLY A O 1
ATOM 2756 N N . LEU A 1 354 ? -24.975 -6.352 44.073 1.00 93.38 354 LEU A N 1
ATOM 2757 C CA . LEU A 1 354 ? -23.551 -6.227 44.405 1.00 93.38 354 LEU A CA 1
ATOM 2758 C C . LEU A 1 354 ? -23.226 -4.907 45.116 1.00 93.38 354 LEU A C 1
ATOM 2760 O O . LEU A 1 354 ? -22.495 -4.911 46.107 1.00 93.38 354 LEU A O 1
ATOM 2764 N N . ILE A 1 355 ? -23.817 -3.794 44.674 1.00 93.31 355 ILE A N 1
ATOM 2765 C CA . ILE A 1 355 ? -23.684 -2.483 45.326 1.00 93.31 355 ILE A CA 1
ATOM 2766 C C . ILE A 1 355 ? -24.214 -2.547 46.765 1.00 93.31 355 ILE A C 1
ATOM 2768 O O . ILE A 1 355 ? -23.539 -2.112 47.697 1.00 93.31 355 ILE A O 1
ATOM 2772 N N . GLN A 1 356 ? -25.383 -3.160 46.976 1.00 91.00 356 GLN A N 1
ATOM 2773 C CA . GLN A 1 356 ? -25.952 -3.367 48.314 1.00 91.00 356 GLN A CA 1
ATOM 2774 C C . GLN A 1 356 ? -25.092 -4.293 49.187 1.00 91.00 356 GLN A C 1
ATOM 2776 O O . GLN A 1 356 ? -25.052 -4.129 50.404 1.00 91.00 356 GLN A O 1
ATOM 2781 N N . SER A 1 357 ? -24.354 -5.214 48.565 1.00 90.50 357 SER A N 1
ATOM 2782 C CA . SER A 1 357 ? -23.387 -6.095 49.234 1.00 90.50 357 SER A CA 1
ATOM 2783 C C . SER A 1 357 ? -22.051 -5.405 49.558 1.00 90.50 357 SER A C 1
ATOM 2785 O O . SER A 1 357 ? -21.134 -6.049 50.063 1.00 90.50 357 SER A O 1
ATOM 2787 N N . GLY A 1 358 ? -21.924 -4.100 49.288 1.00 89.44 358 GLY A N 1
ATOM 2788 C CA . GLY A 1 358 ? -20.777 -3.282 49.684 1.00 89.44 358 GLY A CA 1
ATOM 2789 C C . GLY A 1 358 ? -19.699 -3.089 48.615 1.00 89.44 358 GLY A C 1
ATOM 2790 O O . GLY A 1 358 ? -18.605 -2.631 48.962 1.00 89.44 358 GLY A O 1
ATOM 2791 N N . TYR A 1 359 ? -19.987 -3.422 47.348 1.00 94.31 359 TYR A N 1
ATOM 2792 C CA . TYR A 1 359 ? -19.118 -3.087 46.213 1.00 94.31 359 TYR A CA 1
ATOM 2793 C C . TYR A 1 359 ? 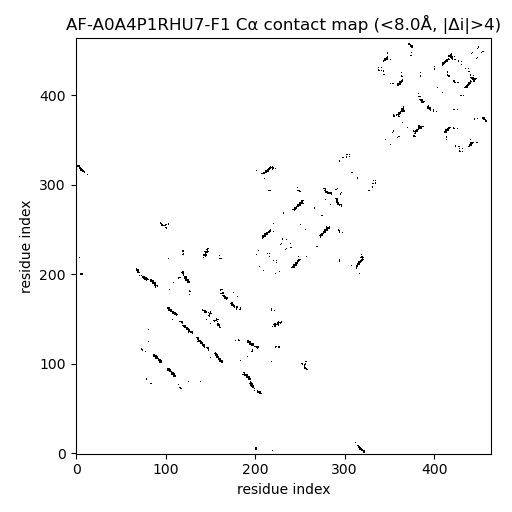-19.036 -1.565 46.041 1.00 94.31 359 TYR A C 1
ATOM 2795 O O . TYR A 1 359 ? -19.995 -0.840 46.311 1.00 94.31 359 TYR A O 1
ATOM 2803 N N . VAL A 1 360 ? -17.889 -1.083 45.564 1.00 95.69 360 VAL A N 1
ATOM 2804 C CA . VAL A 1 360 ? -17.692 0.329 45.230 1.00 95.69 360 VAL A CA 1
ATOM 2805 C C . VAL A 1 360 ? -18.366 0.612 43.893 1.00 95.69 360 VAL A C 1
ATOM 2807 O O . VAL A 1 360 ? -18.032 -0.012 42.887 1.00 95.69 360 VAL A O 1
ATOM 2810 N N . TYR A 1 361 ? -19.298 1.560 43.867 1.00 96.69 361 TYR A N 1
ATOM 2811 C CA . TYR A 1 361 ? -19.841 2.076 42.616 1.00 96.69 361 TYR A CA 1
ATOM 2812 C C . TYR A 1 361 ? -18.957 3.221 42.114 1.00 96.69 361 TYR A C 1
ATOM 2814 O O . TYR A 1 361 ? -18.906 4.296 42.716 1.00 96.69 361 TYR A O 1
ATOM 2822 N N . LEU A 1 362 ? -18.238 2.976 41.021 1.00 97.31 362 LEU A N 1
ATOM 2823 C CA . LEU A 1 362 ? -17.421 3.973 40.343 1.00 97.31 362 LEU A CA 1
ATOM 2824 C C . LEU A 1 362 ? -18.245 4.612 39.223 1.00 97.31 362 LEU A C 1
ATOM 2826 O O . LEU A 1 362 ? -18.456 4.017 38.164 1.00 97.31 362 LEU A O 1
ATOM 2830 N N . ASP A 1 363 ? -18.707 5.834 39.460 1.00 97.12 363 ASP A N 1
ATOM 2831 C CA . ASP A 1 363 ? -19.424 6.617 38.465 1.00 97.12 363 ASP A CA 1
ATOM 2832 C C . ASP A 1 363 ? -18.429 7.377 37.588 1.00 97.12 363 ASP A C 1
ATOM 2834 O O . ASP A 1 363 ? -17.760 8.308 38.041 1.00 97.12 363 ASP A O 1
ATOM 2838 N N . VAL A 1 364 ? -18.338 6.984 36.319 1.00 97.31 364 VAL A N 1
ATOM 2839 C CA . VAL A 1 364 ? -17.372 7.555 35.370 1.00 97.31 364 VAL A CA 1
ATOM 2840 C C . VAL A 1 364 ? -17.953 8.651 34.476 1.00 97.31 364 VAL A C 1
ATOM 2842 O O . VAL A 1 364 ? -17.346 9.040 33.468 1.00 97.31 364 VAL A O 1
ATOM 2845 N N . ARG A 1 365 ? -19.153 9.139 34.808 1.00 96.44 365 ARG A N 1
ATOM 2846 C CA . ARG A 1 365 ? -19.769 10.304 34.160 1.00 96.44 365 ARG A CA 1
ATOM 2847 C C . ARG A 1 365 ? -19.043 11.594 34.540 1.00 96.44 365 ARG A C 1
ATOM 2849 O O . ARG A 1 365 ? -18.213 11.605 35.448 1.00 96.44 365 ARG A O 1
ATOM 2856 N N . THR A 1 366 ? -19.352 12.685 33.836 1.00 94.81 366 THR A N 1
ATOM 2857 C CA . THR A 1 366 ? -18.822 13.999 34.224 1.00 94.81 366 THR A CA 1
ATOM 2858 C C . THR A 1 366 ? -19.361 14.414 35.592 1.00 94.81 366 THR A C 1
ATOM 2860 O O . THR A 1 366 ? -20.398 13.915 36.041 1.00 94.81 366 THR A O 1
ATOM 2863 N N . VAL A 1 367 ? -18.671 15.346 36.248 1.00 93.81 367 VAL A N 1
ATOM 2864 C CA . VAL A 1 367 ? -19.076 15.849 37.568 1.00 93.81 367 VAL A CA 1
ATOM 2865 C C . VAL A 1 367 ? -20.478 16.463 37.507 1.00 93.81 367 VAL A C 1
ATOM 2867 O O . VAL A 1 367 ? -21.303 16.230 38.386 1.00 93.81 367 VAL A O 1
ATOM 2870 N N . GLU A 1 368 ? -20.800 17.165 36.421 1.00 91.62 368 GLU A N 1
ATOM 2871 C CA . GLU A 1 368 ? -22.106 17.795 36.219 1.00 91.62 368 GLU A CA 1
ATOM 2872 C C . GLU A 1 368 ? -23.219 16.753 36.030 1.00 91.62 368 GLU A C 1
ATOM 2874 O O . GLU A 1 368 ? -24.333 16.926 36.522 1.00 91.62 368 GLU A O 1
ATOM 2879 N N . GLU A 1 369 ? -22.939 15.655 35.317 1.00 93.19 369 GLU A N 1
ATOM 2880 C CA . GLU A 1 369 ? -23.879 14.537 35.179 1.00 93.19 369 GLU A CA 1
ATOM 2881 C C . GLU A 1 369 ? -24.140 13.851 36.526 1.00 93.19 369 GLU A C 1
ATOM 2883 O O . GLU A 1 369 ? -25.274 13.458 36.797 1.00 93.19 369 GLU A O 1
ATOM 2888 N N . PHE A 1 370 ? -23.104 13.707 37.354 1.00 94.38 370 PHE A N 1
ATOM 2889 C CA . PHE A 1 370 ? -23.187 13.083 38.672 1.00 94.38 370 PHE A CA 1
ATOM 2890 C C . PHE A 1 370 ? -23.978 13.933 39.678 1.00 94.38 370 PHE A C 1
ATOM 2892 O O . PHE A 1 370 ? -24.818 13.409 40.414 1.00 94.38 370 PHE A O 1
ATOM 2899 N N . GLN A 1 371 ? -23.753 15.250 39.680 1.00 92.38 371 GLN A N 1
ATOM 2900 C CA . GLN A 1 371 ? -24.438 16.204 40.560 1.00 92.38 371 GLN A CA 1
ATOM 2901 C C . GLN A 1 371 ? -25.942 16.304 40.278 1.00 92.38 371 GLN A C 1
ATOM 2903 O O . GLN A 1 371 ? -26.735 16.436 41.208 1.00 92.38 371 GLN A O 1
ATOM 2908 N N . LYS A 1 372 ? -26.353 16.179 39.009 1.00 90.62 372 LYS A N 1
ATOM 2909 C CA . LYS A 1 372 ? -27.775 16.140 38.621 1.00 90.62 372 LYS A CA 1
ATOM 2910 C C . LYS A 1 372 ? -28.516 14.909 39.141 1.00 90.62 372 LYS A C 1
ATOM 2912 O O . LYS A 1 372 ? -29.741 14.905 39.168 1.00 90.62 372 LYS A O 1
ATOM 2917 N N . GLY A 1 373 ? -27.793 13.854 39.500 1.00 91.62 373 GLY A N 1
ATOM 2918 C CA . GLY A 1 373 ? -28.366 12.629 40.030 1.00 91.62 373 GLY A CA 1
ATOM 2919 C C . GLY A 1 373 ? -27.459 11.430 39.799 1.00 91.62 373 GLY A C 1
ATOM 2920 O O . GLY A 1 373 ? -26.872 11.258 38.722 1.00 91.62 373 GLY A O 1
ATOM 2921 N N . HIS A 1 374 ? -27.350 10.572 40.805 1.00 93.75 374 HIS A N 1
ATOM 2922 C CA . HIS A 1 374 ? -26.501 9.387 40.767 1.00 93.75 374 HIS A CA 1
ATOM 2923 C C . HIS A 1 374 ? -27.121 8.204 41.502 1.00 93.75 374 HIS A C 1
ATOM 2925 O O . HIS A 1 374 ? -28.068 8.346 42.271 1.00 93.75 374 HIS A O 1
ATOM 2931 N N . VAL A 1 375 ? -26.596 7.013 41.222 1.00 92.81 375 VAL A N 1
ATOM 2932 C CA . VAL A 1 375 ? -27.017 5.769 41.875 1.00 92.81 375 VAL A CA 1
ATOM 2933 C C . VAL A 1 375 ? -26.845 5.900 43.386 1.00 92.81 375 VAL A C 1
ATOM 2935 O O . VAL A 1 375 ? -25.780 6.298 43.851 1.00 92.81 375 VAL A O 1
ATOM 2938 N N . ASP A 1 376 ? -27.876 5.554 44.157 1.00 90.06 376 ASP A N 1
ATOM 2939 C CA . ASP A 1 376 ? -27.752 5.540 45.611 1.00 90.06 376 ASP A CA 1
ATOM 2940 C C . ASP A 1 376 ? -26.958 4.305 46.066 1.00 90.06 376 ASP A C 1
ATOM 2942 O O . ASP A 1 376 ? -27.464 3.181 46.087 1.00 90.06 376 ASP A O 1
ATOM 2946 N N . ALA A 1 377 ? -25.686 4.523 46.394 1.00 89.75 377 ALA A N 1
ATOM 2947 C CA . ALA A 1 377 ? -24.756 3.507 46.863 1.00 89.75 377 ALA A CA 1
ATOM 2948 C C . ALA A 1 377 ? -24.066 3.968 48.153 1.00 89.75 377 ALA A C 1
ATOM 2950 O O . ALA A 1 377 ? -23.790 5.152 48.347 1.00 89.75 377 ALA A O 1
ATOM 2951 N N . THR A 1 378 ? -23.752 3.018 49.035 1.00 87.25 378 THR A N 1
ATOM 2952 C CA . THR A 1 378 ? -23.054 3.287 50.305 1.00 87.25 378 THR A CA 1
ATOM 2953 C C . THR A 1 378 ? -21.591 3.676 50.096 1.00 87.25 378 THR A C 1
ATOM 2955 O O . THR A 1 378 ? -21.061 4.491 50.846 1.00 87.25 378 THR A O 1
ATOM 2958 N N . LYS A 1 379 ? -20.945 3.116 49.067 1.00 92.25 379 LYS A N 1
ATOM 2959 C CA . LYS A 1 379 ? -19.581 3.446 48.641 1.00 92.25 379 LYS A CA 1
ATOM 2960 C C . LYS A 1 379 ? -19.612 3.890 47.186 1.00 92.25 379 LYS A C 1
ATOM 2962 O O . LYS A 1 379 ? -19.596 3.054 46.286 1.00 92.25 379 LYS A O 1
ATOM 2967 N N . ILE A 1 380 ? -19.683 5.198 46.970 1.00 94.56 380 ILE A N 1
ATOM 2968 C CA . ILE A 1 380 ? -19.732 5.797 45.638 1.00 94.56 380 ILE A CA 1
ATOM 2969 C C . ILE A 1 380 ? -18.577 6.761 45.430 1.00 94.56 380 ILE A C 1
ATOM 2971 O O . ILE A 1 380 ? -18.233 7.532 46.324 1.00 94.56 380 ILE A O 1
ATOM 2975 N N . ILE A 1 381 ? -17.985 6.708 44.243 1.00 95.62 381 ILE A N 1
ATOM 2976 C CA . ILE A 1 381 ? -16.887 7.581 43.841 1.00 95.62 381 ILE A CA 1
ATOM 2977 C C . ILE A 1 381 ? -17.184 8.078 42.435 1.00 95.62 381 ILE A C 1
ATOM 2979 O O . ILE A 1 381 ? -17.474 7.277 41.549 1.00 95.62 381 ILE A O 1
ATOM 2983 N N . ASN A 1 382 ? -17.100 9.391 42.224 1.00 97.00 382 ASN A N 1
ATOM 2984 C CA . ASN A 1 382 ? -17.176 9.972 40.891 1.00 97.00 382 ASN A CA 1
ATOM 2985 C C . ASN A 1 382 ? -15.779 10.368 40.417 1.00 97.00 382 ASN A C 1
ATOM 2987 O O . ASN A 1 382 ? -15.170 11.280 40.968 1.00 97.00 382 ASN A O 1
ATOM 2991 N N . ILE A 1 383 ? -15.286 9.670 39.395 1.00 97.56 383 ILE A N 1
ATOM 2992 C CA . ILE A 1 383 ? -14.042 10.006 38.697 1.00 97.56 383 ILE A CA 1
ATOM 2993 C C . ILE A 1 383 ? -14.361 9.963 37.201 1.00 97.56 383 ILE A C 1
ATOM 2995 O O . ILE A 1 383 ? -14.514 8.873 36.644 1.00 97.56 383 ILE A O 1
ATOM 2999 N N . PRO A 1 384 ? -14.497 11.121 36.534 1.00 96.75 384 PRO A N 1
ATOM 3000 C CA . PRO A 1 384 ? -14.870 11.164 35.129 1.00 96.75 384 PRO A CA 1
ATOM 3001 C C . PRO A 1 384 ? -13.857 10.449 34.233 1.00 96.75 384 PRO A C 1
ATOM 3003 O O . PRO A 1 384 ? -12.663 10.756 34.247 1.00 96.75 384 PRO A O 1
ATOM 3006 N N . TYR A 1 385 ? -14.345 9.543 33.383 1.00 95.56 385 TYR A N 1
ATOM 3007 C CA . TYR A 1 385 ? -13.513 8.923 32.343 1.00 95.56 385 TYR A CA 1
ATOM 3008 C C . TYR A 1 385 ? -13.282 9.866 31.152 1.00 95.56 385 TYR A C 1
ATOM 3010 O O . TYR A 1 385 ? -12.267 9.785 30.461 1.00 95.56 385 TYR A O 1
ATOM 3018 N N . MET A 1 386 ? -14.210 10.802 30.935 1.00 90.75 386 MET A N 1
ATOM 3019 C CA . MET A 1 386 ? -14.135 11.834 29.902 1.00 90.75 386 MET A CA 1
ATOM 3020 C C . MET A 1 386 ? -14.338 13.215 30.538 1.00 90.75 386 MET A C 1
ATOM 3022 O O . MET A 1 386 ? -15.250 13.389 31.346 1.00 90.75 386 MET A O 1
ATOM 3026 N N . LEU A 1 387 ? -13.525 14.192 30.140 1.00 90.62 387 LEU A N 1
ATOM 3027 C CA . LEU A 1 387 ? -13.566 15.585 30.583 1.00 90.62 387 LEU A CA 1
ATOM 3028 C C . LEU A 1 387 ? -14.197 16.468 29.503 1.00 90.62 387 LEU A C 1
ATOM 3030 O O . LEU A 1 387 ? -13.933 16.287 28.313 1.00 90.62 387 LEU A O 1
ATOM 3034 N N . SER A 1 388 ? -15.011 17.437 29.923 1.00 85.62 388 SER A N 1
ATOM 3035 C CA . SER A 1 388 ? -15.591 18.440 29.026 1.00 85.62 388 SER A CA 1
ATOM 3036 C C . SER A 1 388 ? -14.586 19.561 28.763 1.00 85.62 388 SER A C 1
ATOM 3038 O O . SER A 1 388 ? -14.047 20.148 29.700 1.00 85.62 388 SER A O 1
ATOM 3040 N N . THR A 1 389 ? -14.323 19.866 27.492 1.00 83.88 389 THR A N 1
ATOM 3041 C CA . THR A 1 389 ? -13.460 20.982 27.074 1.00 83.88 389 THR A CA 1
ATOM 3042 C C . THR A 1 389 ? -14.173 21.841 26.028 1.00 83.88 389 THR A C 1
ATOM 3044 O O . THR A 1 389 ? -15.092 21.353 25.367 1.00 83.88 389 THR A O 1
ATOM 3047 N N . PRO A 1 390 ? -13.727 23.088 25.776 1.00 81.75 390 PRO A N 1
ATOM 3048 C CA . PRO A 1 390 ? -14.285 23.918 24.703 1.00 81.75 390 PRO A CA 1
ATOM 3049 C C . PRO A 1 390 ? -14.211 23.283 23.303 1.00 81.75 390 PRO A C 1
ATOM 3051 O O . PRO A 1 390 ? -14.958 23.675 22.415 1.00 81.75 390 PRO A O 1
ATOM 3054 N N . LYS A 1 391 ? -13.316 22.305 23.097 1.00 78.75 391 LYS A N 1
ATOM 3055 C CA . LYS A 1 391 ? -13.152 21.558 21.838 1.00 78.75 391 LYS A CA 1
ATOM 3056 C C . LYS A 1 391 ? -13.949 20.243 21.801 1.00 78.75 391 LYS A C 1
ATOM 3058 O O . LYS A 1 391 ? -13.822 19.491 20.841 1.00 78.75 391 LYS A O 1
ATOM 3063 N N . GLY A 1 392 ? -14.748 19.956 22.831 1.00 80.62 392 GLY A N 1
ATOM 3064 C CA . GLY A 1 392 ? -15.513 18.718 22.984 1.00 80.62 392 GLY A CA 1
ATOM 3065 C C . GLY A 1 392 ? -15.033 17.844 24.146 1.00 80.62 392 GLY A C 1
ATOM 3066 O O . GLY A 1 392 ? -14.268 18.280 25.009 1.00 80.62 392 GLY A O 1
ATOM 3067 N N . MET A 1 393 ? -15.509 16.597 24.183 1.00 79.81 393 MET A N 1
ATOM 3068 C CA . MET A 1 393 ? -15.158 15.630 25.228 1.00 79.81 393 MET A CA 1
ATOM 3069 C C . MET A 1 393 ? -13.801 14.984 24.937 1.00 79.81 393 MET A C 1
ATOM 3071 O O . MET A 1 393 ? -13.611 14.404 23.870 1.00 79.81 393 MET A O 1
ATOM 3075 N N . VAL A 1 394 ? -12.886 15.020 25.902 1.00 85.94 394 VAL A N 1
ATOM 3076 C CA . VAL A 1 394 ? -11.565 14.375 25.806 1.00 85.94 394 VAL A CA 1
ATOM 3077 C C . VAL A 1 394 ? -11.408 13.324 26.898 1.00 85.94 394 VAL A C 1
ATOM 3079 O O . VAL A 1 394 ? -11.969 13.468 27.981 1.00 85.94 394 VAL A O 1
ATOM 3082 N N . LYS A 1 395 ? -10.654 12.253 26.638 1.00 88.56 395 LYS A N 1
ATOM 3083 C CA . LYS A 1 395 ? -10.372 11.228 27.655 1.00 88.56 395 LYS A CA 1
ATOM 3084 C C . LYS A 1 395 ? -9.588 11.836 28.816 1.00 88.56 395 LYS A C 1
ATOM 3086 O O . LYS A 1 395 ? -8.644 12.586 28.579 1.00 88.56 395 LYS A O 1
ATOM 3091 N N . ASN A 1 396 ? -9.953 11.496 30.051 1.00 92.38 396 ASN A N 1
ATOM 3092 C CA . ASN A 1 396 ? -9.191 11.890 31.233 1.00 92.38 396 ASN A CA 1
ATOM 3093 C C . ASN A 1 396 ? -7.835 11.146 31.240 1.00 92.38 396 ASN A C 1
ATOM 3095 O O . ASN A 1 396 ? -7.820 9.928 31.441 1.00 92.38 396 ASN A O 1
ATOM 3099 N N . PRO A 1 397 ? -6.692 11.834 31.038 1.00 90.38 397 PRO A N 1
ATOM 3100 C CA . PRO A 1 397 ? -5.385 11.178 30.984 1.00 90.38 397 PRO A CA 1
ATOM 3101 C C . PRO A 1 397 ? -4.934 10.642 32.351 1.00 90.38 397 PRO A C 1
ATOM 3103 O O . PRO A 1 397 ? -4.064 9.777 32.411 1.00 90.38 397 PRO A O 1
ATOM 3106 N N . ASN A 1 398 ? -5.529 11.133 33.444 1.00 94.00 398 ASN A N 1
ATOM 3107 C CA . ASN A 1 398 ? -5.191 10.760 34.814 1.00 94.00 398 ASN A CA 1
ATOM 3108 C C . ASN A 1 398 ? -6.180 9.759 35.427 1.00 94.00 398 ASN A C 1
ATOM 3110 O O . ASN A 1 398 ? -6.010 9.402 36.589 1.00 94.00 398 ASN A O 1
ATOM 3114 N N . PHE A 1 399 ? -7.165 9.266 34.667 1.00 96.00 399 PHE A N 1
ATOM 3115 C CA . PHE A 1 399 ? -8.267 8.437 35.172 1.00 96.00 399 PHE A CA 1
ATOM 3116 C C . PHE A 1 399 ? -7.808 7.294 36.094 1.00 96.00 399 PHE A C 1
ATOM 3118 O O . PHE A 1 399 ? -8.177 7.234 37.263 1.00 96.00 399 PHE A O 1
ATOM 3125 N N . VAL A 1 400 ? -6.939 6.410 35.598 1.00 93.31 400 VAL A N 1
ATOM 3126 C CA . VAL A 1 400 ? -6.462 5.236 36.352 1.00 93.31 400 VAL A CA 1
ATOM 3127 C C . VAL A 1 400 ? -5.663 5.639 37.596 1.00 93.31 400 VAL A C 1
ATOM 3129 O O . VAL A 1 400 ? -5.756 4.994 38.644 1.00 93.31 400 VAL A O 1
ATOM 3132 N N . LYS A 1 401 ? -4.900 6.735 37.504 1.00 93.25 401 LYS A N 1
ATOM 3133 C CA . LYS A 1 401 ? -4.120 7.279 38.621 1.00 93.25 401 LYS A CA 1
ATOM 3134 C C . LYS A 1 401 ? -5.040 7.834 39.708 1.00 93.25 401 LYS A C 1
ATOM 3136 O O . LYS A 1 401 ? -4.794 7.588 40.886 1.00 93.25 401 LYS A O 1
ATOM 3141 N N . GLU A 1 402 ? -6.098 8.542 39.327 1.00 95.88 402 GLU A N 1
ATOM 3142 C CA . GLU A 1 402 ? -7.107 9.067 40.250 1.00 95.88 402 GLU A CA 1
ATOM 3143 C C . GLU A 1 402 ? -7.848 7.922 40.952 1.00 95.88 402 GLU A C 1
ATOM 3145 O O . GLU A 1 402 ? -7.940 7.924 42.179 1.00 95.88 402 GLU A O 1
ATOM 3150 N N . VAL A 1 403 ? -8.263 6.883 40.214 1.00 95.12 403 VAL A N 1
ATOM 3151 C CA . VAL A 1 403 ? -8.922 5.698 40.799 1.00 95.12 403 VAL A CA 1
ATOM 3152 C C . VAL A 1 403 ? -7.992 4.964 41.767 1.00 95.12 403 VAL A C 1
ATOM 3154 O O . VAL A 1 403 ? -8.396 4.649 42.884 1.00 95.12 403 VAL A O 1
ATOM 3157 N N . SER A 1 404 ? -6.729 4.759 41.388 1.00 92.94 404 SER A N 1
ATOM 3158 C CA . SER A 1 404 ? -5.718 4.128 42.252 1.00 92.94 404 SER A CA 1
ATOM 3159 C C . SER A 1 404 ? -5.367 4.958 43.490 1.00 92.94 404 SER A C 1
ATOM 3161 O O . SER A 1 404 ? -4.856 4.413 44.463 1.00 92.94 404 SER A O 1
ATOM 3163 N N . SER A 1 405 ? -5.607 6.272 43.461 1.00 93.62 405 SER A N 1
ATOM 3164 C CA . SER A 1 405 ? -5.397 7.143 44.625 1.00 93.62 405 SER A CA 1
ATOM 3165 C C . SER A 1 405 ? -6.589 7.111 45.582 1.00 93.62 405 SER A C 1
ATOM 3167 O O . SER A 1 405 ? -6.426 7.357 46.773 1.00 93.62 405 SER A O 1
ATOM 3169 N N . ALA A 1 406 ? -7.782 6.812 45.063 1.00 90.31 406 ALA A N 1
ATOM 3170 C CA . ALA A 1 406 ? -9.014 6.752 45.838 1.00 90.31 406 ALA A CA 1
ATOM 3171 C C . ALA A 1 406 ? -9.312 5.350 46.401 1.00 90.31 406 ALA A C 1
ATOM 3173 O O . ALA A 1 406 ? -10.012 5.245 47.406 1.00 90.31 406 ALA A O 1
ATOM 3174 N N . CYS A 1 407 ? -8.826 4.281 45.755 1.00 89.50 407 CYS A N 1
ATOM 3175 C CA . CYS A 1 407 ? -9.173 2.890 46.075 1.00 89.50 407 CYS A CA 1
ATOM 3176 C C . CYS A 1 407 ? -8.002 1.916 45.897 1.00 89.50 407 CYS A C 1
ATOM 3178 O O . CYS A 1 407 ? -7.032 2.197 45.196 1.00 89.50 407 CYS A O 1
ATOM 3180 N N . ASN A 1 408 ? -8.140 0.707 46.449 1.00 89.56 408 ASN A N 1
ATOM 3181 C CA . ASN A 1 408 ? -7.173 -0.370 46.264 1.00 89.56 408 ASN A CA 1
ATOM 3182 C C . ASN A 1 408 ? -7.499 -1.219 45.026 1.00 89.56 408 ASN A C 1
ATOM 3184 O O . ASN A 1 408 ? -8.655 -1.515 44.736 1.00 89.56 408 ASN A O 1
ATOM 3188 N N . LYS A 1 409 ? -6.469 -1.746 44.352 1.00 88.81 409 LYS A N 1
ATOM 3189 C CA . LYS A 1 409 ? -6.625 -2.628 43.171 1.00 88.81 409 LYS A CA 1
ATOM 3190 C C . LYS A 1 409 ? -7.351 -3.958 43.442 1.00 88.81 409 LYS A C 1
ATOM 3192 O O . LYS A 1 409 ? -7.738 -4.650 42.500 1.00 88.81 409 LYS A O 1
ATOM 3197 N N . GLN A 1 410 ? -7.500 -4.332 44.715 1.00 89.31 410 GLN A N 1
ATOM 3198 C CA . GLN A 1 410 ? -8.224 -5.535 45.144 1.00 89.31 410 GLN A CA 1
ATOM 3199 C C . GLN A 1 410 ? -9.698 -5.269 45.464 1.00 89.31 410 GLN A C 1
ATOM 3201 O O . GLN A 1 410 ? -10.454 -6.231 45.611 1.00 89.31 410 GLN A O 1
ATOM 3206 N N . ASP A 1 411 ? -10.106 -4.000 45.576 1.00 91.75 411 ASP A N 1
ATOM 3207 C CA . ASP A 1 411 ? -11.493 -3.653 45.863 1.00 91.75 411 ASP A CA 1
ATOM 3208 C C . ASP A 1 411 ? -12.410 -4.157 44.742 1.00 91.75 411 ASP A C 1
ATOM 3210 O O . ASP A 1 411 ? -12.001 -4.348 43.593 1.00 91.75 411 ASP A O 1
ATOM 3214 N N . HIS A 1 412 ? -13.663 -4.410 45.099 1.00 93.94 412 HIS A N 1
ATOM 3215 C CA . HIS A 1 412 ? -14.676 -4.887 44.173 1.00 93.94 412 HIS A CA 1
ATOM 3216 C C . HIS A 1 412 ? -15.467 -3.702 43.612 1.00 93.94 412 HIS A C 1
ATOM 3218 O O . HIS A 1 412 ? -16.128 -2.992 44.372 1.00 93.94 412 HIS A O 1
ATOM 3224 N N . PHE A 1 413 ? -15.420 -3.508 42.293 1.00 94.81 413 PHE A N 1
ATOM 3225 C CA . PHE A 1 413 ? -15.996 -2.348 41.615 1.00 94.81 413 PHE A CA 1
ATOM 3226 C C . PHE A 1 413 ? -17.158 -2.727 40.709 1.00 94.81 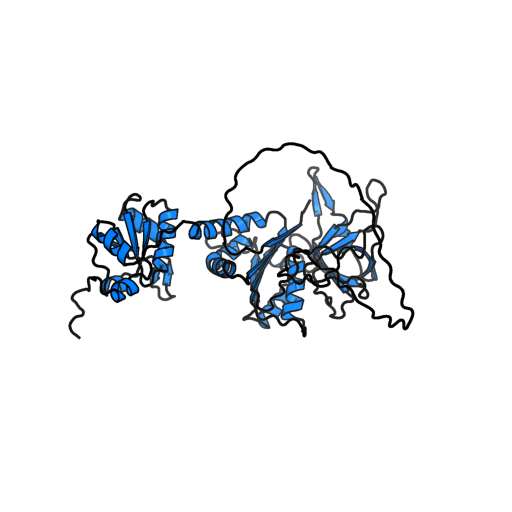413 PHE A C 1
ATOM 3228 O O . PHE A 1 413 ? -17.073 -3.681 39.933 1.00 94.81 413 PHE A O 1
ATOM 3235 N N . ILE A 1 414 ? -18.199 -1.901 40.754 1.00 96.50 414 ILE A N 1
ATOM 3236 C CA . ILE A 1 414 ? -19.189 -1.764 39.691 1.00 96.50 414 ILE A CA 1
ATOM 3237 C C . ILE A 1 414 ? -18.952 -0.414 39.023 1.00 96.50 414 ILE A C 1
ATOM 3239 O O . ILE A 1 414 ? -19.062 0.623 39.672 1.00 96.50 414 ILE A O 1
ATOM 3243 N N . VAL A 1 415 ? -18.616 -0.419 37.738 1.00 97.31 415 VAL A N 1
ATOM 3244 C CA . VAL A 1 415 ? -18.354 0.799 36.972 1.00 97.31 415 VAL A CA 1
ATOM 3245 C C . VAL A 1 415 ? -19.598 1.149 36.175 1.00 97.31 415 VAL A C 1
ATOM 3247 O O . VAL A 1 415 ? -20.105 0.333 35.409 1.00 97.31 415 VAL A O 1
ATOM 3250 N N . GLY A 1 416 ? -20.094 2.369 36.348 1.00 95.88 416 GLY A N 1
ATOM 3251 C CA . GLY A 1 416 ? -21.293 2.841 35.669 1.00 95.88 416 GLY A CA 1
ATOM 3252 C C . GLY A 1 416 ? -21.067 4.171 34.972 1.00 95.88 416 GLY A C 1
ATOM 3253 O O . GLY A 1 416 ? -20.343 5.042 35.451 1.00 95.88 416 GLY A O 1
ATOM 3254 N N . CYS A 1 417 ? -21.697 4.341 33.813 1.00 95.44 417 CYS A N 1
ATOM 3255 C CA . CYS A 1 417 ? -21.769 5.629 33.133 1.00 95.44 417 CYS A CA 1
ATOM 3256 C C . CYS A 1 417 ? -23.219 5.976 32.773 1.00 95.44 417 CYS A C 1
ATOM 3258 O O . CYS A 1 417 ? -24.150 5.410 33.336 1.00 95.44 417 CYS A O 1
ATOM 3260 N N . LYS A 1 418 ? -23.454 6.904 31.836 1.00 91.06 418 LYS A N 1
ATOM 3261 C CA . LYS A 1 418 ? -24.823 7.254 31.420 1.00 91.06 418 LYS A CA 1
ATOM 3262 C C . LYS A 1 418 ? -25.544 6.104 30.699 1.00 91.06 418 LYS A C 1
ATOM 3264 O O . LYS A 1 418 ? -26.708 5.875 30.999 1.00 91.06 418 LYS A O 1
ATOM 3269 N N . SER A 1 419 ? -24.867 5.405 29.782 1.00 86.94 419 SER A N 1
ATOM 3270 C CA . SER A 1 419 ? -25.467 4.422 28.856 1.00 86.94 419 SER A CA 1
ATOM 3271 C C . SER A 1 419 ? -24.775 3.051 28.799 1.00 86.94 419 SER A C 1
ATOM 3273 O O . SER A 1 419 ? -25.186 2.210 28.011 1.00 86.94 419 SER A O 1
ATOM 3275 N N . GLY A 1 420 ? -23.703 2.833 29.566 1.00 83.06 420 GLY A N 1
ATOM 3276 C CA . GLY A 1 420 ? -22.854 1.626 29.529 1.00 83.06 420 GLY A CA 1
ATOM 3277 C C . GLY A 1 420 ? -21.567 1.763 28.693 1.00 83.06 420 GLY A C 1
ATOM 3278 O O . GLY A 1 420 ? -20.539 1.190 29.026 1.00 83.06 420 GLY A O 1
ATOM 3279 N N . VAL A 1 421 ? -21.551 2.618 27.664 1.00 81.38 421 VAL A N 1
ATOM 3280 C CA . VAL A 1 421 ? -20.401 2.701 26.733 1.00 81.38 421 VAL A CA 1
ATOM 3281 C C . VAL A 1 421 ? -19.111 3.189 27.411 1.00 81.38 421 VAL A C 1
ATOM 3283 O O . VAL A 1 421 ? -18.059 2.573 27.284 1.00 81.38 421 VAL A O 1
ATOM 3286 N N . ARG A 1 422 ? -19.163 4.300 28.160 1.00 90.75 422 ARG A N 1
ATOM 3287 C CA . ARG A 1 422 ? -17.967 4.846 28.838 1.00 90.75 422 ARG A CA 1
ATOM 3288 C C . ARG A 1 422 ? -17.471 3.937 29.964 1.00 90.75 422 ARG A C 1
ATOM 3290 O O . ARG A 1 422 ? -16.270 3.887 30.203 1.00 90.75 422 ARG A O 1
ATOM 3297 N N . SER A 1 423 ? -18.379 3.254 30.659 1.00 92.44 423 SER A N 1
ATOM 3298 C CA . SER A 1 423 ? -18.033 2.368 31.772 1.00 92.44 423 SER A CA 1
ATOM 3299 C C . SER A 1 423 ? -17.354 1.092 31.295 1.00 92.44 423 SER A C 1
ATOM 3301 O O . SER A 1 423 ? -16.401 0.665 31.937 1.00 92.44 423 SER A O 1
ATOM 3303 N N . GLN A 1 424 ? -17.721 0.564 30.128 1.00 86.88 424 GLN A N 1
ATOM 3304 C CA . GLN A 1 424 ? -17.016 -0.563 29.521 1.00 86.88 424 GLN A CA 1
ATOM 3305 C C . GLN A 1 424 ? -15.541 -0.228 29.234 1.00 86.88 424 GLN A C 1
ATOM 3307 O O . GLN A 1 424 ? -14.639 -0.981 29.612 1.00 86.88 424 GLN A O 1
ATOM 3312 N N . TYR A 1 425 ? -15.277 0.946 28.648 1.00 86.94 425 TYR A N 1
ATOM 3313 C CA . TYR A 1 425 ? -13.909 1.418 28.404 1.00 86.94 425 TYR A CA 1
ATOM 3314 C C . TYR A 1 425 ? -13.136 1.703 29.695 1.00 86.94 425 TYR A C 1
ATOM 3316 O O . TYR A 1 425 ? -11.962 1.360 29.806 1.00 86.94 425 TYR A O 1
ATOM 3324 N N . ALA A 1 426 ? -13.786 2.309 30.687 1.00 92.00 426 ALA A N 1
ATOM 3325 C CA . ALA A 1 426 ? -13.169 2.543 31.985 1.00 92.00 426 ALA A CA 1
ATOM 3326 C C . ALA A 1 426 ? -12.806 1.224 32.690 1.00 92.00 426 ALA A C 1
ATOM 3328 O O . ALA A 1 426 ? -11.706 1.095 33.219 1.00 92.00 426 ALA A O 1
ATOM 3329 N N . THR A 1 427 ? -13.696 0.227 32.652 1.00 91.81 427 THR A N 1
ATOM 3330 C CA . THR A 1 427 ? -13.453 -1.113 33.209 1.00 91.81 427 THR A CA 1
ATOM 3331 C C . THR A 1 427 ? -12.269 -1.785 32.531 1.00 91.81 427 THR A C 1
ATOM 3333 O O . THR A 1 427 ? -11.392 -2.310 33.210 1.00 91.81 427 THR A O 1
ATOM 3336 N N . THR A 1 428 ? -12.205 -1.701 31.204 1.00 87.50 428 THR A N 1
ATOM 3337 C CA . THR A 1 428 ? -11.076 -2.186 30.405 1.00 87.50 428 THR A CA 1
ATOM 3338 C C . THR A 1 428 ? -9.743 -1.601 30.878 1.00 87.50 428 THR A C 1
ATOM 3340 O O . THR A 1 428 ? -8.800 -2.342 31.153 1.00 87.50 428 THR A O 1
ATOM 3343 N N . ASP A 1 429 ? -9.665 -0.276 31.015 1.00 89.19 429 ASP A N 1
ATOM 3344 C CA . ASP A 1 429 ? -8.446 0.409 31.451 1.00 89.19 429 ASP A CA 1
ATOM 3345 C C . ASP A 1 429 ? -8.038 0.016 32.881 1.00 89.19 429 ASP A C 1
ATOM 3347 O O . ASP A 1 429 ? -6.852 -0.144 33.165 1.00 89.19 429 ASP A O 1
ATOM 3351 N N . LEU A 1 430 ? -9.010 -0.174 33.779 1.00 91.38 430 LEU A N 1
ATOM 3352 C CA . LEU A 1 430 ? -8.748 -0.622 35.148 1.00 91.38 430 LEU A CA 1
ATOM 3353 C C . LEU A 1 430 ? -8.233 -2.066 35.180 1.00 91.38 430 LEU A C 1
ATOM 3355 O O . LEU A 1 430 ? -7.250 -2.348 35.866 1.00 91.38 430 LEU A O 1
ATOM 3359 N N . LEU A 1 431 ? -8.847 -2.977 34.419 1.00 89.00 431 LEU A N 1
ATOM 3360 C CA . LEU A 1 431 ? -8.375 -4.360 34.299 1.00 89.00 431 LEU A CA 1
ATOM 3361 C C . LEU A 1 431 ? -6.944 -4.404 33.739 1.00 89.00 431 LEU A C 1
ATOM 3363 O O . LEU A 1 431 ? -6.093 -5.113 34.278 1.00 89.00 431 LEU A O 1
ATOM 3367 N N . ALA A 1 432 ? -6.654 -3.594 32.716 1.00 82.69 432 ALA A N 1
ATOM 3368 C CA . ALA A 1 432 ? -5.321 -3.481 32.126 1.00 82.69 432 ALA A CA 1
ATOM 3369 C C . ALA A 1 432 ? -4.267 -2.940 33.114 1.00 82.69 432 ALA A C 1
ATOM 3371 O O . ALA A 1 432 ? -3.109 -3.351 33.058 1.00 82.69 432 ALA A O 1
ATOM 3372 N N . ASP A 1 433 ? -4.660 -2.071 34.050 1.00 87.00 433 ASP A N 1
ATOM 3373 C CA . ASP A 1 433 ? -3.790 -1.577 35.128 1.00 87.00 433 ASP A CA 1
ATOM 3374 C C . ASP A 1 433 ? -3.674 -2.556 36.319 1.00 87.00 433 ASP A C 1
ATOM 3376 O O . ASP A 1 433 ? -2.974 -2.301 37.304 1.00 87.00 433 ASP A O 1
ATOM 3380 N N . GLY A 1 434 ? -4.326 -3.719 36.242 1.00 86.94 434 GLY A N 1
ATOM 3381 C CA . GLY A 1 434 ? -4.218 -4.792 37.228 1.00 86.94 434 GLY A CA 1
ATOM 3382 C C . GLY A 1 434 ? -5.248 -4.737 38.356 1.00 86.94 434 GLY A C 1
ATOM 3383 O O . GLY A 1 434 ? -5.067 -5.422 39.368 1.00 86.94 434 GLY A O 1
ATOM 3384 N N . PHE A 1 435 ? -6.323 -3.958 38.208 1.00 90.56 435 PHE A N 1
ATOM 3385 C CA . PHE A 1 435 ? -7.508 -4.138 39.045 1.00 90.56 435 PHE A CA 1
ATOM 3386 C C . PHE A 1 435 ? -8.138 -5.492 38.715 1.00 90.56 435 PHE A C 1
ATOM 3388 O O . PHE A 1 435 ? -8.326 -5.825 37.550 1.00 90.56 435 PHE A O 1
ATOM 3395 N N . LYS A 1 436 ? -8.442 -6.305 39.731 1.00 85.44 436 LYS A N 1
ATOM 3396 C CA . LYS A 1 436 ? -8.859 -7.703 39.503 1.00 85.44 436 LYS A CA 1
ATOM 3397 C C . LYS A 1 436 ? -10.368 -7.916 39.498 1.00 85.44 436 LYS A C 1
ATOM 3399 O O . LYS A 1 436 ? -10.849 -8.852 38.872 1.00 85.44 436 LYS A O 1
ATOM 3404 N N . ASN A 1 437 ? -11.104 -7.069 40.214 1.00 91.75 437 ASN A N 1
ATOM 3405 C CA . ASN A 1 437 ? -12.506 -7.301 40.554 1.00 91.75 437 ASN A CA 1
ATOM 3406 C C . ASN A 1 437 ? -13.411 -6.183 40.017 1.00 91.75 437 ASN A C 1
ATOM 3408 O O . ASN A 1 437 ? -14.187 -5.594 40.770 1.00 91.75 437 ASN A O 1
ATOM 3412 N N . VAL A 1 438 ? -13.292 -5.868 38.727 1.00 93.75 438 VAL A N 1
ATOM 3413 C CA . VAL A 1 438 ? -14.029 -4.768 38.087 1.00 93.75 438 VAL A CA 1
ATOM 3414 C C . VAL A 1 438 ? -15.093 -5.329 37.153 1.00 93.75 438 VAL A C 1
ATOM 3416 O O . VAL A 1 438 ? -14.796 -6.180 36.317 1.00 93.75 438 VAL A O 1
ATOM 3419 N N . LYS A 1 439 ? -16.333 -4.862 37.306 1.00 94.44 439 LYS A N 1
ATOM 3420 C CA . LYS A 1 439 ? -17.465 -5.226 36.448 1.00 94.44 439 LYS A CA 1
ATOM 3421 C C . LYS A 1 439 ? -18.099 -3.976 35.856 1.00 94.44 439 LYS A C 1
ATOM 3423 O O . LYS A 1 439 ? -18.250 -2.974 36.554 1.00 94.44 439 LYS A O 1
ATOM 3428 N N . ASP A 1 440 ? -18.494 -4.055 34.594 1.00 95.38 440 ASP A N 1
ATOM 3429 C CA . ASP A 1 440 ? -19.236 -2.994 33.910 1.00 95.38 440 ASP A CA 1
ATOM 3430 C C . ASP A 1 440 ? -20.745 -3.162 34.133 1.00 95.38 440 ASP A C 1
ATOM 3432 O O . ASP A 1 440 ? -21.259 -4.281 34.117 1.00 95.38 440 ASP A O 1
ATOM 3436 N N . MET A 1 441 ? -21.456 -2.055 34.353 1.00 95.25 441 MET A N 1
ATOM 3437 C CA . MET A 1 441 ? -22.913 -2.046 34.477 1.00 95.25 441 MET A CA 1
ATOM 3438 C C . MET A 1 441 ? -23.576 -1.723 33.134 1.00 95.25 441 MET A C 1
ATOM 3440 O O . MET A 1 441 ? -23.524 -0.585 32.653 1.00 95.25 441 MET A O 1
ATOM 3444 N N . GLU A 1 442 ? -24.275 -2.712 32.579 1.00 89.88 442 GLU A N 1
ATOM 3445 C CA . GLU A 1 442 ? -25.000 -2.600 31.315 1.00 89.88 442 GLU A CA 1
ATOM 3446 C C . GLU A 1 442 ? -26.084 -1.515 31.377 1.00 89.88 442 GLU A C 1
ATOM 3448 O O . GLU A 1 442 ? -26.778 -1.353 32.383 1.00 89.88 442 GLU A O 1
ATOM 3453 N N . GLY A 1 443 ? -26.229 -0.735 30.301 1.00 85.31 443 GLY A N 1
ATOM 3454 C CA . GLY A 1 443 ? -27.254 0.310 30.182 1.00 85.31 443 GLY A CA 1
ATOM 3455 C C . GLY A 1 443 ? -27.038 1.544 31.074 1.00 85.31 443 GLY A C 1
ATOM 3456 O O . GLY A 1 443 ? -27.664 2.586 30.854 1.00 85.31 443 GLY A O 1
ATOM 3457 N N . GLY A 1 444 ? -26.107 1.478 32.031 1.00 92.44 444 GLY A N 1
ATOM 3458 C CA . GLY A 1 444 ? -25.704 2.588 32.886 1.00 92.44 444 GLY A CA 1
ATOM 3459 C C . GLY A 1 444 ? -26.844 3.194 33.717 1.00 92.44 444 GLY A C 1
ATOM 3460 O O . GLY A 1 444 ? -27.855 2.563 34.026 1.00 92.44 444 GLY A O 1
ATOM 3461 N N . TYR A 1 445 ? -26.674 4.463 34.085 1.00 93.69 445 TYR A N 1
ATOM 3462 C CA . TYR A 1 445 ? -27.626 5.237 34.883 1.00 93.69 445 TYR A CA 1
ATOM 3463 C C . TYR A 1 445 ? -29.016 5.335 34.234 1.00 93.69 445 TYR A C 1
ATOM 3465 O O . TYR A 1 445 ? -30.022 5.330 34.938 1.00 93.69 445 TYR A O 1
ATOM 3473 N N . MET A 1 446 ? -29.103 5.406 32.899 1.00 91.31 446 MET A N 1
ATOM 3474 C CA . MET A 1 446 ? -30.402 5.474 32.216 1.00 91.31 446 MET A CA 1
ATOM 3475 C C . MET A 1 446 ? -31.232 4.209 32.444 1.00 91.31 446 MET A C 1
ATOM 3477 O O . MET A 1 446 ? -32.419 4.310 32.757 1.00 91.31 446 MET A O 1
ATOM 3481 N N . GLU A 1 447 ? -30.617 3.029 32.339 1.00 92.56 447 GLU A N 1
ATOM 3482 C CA . GLU A 1 447 ? -31.319 1.768 32.590 1.00 92.56 447 GLU A CA 1
ATOM 3483 C C . GLU A 1 447 ? -31.636 1.593 34.084 1.00 92.56 447 GLU A C 1
ATOM 3485 O O . GLU A 1 447 ? -32.714 1.112 34.434 1.00 92.56 447 GLU A O 1
ATOM 3490 N N . TRP A 1 448 ? -30.768 2.080 34.978 1.00 94.44 448 TRP A N 1
ATOM 3491 C CA . TRP A 1 448 ? -31.026 2.111 36.423 1.00 94.44 448 TRP A CA 1
ATOM 3492 C C . TRP A 1 448 ? -32.301 2.897 36.771 1.00 94.44 448 TRP A C 1
ATOM 3494 O O . TRP A 1 448 ? -33.175 2.404 37.488 1.00 94.44 448 TRP A O 1
ATOM 3504 N N . VAL A 1 449 ? -32.444 4.102 36.208 1.00 92.69 449 VAL A N 1
ATOM 3505 C CA . VAL A 1 449 ? -33.627 4.958 36.400 1.00 92.69 449 VAL A CA 1
ATOM 3506 C C . VAL A 1 449 ? -34.867 4.348 35.751 1.00 92.69 449 VAL A C 1
ATOM 3508 O O . VAL A 1 449 ? -35.942 4.358 36.349 1.00 92.69 449 VAL A O 1
ATOM 3511 N N . LYS A 1 450 ? -34.737 3.765 34.554 1.00 93.06 450 LYS A N 1
ATOM 3512 C CA . LYS A 1 450 ? -35.843 3.088 33.858 1.00 93.06 450 LYS A CA 1
ATOM 3513 C C . LYS A 1 450 ? -36.429 1.934 34.677 1.00 93.06 450 LYS A C 1
ATOM 3515 O O . LYS A 1 450 ? -37.643 1.742 34.673 1.00 93.06 450 LYS A O 1
ATOM 3520 N N . ASN A 1 451 ? -35.591 1.231 35.440 1.00 94.38 451 ASN A N 1
ATOM 3521 C CA . ASN A 1 451 ? -36.008 0.181 36.375 1.00 94.38 451 ASN A CA 1
ATOM 3522 C C . ASN A 1 451 ? -36.480 0.721 37.743 1.00 94.38 451 ASN A C 1
ATOM 3524 O O . ASN A 1 451 ? -36.743 -0.057 38.660 1.00 94.38 451 ASN A O 1
ATOM 3528 N N . LYS A 1 452 ? -36.637 2.047 37.884 1.00 92.44 452 LYS A N 1
ATOM 3529 C CA . LYS A 1 452 ? -37.130 2.741 39.088 1.00 92.44 452 LYS A CA 1
ATOM 3530 C C . LYS A 1 452 ? -36.311 2.439 40.347 1.00 92.44 452 LYS A C 1
ATOM 3532 O O . LYS A 1 452 ? -36.848 2.383 41.453 1.00 92.44 452 LYS A O 1
ATOM 3537 N N . PHE A 1 453 ? -35.011 2.212 40.193 1.00 92.12 453 PHE A N 1
ATOM 3538 C CA . PHE A 1 453 ? -34.120 2.042 41.334 1.00 92.12 453 PHE A CA 1
ATOM 3539 C C . PHE A 1 453 ? -33.771 3.388 41.970 1.00 92.12 453 PHE A C 1
ATOM 3541 O O . PHE A 1 453 ? -33.792 4.425 41.309 1.00 92.12 453 PHE A O 1
ATOM 3548 N N . HIS A 1 454 ? -33.460 3.364 43.269 1.00 90.75 454 HIS A N 1
ATOM 3549 C CA . HIS A 1 454 ? -33.174 4.577 44.029 1.00 90.75 454 HIS A CA 1
ATOM 3550 C C . HIS A 1 454 ? -31.964 5.322 43.462 1.00 90.75 454 HIS A C 1
ATOM 3552 O O . HIS A 1 454 ? -30.927 4.733 43.137 1.00 90.75 454 HIS A O 1
ATOM 3558 N N . VAL A 1 455 ? -32.123 6.636 43.367 1.00 92.25 455 VAL A N 1
ATOM 3559 C CA . VAL A 1 455 ? -31.092 7.587 42.972 1.00 92.25 455 VAL A CA 1
ATOM 3560 C C . VAL A 1 455 ? -31.042 8.692 44.015 1.00 92.25 455 VAL A C 1
ATOM 3562 O O . VAL A 1 455 ? -32.071 9.071 44.574 1.00 92.25 455 VAL A O 1
ATOM 3565 N N . LYS A 1 456 ? -29.847 9.211 44.274 1.00 89.06 456 LYS A N 1
ATOM 3566 C CA . LYS A 1 456 ? -29.656 10.444 45.030 1.00 89.06 456 LYS A CA 1
ATOM 3567 C C . LYS A 1 456 ? -29.634 11.602 44.050 1.00 89.06 456 LYS A C 1
ATOM 3569 O O . LYS A 1 456 ? -28.816 11.625 43.132 1.00 89.06 456 LYS A O 1
ATOM 3574 N N . VAL A 1 457 ? -30.542 12.545 44.251 1.00 80.56 457 VAL A N 1
ATOM 3575 C CA . VAL A 1 457 ? -30.609 13.811 43.520 1.00 80.56 457 VAL A CA 1
ATOM 3576 C C . VAL A 1 457 ? -30.186 14.904 44.495 1.00 80.56 457 VAL A C 1
ATOM 3578 O O . VAL A 1 457 ? -30.558 14.849 45.667 1.00 80.56 457 VAL A O 1
ATOM 3581 N N . SER A 1 458 ? -29.364 15.856 44.051 1.00 59.41 458 SER A N 1
ATOM 3582 C CA . SER A 1 458 ? -29.027 17.017 44.880 1.00 59.41 458 SER A CA 1
ATOM 3583 C C . SER A 1 458 ? -30.306 17.791 45.193 1.00 59.41 458 SER A C 1
ATOM 3585 O O . SER A 1 458 ? -31.069 18.100 44.279 1.00 59.41 458 SER A O 1
ATOM 3587 N N . SER A 1 459 ? -30.531 18.110 46.465 1.00 49.09 459 SER A N 1
ATOM 3588 C CA . SER A 1 459 ? -31.732 18.760 47.009 1.00 49.09 459 SER A CA 1
ATOM 3589 C C . SER A 1 459 ? -31.938 20.224 46.577 1.00 49.09 459 SER A C 1
ATOM 3591 O O . SER A 1 459 ? -32.659 20.951 47.247 1.00 49.09 459 SER A O 1
ATOM 3593 N N . ASP A 1 460 ? -31.343 20.653 45.462 1.00 46.62 460 ASP A N 1
ATOM 3594 C CA . ASP A 1 460 ? -31.421 22.030 44.951 1.00 46.62 460 ASP A CA 1
ATOM 3595 C C . ASP A 1 460 ? -32.214 22.142 43.634 1.00 46.62 460 ASP A C 1
ATOM 3597 O O . ASP A 1 460 ? -32.159 23.167 42.960 1.00 46.62 460 ASP A O 1
ATOM 3601 N N . ILE A 1 461 ? -32.948 21.097 43.231 1.00 47.09 461 ILE A N 1
ATOM 3602 C CA . ILE A 1 461 ? -33.806 21.120 42.029 1.00 47.09 461 ILE A CA 1
ATOM 3603 C C . ILE A 1 461 ? -35.150 20.438 42.322 1.00 47.09 461 ILE A C 1
ATOM 3605 O O . ILE A 1 461 ? -35.555 19.505 41.632 1.00 47.09 461 ILE A O 1
ATOM 3609 N N . GLU A 1 462 ? -35.834 20.878 43.379 1.00 34.25 462 GLU A N 1
ATOM 3610 C CA . GLU A 1 462 ? -37.257 20.558 43.589 1.00 34.25 462 GLU A CA 1
ATOM 3611 C C . GLU A 1 462 ? -38.177 21.792 43.611 1.00 34.25 462 GLU A C 1
ATOM 3613 O O . GLU A 1 462 ? -39.382 21.641 43.767 1.00 34.25 462 GLU A O 1
ATOM 3618 N N . GLU A 1 463 ? -37.662 22.994 43.333 1.00 35.88 463 GLU A N 1
ATOM 3619 C CA . GLU A 1 463 ? -38.488 24.167 43.012 1.00 35.88 463 GLU A CA 1
ATOM 3620 C C . GLU A 1 463 ? -37.802 25.035 41.946 1.00 35.88 463 GLU A C 1
ATOM 3622 O O . GLU A 1 463 ? -36.871 25.778 42.256 1.00 35.88 463 GLU A O 1
ATOM 3627 N N . LEU A 1 464 ? -38.257 24.909 40.691 1.00 32.16 464 LEU A N 1
ATOM 3628 C CA . LEU A 1 464 ? -38.459 25.996 39.713 1.00 32.16 464 LEU A CA 1
ATOM 3629 C C . LEU A 1 464 ? -39.137 25.475 38.439 1.00 32.16 464 LEU A C 1
ATOM 3631 O O . LEU A 1 464 ? -38.588 24.541 37.808 1.00 32.16 464 LEU A O 1
#

Sequence (464 aa):
MASVVTVAVSFPSSSTVPTRTSFSALDRVPFQKVSFQYRDFSISGRGVSIRAQVTTEEPVTKVVKESKKQDEGVVVNKFKPKDPYTGRCLLNTKITGDDAPGETWHMVFSTEGEVPYREGQSIGVVPDGIDKNGKPHKLRLYSIASSALGDFGDSKTVSLCVKRLVYTNDNGEVVKGVCSNFLCDLKPGNEVKITGPVGKEMLMPKDPNATIIMLATGTGIAPFRSFLWKIFFEKHEDYKFNGLAWLFLGVPTSSSLLYKEEFEKMKEKSPENFRLDFAVSREQTNEKGEKMYIQTRMAEYAQELWELLKKDNTFVYMCGLKGMEKGIDEIMVPLAAKEGADVVTIDVHAAKGLIQSGYVYLDVRTVEEFQKGHVDATKIINIPYMLSTPKGMVKNPNFVKEVSSACNKQDHFIVGCKSGVRSQYATTDLLADGFKNVKDMEGGYMEWVKNKFHVKVSSDIEEL

Secondary structure (DSSP, 8-state):
--PEEEEEE-PPP---PPP------------------------------------------------SBS-TT----SBBTTB-EEEEEEEEEE-S-TTSSS-EEEEEEE-TT-S---TT-EEEEE-SSB-TTSPBPPPEEEEB-S-TTTTTTSS-EEEEEEE--EEE-TTS-EEEPHHHHHHHHPPTT-EEEEEEEE-STTPPBS-TT-EEEEEEEGGGGHHHHHHHIIIII---SS----SEEEEEEEESSGGG-TTHHHHHHHHHH-TTTEEEEEEETTT-B-TTS-B--HHHHHHHTHHHHHHHHTSTTEEEEEEEETTHHHHHHHHHHHHHHHHTS--EEE-HHHHHHHHHTT-EEEE-S-HHHHHT-EE--SSEEE--SEEEETTEEEE-TTHHHHHHHHS-TTSEEEEE-SSSHHHHHHHHHHHHTT-SEEEEETTHHHHHHHTT--EE--TT-S--

Nearest PDB structures (foldseek):
  1qfy-assembly1_A  TM=9.549E-01  e=1.018E-52  Pisum sativum
  1qga-assembly2_B  TM=9.503E-01  e=2.078E-51  Pisum sativum
  3vo1-assembly2_B  TM=9.538E-01  e=3.997E-50  Zea mays
  1frq-assembly1_A  TM=9.597E-01  e=1.034E-48  Spinacia oleracea
  3w5u-assembly4_G  TM=9.522E-01  e=6.070E-49  Zea mays